Protein 6O89 (pdb70)

Secondary structure (DSSP, 8-state):
--EEEEPPPEEE-TTS-EEEEEEEESS-GGGS-EEEEEE-TTS-EEEEEEEETTTTEEEE-GGGTTTEEEEEEGGGTEEEEEE-S--GGG-EEEEEEEPPTT-SSS--EE---EEEEE-SSSSSEEEE--EEE-TT--EEEEEEE-SS-GGGSEEEEEEE-TTS--EEEEEE--GGGTT-EEE-GGGTTTEEEEEEGGGTEEEEEE-S--GGG-EEEEEEEEE-TTS-EEEE---EEEEE-SSSPPPBPPEEEEEPPP--EEEEEEEEEEEBSS--EEEEGGGTB-TTEEEPPPEE-TTS-EEEEEEEEEETTHHHH---EEEEEEGGGTEEEEEE------/---EEEE-SEEEE-TT--EEEEEEESS--B-TTS-B-EEEEEE-TTS-EEEEEETTTEEPTT--TTEEEEEETTEEEEEESS--GGG-EEEEEEE-SSSSPEE---EEEEE--S--PPPPPPEEEE-SEEEE-TT--EEEEEEESS--TT-EEEEEE-TTS--EEEEETTTEEPTTS-TTEEEEEETTEEEEEESS--GGG-EEEEEEE-SSSSPEE---EEEEE-----PPPPBPPEEEEEPPPHHHHTTTEEEEEEEEEEEBSS--EEEEEETTEEP-SSEEEEEPPPPTTT--EEEEEEEEEEHHHHHH--EEEEEEE-TTSSS-EEEEEETT--

Foldseek 3Di:
DWAWAKDAAEEAAAQAKDKIKIFTDDDQLQQWKKWKWWAAPPGDIGTAWIARNNVGDIDGDPVCVPFWDWDADNVRSMIMIMGGRDDDRVFTWMKMFIDDGPDHPDGDYIYPTYGYHHDQPPFQKAKFFAFEDAQQAKTKMKMAGDDDQLQQWKKFKWWAAVPGDIGTAKIFHHVVVVRDMDGDPVQPPFKDWDDDNVRRMIMIIGGNDDQVPFTWMWMWIWDDPDPTDIDIYDTYTHGHDPPDDTWDAWDKDWQAWPVQKIKIWIKTWFGDDDDKDKDKPVPPDDPQKDKDDWDQDPVRITITMIMGMDGPVCLPPDWIKMWIADVNTRDIDIDTHHHDDD/DKAKEKPDQEDAAAFFAKDKIKIFIPWFQQAPVRFRFKWKWFDAPPGDIDTADTRFFHGDPPRDPQWGKDDGTGMIMIMRHGCHPRRFGWMKMWGDRDPPTDIYPTYGYYYDDPDDDDDDKAKAKPDQEDEDAFFDKDKIKIFIPWFLFQQKWKWWADPPDDIDTAAGSQFHGDPPHDPQWGKHDTTGMIMIIRNGDDPVRQTWMKMWGDRDPPIDIYPTYGYHYDDDDDDDDFAFWDKDKDWFDPVVLVVFKTKIKMKTPFGDDPDKDKWKAFLHRTDPDQKDKDKDQQDPPRRTIMMMIIGMDTSVVVVVTFKIWMWMDDPVDPDIDIDMDTPPDD

Sequence (680 aa):
QVQLVQSGAEVVKPGASVKVSCKASGYTFTSYYIHWVRQAPGQGLEWIGSIYPGNVNTNYAQKFQGRATLTVDTSISTAYMELSRLRSDDTAVYYCTRSHYGLDWNFDVWGKGTTVTVSSSQVQLVESGGGVVQPGRSLRLSCAASGFTFTKAWMHWVRQAPGKQLEWVAQIKDKSNSYATYYADSVKGRFTISRDDSKNTLYLQMNSLRAEDTAVYYCRGVYYALSPFDYWGQGTLVTVSSRTASTKGPSVFPLAPSSGTAALGCLVKDYFPEPVTVSWNSGALTSGVHTFPAVLQSSGLYSLSSVVTVPSSSLGTQTYICNVNHKPSNTKVDKKVEPKSCDIVMTQTPLSLSVTPGQPASISCKSSQSLVHNNANTYLSWYLQKPGQSPQSLIYKVSNRFSGVPDRFSGSGSGTDFTLKISRVEAEDVGVYYCGQGTQYPFTFGSGTKVEIKGQPKAAPDIQMTQSPSSLSASVGDRVTITCQASQNIYVWLNWYQQKPGKAPKLLIYKASNLHTGVPSRFSGSGSGTDFTLTISSLQPEDIATYYCQQGQTYPYTFGQGTKLEIKTKGPSRTVAAPSVFIFPPSDEQLKSGTASVVCLLNNFYPREAKVQWKVDNALQSGNSQESVTEQDSKDSTYSLSSTLTLSKADYEKHKVYACEVTHQGLSSPVTKSFNRGEC

Radius of gyration: 30.1 Å; Cα contacts (8 Å, |Δi|>4): 1773; chains: 2; bounding box: 73×80×62 Å

Structure (mmCIF, N/CA/C/O backbone):
data_6O89
#
_entry.id   6O89
#
_cell.length_a   70.050
_cell.length_b   73.390
_cell.length_c   150.400
_cell.angle_alpha   90.000
_cell.angle_beta   90.000
_cell.angle_gamma   90.000
#
_symmetry.space_group_name_H-M   'P 21 21 21'
#
loop_
_entity.id
_entity.type
_entity.pdbx_description
1 polymer 'Anti-CD28xCD3 CODV-Fab Heavy chain'
2 polymer 'Anti-CD28xCD3 CODV-Fab Light chain'
3 water water
#
loop_
_atom_site.group_PDB
_atom_site.id
_atom_site.type_symbol
_atom_site.label_atom_id
_atom_site.label_alt_id
_atom_site.label_comp_id
_atom_site.label_asym_id
_atom_site.label_entity_id
_atom_site.label_seq_id
_atom_site.pdbx_PDB_ins_code
_atom_site.Cartn_x
_atom_site.Cartn_y
_atom_site.Cartn_z
_atom_site.occupancy
_atom_site.B_iso_or_equiv
_atom_site.auth_seq_id
_atom_site.auth_comp_id
_atom_site.auth_asym_id
_atom_site.auth_atom_id
_atom_site.pdbx_PDB_model_num
ATOM 1 N N . GLN A 1 1 ? 30.431 88.912 24.067 1.00 50.70 1 GLN H N 1
ATOM 2 C CA . GLN A 1 1 ? 31.591 88.039 24.244 1.00 47.88 1 GLN H CA 1
ATOM 3 C C . GLN A 1 1 ? 32.896 88.845 24.141 1.00 39.71 1 GLN H C 1
ATOM 4 O O . GLN A 1 1 ? 33.302 89.274 23.064 1.00 41.49 1 GLN H O 1
ATOM 10 N N . VAL A 1 2 ? 33.521 89.066 25.296 1.00 38.12 2 VAL H N 1
ATOM 11 C CA . VAL A 1 2 ? 34.812 89.744 25.367 1.00 40.49 2 VAL H CA 1
ATOM 12 C C . VAL A 1 2 ? 35.883 88.824 24.791 1.00 34.02 2 VAL H C 1
ATOM 13 O O . VAL A 1 2 ? 36.070 87.701 25.267 1.00 34.28 2 VAL H O 1
ATOM 17 N N . GLN A 1 3 ? 36.590 89.286 23.757 1.00 31.35 3 GLN H N 1
ATOM 18 C CA . GLN A 1 3 ? 37.628 88.451 23.149 1.00 35.20 3 GLN H CA 1
ATOM 19 C C . GLN A 1 3 ? 38.813 89.293 22.687 1.00 28.85 3 GLN H C 1
ATOM 20 O O . GLN A 1 3 ? 38.688 90.486 22.411 1.00 29.78 3 GLN H O 1
ATOM 26 N N . LEU A 1 4 ? 39.976 88.643 22.618 1.00 24.20 4 LEU H N 1
ATOM 27 C CA . LEU A 1 4 ? 41.176 89.197 21.998 1.00 28.49 4 LEU H CA 1
ATOM 28 C C . LEU A 1 4 ? 41.623 88.230 20.918 1.00 26.38 4 LEU H C 1
ATOM 29 O O . LEU A 1 4 ? 41.909 87.065 21.209 1.00 28.83 4 LEU H O 1
ATOM 34 N N . VAL A 1 5 ? 41.688 88.701 19.680 1.00 25.76 5 VAL H N 1
ATOM 35 C CA . VAL A 1 5 ? 42.009 87.856 18.531 1.00 26.29 5 VAL H CA 1
ATOM 36 C C . VAL A 1 5 ? 43.373 88.273 17.985 1.00 26.84 5 VAL H C 1
ATOM 37 O O . VAL A 1 5 ? 43.588 89.445 17.649 1.00 25.14 5 VAL H O 1
ATOM 41 N N . GLN A 1 6 ? 44.290 87.317 17.901 1.00 24.96 6 GLN H N 1
ATOM 42 C CA . GLN A 1 6 ? 45.692 87.597 17.624 1.00 28.19 6 GLN H CA 1
ATOM 43 C C . GLN A 1 6 ? 46.045 87.253 16.185 1.00 29.27 6 GLN H C 1
ATOM 44 O O . GLN A 1 6 ? 45.384 86.446 15.533 1.00 30.13 6 GLN H O 1
ATOM 50 N N . SER A 1 7 ? 47.095 87.901 15.690 1.00 26.03 7 SER H N 1
ATOM 51 C CA . SER A 1 7 ? 47.566 87.609 14.350 1.00 29.30 7 SER H CA 1
ATOM 52 C C . SER A 1 7 ? 48.229 86.228 14.316 1.00 32.98 7 SER H C 1
ATOM 53 O O . SER A 1 7 ? 48.526 85.609 15.352 1.00 32.72 7 SER H O 1
ATOM 56 N N . GLY A 1 8 ? 48.440 85.725 13.099 1.00 33.11 8 GLY H N 1
ATOM 57 C CA . GLY A 1 8 ? 48.855 84.344 12.939 1.00 30.71 8 GLY H CA 1
ATOM 58 C C . GLY A 1 8 ? 50.336 84.095 13.173 1.00 33.05 8 GLY H C 1
ATOM 59 O O . GLY A 1 8 ? 51.155 85.010 13.315 1.00 31.87 8 GLY H O 1
ATOM 60 N N . ALA A 1 9 ? 50.670 82.805 13.194 1.00 30.13 9 ALA H N 1
ATOM 61 C CA . ALA A 1 9 ? 52.023 82.356 13.489 1.00 31.80 9 ALA H CA 1
ATOM 62 C C . ALA A 1 9 ? 53.023 82.959 12.507 1.00 37.27 9 ALA H C 1
ATOM 63 O O . ALA A 1 9 ? 52.708 83.226 11.344 1.00 37.94 9 ALA H O 1
ATOM 65 N N . GLU A 1 10 ? 54.232 83.212 12.999 1.00 33.03 10 GLU H N 1
ATOM 66 C CA . GLU A 1 10 ? 55.257 83.866 12.205 1.00 39.14 10 GLU H CA 1
ATOM 67 C C . GLU A 1 10 ? 56.593 83.162 12.401 1.00 38.01 10 GLU H C 1
ATOM 68 O O . GLU A 1 10 ? 56.934 82.755 13.517 1.00 33.54 10 GLU H O 1
ATOM 74 N N . VAL A 1 11 ? 57.327 82.996 11.300 1.00 38.91 11 VAL H N 1
ATOM 75 C CA . VAL A 1 11 ? 58.709 82.525 11.309 1.00 33.68 11 VAL H CA 1
ATOM 76 C C . VAL A 1 11 ? 59.580 83.701 10.893 1.00 37.32 11 VAL H C 1
ATOM 77 O O . VAL A 1 11 ? 59.330 84.326 9.856 1.00 39.47 11 VAL H O 1
ATOM 81 N N . VAL A 1 12 ? 60.578 84.026 11.704 1.00 34.40 12 VAL H N 1
ATOM 82 C CA . VAL A 1 12 ? 61.392 85.208 11.455 1.00 39.52 12 VAL H CA 1
ATOM 83 C C . VAL A 1 12 ? 62.860 84.844 11.576 1.00 35.70 12 VAL H C 1
ATOM 84 O O . VAL A 1 12 ? 63.223 83.886 12.263 1.00 34.18 12 VAL H O 1
ATOM 88 N N . LYS A 1 13 ? 63.720 85.638 10.901 1.00 41.06 13 LYS H N 1
ATOM 89 C CA . LYS A 1 13 ? 65.144 85.354 11.005 1.00 39.30 13 LYS H CA 1
ATOM 90 C C . LYS A 1 13 ? 65.757 86.135 12.162 1.00 35.60 13 LYS H C 1
ATOM 91 O O . LYS A 1 13 ? 65.261 87.206 12.529 1.00 39.31 13 LYS H O 1
ATOM 97 N N . PRO A 1 14 ? 66.821 85.602 12.758 1.00 32.25 14 PRO H N 1
ATOM 98 C CA . PRO A 1 14 ? 67.477 86.311 13.857 1.00 35.50 14 PRO H CA 1
ATOM 99 C C . PRO A 1 14 ? 68.033 87.646 13.399 1.00 36.04 14 PRO H C 1
ATOM 100 O O . PRO A 1 14 ? 68.429 87.824 12.246 1.00 36.01 14 PRO H O 1
ATOM 104 N N . GLY A 1 15 ? 68.027 88.603 14.321 1.00 34.90 15 GLY H N 1
ATOM 105 C CA . GLY A 1 15 ? 68.402 89.963 14.019 1.00 31.86 15 GLY H CA 1
ATOM 106 C C . GLY A 1 15 ? 67.282 90.809 13.452 1.00 36.38 15 GLY H C 1
ATOM 107 O O . GLY A 1 15 ? 67.335 92.041 13.557 1.00 34.40 15 GLY H O 1
ATOM 108 N N . ALA A 1 16 ? 66.269 90.187 12.857 1.00 33.95 16 ALA H N 1
ATOM 109 C CA . ALA A 1 16 ? 65.150 90.933 12.303 1.00 37.24 16 ALA H CA 1
ATOM 110 C C . ALA A 1 16 ? 64.167 91.281 13.426 1.00 36.98 16 ALA H C 1
ATOM 111 O O . ALA A 1 16 ? 64.421 91.060 14.613 1.00 35.73 16 ALA H O 1
ATOM 113 N N . SER A 1 17 ? 63.028 91.838 13.065 1.00 36.89 17 SER H N 1
ATOM 114 C CA . SER A 1 17 ? 62.025 92.185 14.049 1.00 35.24 17 SER H CA 1
ATOM 115 C C . SER A 1 17 ? 60.710 91.521 13.667 1.00 36.00 17 SER H C 1
ATOM 116 O O . SER A 1 17 ? 60.532 91.048 12.537 1.00 36.70 17 SER H O 1
ATOM 119 N N . VAL A 1 18 ? 59.802 91.459 14.641 1.00 33.77 18 VAL H N 1
ATOM 120 C CA . VAL A 1 18 ? 58.482 90.868 14.463 1.00 29.55 18 VAL H CA 1
ATOM 121 C C . VAL A 1 18 ? 57.459 91.823 15.070 1.00 31.09 18 VAL H C 1
ATOM 122 O O . VAL A 1 18 ? 57.745 92.531 16.043 1.00 30.81 18 VAL H O 1
ATOM 126 N N . LYS A 1 19 ? 56.280 91.893 14.453 1.00 25.23 19 LYS H N 1
ATOM 127 C CA . LYS A 1 19 ? 55.184 92.712 14.963 1.00 28.98 19 LYS H CA 1
ATOM 128 C C . LYS A 1 19 ? 53.929 91.856 14.983 1.00 27.85 19 LYS H C 1
ATOM 129 O O . LYS A 1 19 ? 53.482 91.385 13.934 1.00 32.37 19 LYS H O 1
ATOM 135 N N . VAL A 1 20 ? 53.388 91.624 16.174 1.00 27.54 20 VAL H N 1
ATOM 136 C CA . VAL A 1 20 ? 52.183 90.822 16.352 1.00 25.80 20 VAL H CA 1
ATOM 137 C C . VAL A 1 20 ? 51.054 91.762 16.748 1.00 29.56 20 VAL H C 1
ATOM 138 O O . VAL A 1 20 ? 51.288 92.816 17.348 1.00 26.41 20 VAL H O 1
ATOM 142 N N . SER A 1 21 ? 49.828 91.403 16.373 1.00 23.38 21 SER H N 1
ATOM 143 C CA . SER A 1 21 ? 48.669 92.244 16.618 1.00 26.07 21 SER H CA 1
ATOM 144 C C . SER A 1 21 ? 47.635 91.488 17.443 1.00 25.80 21 SER H C 1
ATOM 145 O O . SER A 1 21 ? 47.676 90.260 17.587 1.00 26.17 21 SER H O 1
ATOM 148 N N . CYS A 1 22 ? 46.700 92.260 17.982 1.00 25.86 22 CYS H N 1
ATOM 149 C CA . CYS A 1 22 ? 45.727 91.784 18.958 1.00 26.77 22 CYS H CA 1
ATOM 150 C C . CYS A 1 22 ? 44.503 92.685 18.836 1.00 24.28 22 CYS H C 1
ATOM 151 O O . CYS A 1 22 ? 44.558 93.844 19.255 1.00 22.88 22 CYS H O 1
ATOM 154 N N . LYS A 1 23 ? 43.421 92.163 18.259 1.00 26.59 23 LYS H N 1
ATOM 155 C CA . LYS A 1 23 ? 42.188 92.920 18.051 1.00 25.78 23 LYS H CA 1
ATOM 156 C C . LYS A 1 23 ? 41.225 92.684 19.215 1.00 26.49 23 LYS H C 1
ATOM 157 O O . LYS A 1 23 ? 40.866 91.538 19.508 1.00 23.87 23 LYS H O 1
ATOM 163 N N . ALA A 1 24 ? 40.812 93.761 19.878 1.00 24.35 24 ALA H N 1
ATOM 164 C CA . ALA A 1 24 ? 39.866 93.672 20.980 1.00 25.80 24 ALA H CA 1
ATOM 165 C C . ALA A 1 24 ? 38.438 93.833 20.476 1.00 31.13 24 ALA H C 1
ATOM 166 O O . ALA A 1 24 ? 38.167 94.630 19.569 1.00 31.54 24 ALA H O 1
ATOM 168 N N . SER A 1 25 ? 37.527 93.072 21.078 1.00 25.80 25 SER H N 1
ATOM 169 C CA . SER A 1 25 ? 36.116 93.081 20.722 1.00 27.81 25 SER H CA 1
ATOM 170 C C . SER A 1 25 ? 35.295 92.821 21.973 1.00 31.94 25 SER H C 1
ATOM 171 O O . SER A 1 25 ? 35.717 92.072 22.861 1.00 31.99 25 SER H O 1
ATOM 174 N N . GLY A 1 26 ? 34.113 93.437 22.031 1.00 28.37 26 GLY H N 1
ATOM 175 C CA . GLY A 1 26 ? 33.157 93.116 23.070 1.00 28.24 26 GLY H CA 1
ATOM 176 C C . GLY A 1 26 ? 33.328 93.866 24.368 1.00 31.28 26 GLY H C 1
ATOM 177 O O . GLY A 1 26 ? 32.656 93.535 25.348 1.00 32.79 26 GLY H O 1
ATOM 178 N N . TYR A 1 27 ? 34.214 94.854 24.408 1.00 28.18 27 TYR H N 1
ATOM 179 C CA . TYR A 1 27 ? 34.372 95.744 25.547 1.00 29.10 27 TYR H CA 1
ATOM 180 C C . TYR A 1 27 ? 34.997 97.017 25.003 1.00 27.26 27 TYR H C 1
ATOM 181 O O . TYR A 1 27 ? 35.420 97.063 23.846 1.00 29.67 27 TYR H O 1
ATOM 190 N N . THR A 1 28 ? 35.092 98.040 25.853 1.00 25.68 28 THR H 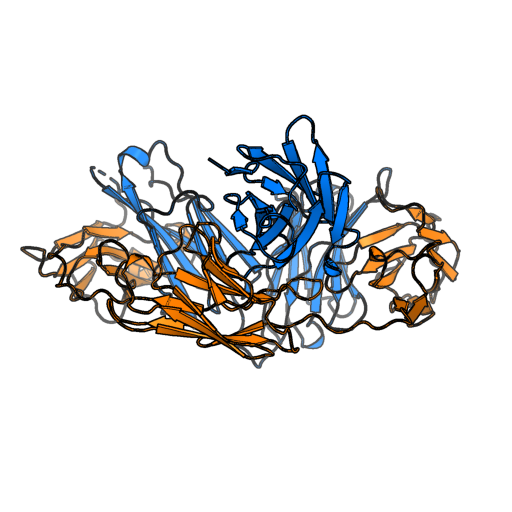N 1
ATOM 191 C CA . THR A 1 28 ? 35.600 99.343 25.426 1.00 31.67 28 THR H CA 1
ATOM 192 C C . THR A 1 28 ? 37.125 99.347 25.516 1.00 28.05 28 THR H C 1
ATOM 193 O O . THR A 1 28 ? 37.695 99.371 26.610 1.00 27.54 28 THR H O 1
ATOM 197 N N . PHE A 1 29 ? 37.771 99.340 24.352 1.00 27.55 29 PHE H N 1
ATOM 198 C CA . PHE A 1 29 ? 39.208 99.098 24.256 1.00 27.52 29 PHE H CA 1
ATOM 199 C C . PHE A 1 29 ? 40.015 100.113 25.055 1.00 26.50 29 PHE H C 1
ATOM 200 O O . PHE A 1 29 ? 41.036 99.766 25.658 1.00 25.02 29 PHE H O 1
ATOM 208 N N . THR A 1 30 ? 39.564 101.362 25.106 1.00 23.40 30 THR H N 1
ATOM 209 C CA . THR A 1 30 ? 40.395 102.398 25.707 1.00 28.62 30 THR H CA 1
ATOM 210 C C . THR A 1 30 ? 40.300 102.464 27.233 1.00 28.82 30 THR H C 1
ATOM 211 O O . THR A 1 30 ? 41.016 103.266 27.834 1.00 28.28 30 THR H O 1
ATOM 215 N N . SER A 1 31 ? 39.489 101.633 27.890 1.00 25.74 31 SER H N 1
ATOM 216 C CA . SER A 1 31 ? 39.339 101.735 29.342 1.00 29.74 31 SER H CA 1
ATOM 217 C C . SER A 1 31 ? 40.014 100.607 30.125 1.00 27.76 31 SER H C 1
ATOM 218 O O . SER A 1 31 ? 39.756 100.473 31.324 1.00 28.42 31 SER H O 1
ATOM 221 N N . TYR A 1 32 ? 40.852 99.787 29.491 1.00 22.08 32 TYR H N 1
ATOM 222 C CA . TYR A 1 32 ? 41.492 98.668 30.176 1.00 25.30 32 TYR H CA 1
ATOM 223 C C . TYR A 1 32 ? 42.943 98.548 29.740 1.00 23.12 32 TYR H C 1
ATOM 224 O O . TYR A 1 32 ? 43.253 98.745 28.565 1.00 20.60 32 TYR H O 1
ATOM 233 N N . TYR A 1 33 ? 43.818 98.179 30.678 1.00 24.13 33 TYR H N 1
ATOM 234 C CA . TYR A 1 33 ? 45.203 97.860 30.327 1.00 22.24 33 TYR H CA 1
ATOM 235 C C . TYR A 1 33 ? 45.281 96.621 29.448 1.00 23.12 33 TYR H C 1
ATOM 236 O O . TYR A 1 33 ? 44.559 95.638 29.663 1.00 20.67 33 TYR H O 1
ATOM 245 N N . ILE A 1 34 ? 46.178 96.676 28.457 1.00 20.51 34 ILE H N 1
ATOM 246 C CA . ILE A 1 34 ? 46.593 95.524 27.667 1.00 20.88 34 ILE H CA 1
ATOM 247 C C . ILE A 1 34 ? 48.021 95.164 28.060 1.00 24.24 34 ILE H C 1
ATOM 248 O O . ILE A 1 34 ? 48.868 96.051 28.202 1.00 22.59 34 ILE H O 1
ATOM 253 N N . HIS A 1 35 ? 48.290 93.868 28.250 1.00 18.87 35 HIS H N 1
ATOM 254 C CA . HIS A 1 35 ? 49.644 93.395 28.487 1.00 20.70 35 HIS H CA 1
ATOM 255 C C . HIS A 1 35 ? 50.045 92.394 27.422 1.00 19.95 35 HIS H C 1
ATOM 256 O O . HIS A 1 35 ? 49.202 91.769 26.776 1.00 22.70 35 HIS H O 1
ATOM 263 N N . TRP A 1 36 ? 51.350 92.219 27.269 1.00 18.40 36 TRP H N 1
ATOM 264 C CA . TRP A 1 36 ? 51.884 91.129 26.470 1.00 18.89 36 TRP H CA 1
ATOM 265 C C . TRP A 1 36 ? 52.711 90.221 27.371 1.00 21.50 36 TRP H C 1
ATOM 266 O O . TRP A 1 36 ? 53.503 90.698 28.192 1.00 20.74 36 TRP H O 1
ATOM 277 N N . VAL A 1 37 ? 52.505 88.913 27.218 1.00 22.35 37 VAL H N 1
ATOM 278 C CA . VAL A 1 37 ? 53.152 87.878 28.028 1.00 21.53 37 VAL H CA 1
ATOM 279 C C . VAL A 1 37 ? 53.610 86.776 27.078 1.00 22.04 37 VAL H C 1
ATOM 280 O O . VAL A 1 37 ? 52.878 86.398 26.160 1.00 23.74 37 VAL H O 1
ATOM 284 N N . ARG A 1 38 ? 54.810 86.243 27.286 1.00 20.63 38 ARG H N 1
ATOM 285 C CA . ARG A 1 38 ? 55.264 85.207 26.372 1.00 21.51 38 ARG H CA 1
ATOM 286 C C . ARG A 1 38 ? 55.605 83.917 27.114 1.00 23.57 38 ARG H C 1
ATOM 287 O O . ARG A 1 38 ? 55.880 83.902 28.321 1.00 25.44 38 ARG H O 1
ATOM 295 N N . GLN A 1 39 ? 55.585 82.823 26.363 1.00 22.78 39 GLN H N 1
ATOM 296 C CA . GLN A 1 39 ? 55.821 81.487 26.908 1.00 23.59 39 GLN H CA 1
ATOM 297 C C . GLN A 1 39 ? 56.741 80.726 25.960 1.00 23.80 39 GLN H C 1
ATOM 298 O O . GLN A 1 39 ? 56.313 80.307 24.882 1.00 23.35 39 GLN H O 1
ATOM 304 N N . ALA A 1 40 ? 57.999 80.549 26.344 1.00 24.20 40 ALA H N 1
ATOM 305 C CA . ALA A 1 40 ? 58.906 79.781 25.494 1.00 30.01 40 ALA H CA 1
ATOM 306 C C . ALA A 1 40 ? 58.536 78.304 25.588 1.00 32.70 40 ALA H C 1
ATOM 307 O O . ALA A 1 40 ? 58.053 77.852 26.627 1.00 27.64 40 ALA H O 1
ATOM 309 N N . PRO A 1 41 ? 58.709 77.539 24.508 1.00 35.26 41 PRO H N 1
ATOM 310 C CA . PRO A 1 41 ? 58.177 76.165 24.498 1.00 37.52 41 PRO H CA 1
ATOM 311 C C . PRO A 1 41 ? 58.770 75.344 25.634 1.00 35.24 41 PRO H C 1
ATOM 312 O O . PRO A 1 41 ? 59.971 75.403 25.902 1.00 35.03 41 PRO H O 1
ATOM 316 N N . GLY A 1 42 ? 57.888 74.654 26.367 1.00 36.81 42 GLY H N 1
ATOM 317 C CA . GLY A 1 42 ? 58.273 73.912 27.550 1.00 36.99 42 GLY H CA 1
ATOM 318 C C . GLY A 1 42 ? 58.380 74.706 28.842 1.00 39.39 42 GLY H C 1
ATOM 319 O O . GLY A 1 42 ? 58.478 74.096 29.917 1.00 36.51 42 GLY H O 1
ATOM 320 N N . GLN A 1 43 ? 58.363 76.035 28.797 1.00 37.88 43 GLN H N 1
ATOM 321 C CA . GLN A 1 43 ? 58.704 76.824 29.978 1.00 34.52 43 GLN H CA 1
ATOM 322 C C . GLN A 1 43 ? 57.491 77.631 30.472 1.00 31.48 43 GLN H C 1
ATOM 323 O O . GLN A 1 43 ? 56.362 77.450 30.005 1.00 33.55 43 GLN H O 1
ATOM 329 N N . GLY A 1 44 ? 57.740 78.507 31.446 1.00 27.16 44 GLY H N 1
ATOM 330 C CA . GLY A 1 44 ? 56.711 79.315 32.071 1.00 32.58 44 GLY H CA 1
ATOM 331 C C . GLY A 1 44 ? 56.470 80.633 31.360 1.00 30.90 44 GLY H C 1
ATOM 332 O O . GLY A 1 44 ? 56.802 80.805 30.185 1.00 31.59 44 GLY H O 1
ATOM 333 N N . LEU A 1 45 ? 55.882 81.578 32.095 1.00 26.08 45 LEU H N 1
ATOM 334 C CA . LEU A 1 45 ? 55.338 82.806 31.533 1.00 24.58 45 LEU H CA 1
ATOM 335 C C . LEU A 1 45 ? 56.227 83.992 31.890 1.00 25.28 45 LEU H C 1
ATOM 336 O O . LEU A 1 45 ? 56.821 84.043 32.971 1.00 22.93 45 LEU H O 1
ATOM 341 N N . GLU A 1 46 ? 56.324 84.952 30.975 1.00 23.90 46 GLU H N 1
ATOM 342 C CA . GLU A 1 46 ? 57.191 86.107 31.182 1.00 23.31 46 GLU H CA 1
ATOM 343 C C . GLU A 1 46 ? 56.477 87.364 30.702 1.00 22.58 46 GLU H C 1
ATOM 344 O O . GLU A 1 46 ? 56.103 87.457 29.531 1.00 24.04 46 GLU H O 1
ATOM 350 N N . TRP A 1 47 ? 56.284 88.318 31.608 1.00 21.44 47 TRP H N 1
ATOM 351 C CA . TRP A 1 47 ? 55.629 89.579 31.280 1.00 23.79 47 TRP H CA 1
ATOM 352 C C . TRP A 1 47 ? 56.577 90.463 30.480 1.00 23.98 47 TRP H C 1
ATOM 353 O O . TRP A 1 47 ? 57.738 90.640 30.864 1.00 24.29 47 TRP H O 1
ATOM 364 N N . ILE A 1 48 ? 56.096 90.993 29.358 1.00 19.56 48 ILE H N 1
ATOM 365 C CA . ILE A 1 48 ? 56.893 91.859 28.486 1.00 23.72 48 ILE H CA 1
ATOM 366 C C . ILE A 1 48 ? 56.658 93.340 28.793 1.00 27.53 48 ILE H C 1
ATOM 367 O O . ILE A 1 48 ? 57.606 94.122 28.904 1.00 23.77 48 ILE H O 1
ATOM 372 N N . GLY A 1 49 ? 55.400 93.742 28.910 1.00 20.31 49 GLY H N 1
ATOM 373 C CA . GLY A 1 49 ? 55.071 95.123 29.188 1.00 20.06 49 GLY H CA 1
ATOM 374 C C . GLY A 1 49 ? 53.579 95.336 29.053 1.00 24.04 49 GLY H C 1
ATOM 375 O O . GLY A 1 49 ? 52.825 94.425 28.709 1.00 22.68 49 GLY H O 1
ATOM 376 N N . SER A 1 50 ? 53.168 96.572 29.315 1.00 24.16 50 SER H N 1
ATOM 377 C CA . SER A 1 50 ? 51.759 96.925 29.341 1.00 22.86 50 SER H CA 1
ATOM 378 C C . SER A 1 50 ? 51.562 98.275 28.685 1.00 25.86 50 SER H C 1
ATOM 379 O O . SER A 1 50 ? 52.482 99.091 28.598 1.00 22.08 50 SER H O 1
ATOM 382 N N . ILE A 1 51 ? 50.333 98.506 28.240 1.00 22.00 51 ILE H N 1
ATOM 383 C CA . ILE A 1 51 ? 49.956 99.769 27.623 1.00 22.34 51 ILE H CA 1
ATOM 384 C C . ILE A 1 51 ? 48.496 100.045 27.983 1.00 27.04 51 ILE H C 1
ATOM 385 O O . ILE A 1 51 ? 47.660 99.131 28.017 1.00 22.00 51 ILE H O 1
ATOM 390 N N . TYR A 1 52 ? 48.207 101.301 28.313 1.00 23.61 52 TYR H N 1
ATOM 391 C CA . TYR A 1 52 ? 46.838 101.728 28.561 1.00 23.35 52 TYR H CA 1
ATOM 392 C C . TYR A 1 52 ? 46.361 102.445 27.313 1.00 26.43 52 TYR H C 1
ATOM 393 O O . TYR A 1 52 ? 46.873 103.531 27.014 1.00 24.29 52 TYR H O 1
ATOM 402 N N . PRO A 1 53 ? 45.443 101.873 26.528 1.00 25.46 53 PRO H N 1
ATOM 403 C CA . PRO A 1 53 ? 45.139 102.457 25.208 1.00 26.54 53 PRO H CA 1
ATOM 404 C C . PRO A 1 53 ? 44.549 103.863 25.254 1.00 29.08 53 PRO H C 1
ATOM 405 O O . PRO A 1 53 ? 44.664 104.587 24.257 1.00 30.61 53 PRO H O 1
ATOM 409 N N . GLY A 1 54 ? 43.938 104.272 26.369 1.00 31.19 54 GLY H N 1
ATOM 410 C CA . GLY A 1 54 ? 43.295 105.576 26.428 1.00 34.50 54 GLY H CA 1
ATOM 411 C C . GLY A 1 54 ? 44.264 106.742 26.390 1.00 36.75 54 GLY H C 1
ATOM 412 O O . GLY A 1 54 ? 43.942 107.801 25.846 1.00 40.70 54 GLY H O 1
ATOM 413 N N . ASN A 1 55 ? 45.460 106.574 26.957 1.00 34.69 55 ASN H N 1
ATOM 414 C CA . ASN A 1 55 ? 46.458 107.637 26.967 1.00 36.11 55 ASN H CA 1
ATOM 415 C C . ASN A 1 55 ? 47.839 107.150 26.549 1.00 38.50 55 ASN H C 1
ATOM 416 O O . ASN A 1 55 ? 48.824 107.866 26.774 1.00 36.90 55 ASN H O 1
ATOM 421 N N . VAL A 1 56 ? 47.928 105.943 25.978 1.00 34.65 56 VAL H N 1
ATOM 422 C CA . VAL A 1 56 ? 49.139 105.266 25.501 1.00 33.42 56 VAL H CA 1
ATOM 423 C C . VAL A 1 56 ? 50.321 105.320 26.471 1.00 34.63 56 VAL H C 1
ATOM 424 O O . VAL A 1 56 ? 51.480 105.250 26.045 1.00 36.56 56 VAL H O 1
ATOM 428 N N . ASN A 1 57 ? 50.059 105.367 27.778 1.00 30.85 57 ASN H N 1
ATOM 429 C CA . ASN A 1 57 ? 51.142 105.171 28.732 1.00 34.68 57 ASN H CA 1
ATOM 430 C C . ASN A 1 57 ? 51.619 103.725 28.671 1.00 35.39 57 ASN H C 1
ATOM 431 O O . ASN A 1 57 ? 50.808 102.797 28.621 1.00 30.68 57 ASN H O 1
ATOM 436 N N . THR A 1 58 ? 52.940 103.535 28.683 1.00 31.28 58 THR H N 1
ATOM 437 C CA . THR A 1 58 ? 53.544 102.215 28.562 1.00 33.18 58 THR H CA 1
ATOM 438 C C . THR A 1 58 ? 54.458 101.927 29.747 1.00 34.02 58 THR H C 1
ATOM 439 O O . THR A 1 58 ? 55.029 102.839 30.356 1.00 35.60 58 THR H O 1
ATOM 443 N N . ASN A 1 59 ? 54.599 100.640 30.058 1.00 28.41 59 ASN H N 1
ATOM 444 C CA . ASN A 1 59 ? 55.579 100.157 31.021 1.00 29.38 59 ASN H CA 1
ATOM 445 C C . ASN A 1 59 ? 56.184 98.882 30.462 1.00 28.78 59 ASN H C 1
ATOM 446 O O . ASN A 1 59 ? 55.455 97.997 30.010 1.00 26.99 59 ASN H O 1
ATOM 451 N N . TYR A 1 60 ? 57.505 98.800 30.488 1.00 30.72 60 TYR H N 1
ATOM 452 C CA . TYR A 1 60 ? 58.253 97.684 29.932 1.00 31.64 60 TYR H CA 1
ATOM 453 C C . TYR A 1 60 ? 59.049 97.015 31.041 1.00 31.64 60 TYR H C 1
ATOM 454 O O . TYR A 1 60 ? 59.556 97.692 31.941 1.00 28.78 60 TYR H O 1
ATOM 463 N N . ALA A 1 61 ? 59.148 95.691 30.977 1.00 27.03 61 ALA H N 1
ATOM 464 C CA . ALA A 1 61 ? 60.154 94.992 31.765 1.00 32.88 61 ALA H CA 1
ATOM 465 C C . ALA A 1 61 ? 61.536 95.440 31.321 1.00 34.82 61 ALA H C 1
ATOM 466 O O . ALA A 1 61 ? 61.789 95.601 30.126 1.00 33.42 61 ALA H O 1
ATOM 468 N N . GLN A 1 62 ? 62.437 95.622 32.295 1.00 37.72 62 GLN H N 1
ATOM 469 C CA . GLN A 1 62 ? 63.756 96.182 32.002 1.00 38.53 62 GLN H CA 1
ATOM 470 C C . GLN A 1 62 ? 64.489 95.380 30.929 1.00 35.96 62 GLN H C 1
ATOM 471 O O . GLN A 1 62 ? 65.179 95.957 30.083 1.00 35.67 62 GLN H O 1
ATOM 477 N N . LYS A 1 63 ? 64.351 94.056 30.929 1.00 33.14 63 LYS H N 1
ATOM 478 C CA . LYS A 1 63 ? 65.059 93.322 29.889 1.00 35.76 63 LYS H CA 1
ATOM 479 C C . LYS A 1 63 ? 64.452 93.538 28.506 1.00 34.43 63 LYS H C 1
ATOM 480 O O . LYS A 1 63 ? 65.061 93.136 27.513 1.00 39.95 63 LYS H O 1
ATOM 486 N N . PHE A 1 64 ? 63.289 94.182 28.404 1.00 35.56 64 PHE H N 1
ATOM 487 C CA . PHE A 1 64 ? 62.718 94.504 27.104 1.00 36.41 64 PHE H CA 1
ATOM 488 C C . PHE A 1 64 ? 62.722 95.996 26.774 1.00 36.18 64 PHE H C 1
ATOM 489 O O . PHE A 1 64 ? 62.290 96.365 25.672 1.00 34.09 64 PHE H O 1
ATOM 497 N N . GLN A 1 65 ? 63.205 96.863 27.677 1.00 33.03 65 GLN H N 1
ATOM 498 C CA . GLN A 1 65 ? 63.282 98.287 27.363 1.00 39.37 65 GLN H CA 1
ATOM 499 C C . GLN A 1 65 ? 64.267 98.509 26.224 1.00 37.88 65 GLN H C 1
ATOM 500 O O . GLN A 1 65 ? 65.401 98.021 26.257 1.00 34.35 65 GLN H O 1
ATOM 506 N N . GLY A 1 66 ? 63.822 99.237 25.206 1.00 39.33 66 GLY H N 1
ATOM 507 C CA . GLY A 1 66 ? 64.638 99.505 24.051 1.00 39.53 66 GLY H CA 1
ATOM 508 C C . GLY A 1 66 ? 64.566 98.464 22.964 1.00 39.82 66 GLY H C 1
ATOM 509 O O . GLY A 1 66 ? 65.147 98.678 21.893 1.00 47.16 66 GLY H O 1
ATOM 510 N N . ARG A 1 67 ? 63.880 97.343 23.198 1.00 32.26 67 ARG H N 1
ATOM 511 C CA . ARG A 1 67 ? 63.755 96.285 22.205 1.00 32.88 67 ARG H CA 1
ATOM 512 C C . ARG A 1 67 ? 62.312 95.938 21.858 1.00 31.19 67 ARG H C 1
ATOM 513 O O . ARG A 1 67 ? 62.033 95.586 20.707 1.00 28.74 67 ARG H O 1
ATOM 521 N N . ALA A 1 68 ? 61.399 96.025 22.818 1.00 26.99 68 ALA H N 1
ATOM 522 C CA . ALA A 1 68 ? 59.966 95.882 22.594 1.00 29.63 68 ALA H CA 1
ATOM 523 C C . ALA A 1 68 ? 59.328 97.258 22.450 1.00 29.53 68 ALA H C 1
ATOM 524 O O . ALA A 1 68 ? 59.707 98.196 23.156 1.00 32.82 68 ALA H O 1
ATOM 526 N N . THR A 1 69 ? 58.362 97.377 21.538 1.00 24.34 69 THR H N 1
ATOM 527 C CA . THR A 1 69 ? 57.524 98.572 21.434 1.00 27.79 69 THR H CA 1
ATOM 528 C C . THR A 1 69 ? 56.061 98.149 21.419 1.00 26.14 69 THR H C 1
ATOM 529 O O . THR A 1 69 ? 55.648 97.372 20.549 1.00 24.75 69 THR H O 1
ATOM 533 N N . LEU A 1 70 ? 55.289 98.646 22.383 1.00 25.01 70 LEU H N 1
ATOM 534 C CA . LEU A 1 70 ? 53.846 98.464 22.412 1.00 21.90 70 LEU H CA 1
ATOM 535 C C . LEU A 1 70 ? 53.180 99.692 21.814 1.00 24.24 70 LEU H C 1
ATOM 536 O O . LEU A 1 70 ? 53.496 100.815 22.211 1.00 23.25 70 LEU H O 1
ATOM 541 N N . THR A 1 71 ? 52.235 99.475 20.891 1.00 22.84 71 THR H N 1
ATOM 542 C CA . THR A 1 71 ? 51.474 100.556 20.277 1.00 24.76 71 THR H CA 1
ATOM 543 C C . THR A 1 71 ? 50.011 100.125 20.180 1.00 26.83 71 THR H C 1
ATOM 544 O O . THR A 1 71 ? 49.666 98.955 20.395 1.00 22.96 71 THR H O 1
ATOM 548 N N . VAL A 1 72 ? 49.142 101.084 19.862 1.00 21.55 72 VAL H N 1
ATOM 549 C CA . VAL A 1 72 ? 47.718 100.820 19.690 1.00 23.64 72 VAL H CA 1
ATOM 550 C C . VAL A 1 72 ? 47.208 101.596 18.483 1.00 28.51 72 VAL H C 1
ATOM 551 O O . VAL A 1 72 ? 47.760 102.636 18.116 1.00 29.61 72 VAL H O 1
ATOM 555 N N . ASP A 1 73 ? 46.134 101.082 17.873 1.00 28.89 73 ASP H N 1
ATOM 556 C CA . ASP A 1 73 ? 45.296 101.816 16.923 1.00 29.34 73 ASP H CA 1
ATOM 557 C C . ASP A 1 73 ? 43.864 101.770 17.475 1.00 30.68 73 ASP H C 1
ATOM 558 O O . ASP A 1 73 ? 43.157 100.763 17.324 1.00 25.15 73 ASP H O 1
ATOM 563 N N . THR A 1 74 ? 43.447 102.864 18.116 1.00 25.37 74 THR H N 1
ATOM 564 C CA . THR A 1 74 ? 42.152 102.911 18.791 1.00 28.66 74 THR H CA 1
ATOM 565 C C . THR A 1 74 ? 40.989 102.953 17.811 1.00 33.71 74 THR H C 1
ATOM 566 O O . THR A 1 74 ? 39.873 102.567 18.173 1.00 34.28 74 THR H O 1
ATOM 570 N N . SER A 1 75 ? 41.222 103.385 16.573 1.00 31.65 75 SER H N 1
ATOM 571 C CA . SER A 1 75 ? 40.138 103.378 15.599 1.00 32.63 75 SER H CA 1
ATOM 572 C C . SER A 1 75 ? 39.733 101.955 15.220 1.00 32.53 75 SER H C 1
ATOM 573 O O . SER A 1 75 ? 38.573 101.722 14.876 1.00 35.06 75 SER H O 1
ATOM 576 N N . ILE A 1 76 ? 40.641 100.983 15.310 1.00 32.75 76 ILE H N 1
ATOM 577 C CA . ILE A 1 76 ? 40.271 99.600 15.031 1.00 31.65 76 ILE H CA 1
ATOM 578 C C . ILE A 1 76 ? 40.447 98.706 16.260 1.00 27.13 76 ILE H C 1
ATOM 579 O O . ILE A 1 76 ? 40.502 97.502 16.125 1.00 25.73 76 ILE H O 1
ATOM 584 N N . SER A 1 77 ? 40.579 99.303 17.449 1.00 26.85 77 SER H N 1
ATOM 585 C CA . SER A 1 77 ? 40.684 98.584 18.724 1.00 27.04 77 SER H CA 1
ATOM 586 C C . SER A 1 77 ? 41.718 97.463 18.684 1.00 23.94 77 SER H C 1
ATOM 587 O O . SER A 1 77 ? 41.462 96.335 19.110 1.00 24.07 77 SER H O 1
ATOM 590 N N . THR A 1 78 ? 42.916 97.792 18.201 1.00 22.31 78 THR H N 1
ATOM 591 C CA . THR A 1 78 ? 43.975 96.815 18.018 1.00 22.01 78 THR H CA 1
ATOM 592 C C . THR A 1 78 ? 45.233 97.259 18.754 1.00 26.09 78 THR H C 1
ATOM 593 O O . THR A 1 78 ? 45.607 98.435 18.720 1.00 22.58 78 THR H O 1
ATOM 597 N N . ALA A 1 79 ? 45.864 96.312 19.443 1.00 24.17 79 ALA H N 1
ATOM 598 C CA . ALA A 1 79 ? 47.129 96.533 20.121 1.00 23.02 79 ALA H CA 1
ATOM 599 C C . ALA A 1 79 ? 48.216 95.772 19.375 1.00 25.12 79 ALA H C 1
ATOM 600 O O . ALA A 1 79 ? 47.948 94.734 18.763 1.00 22.76 79 ALA H O 1
ATOM 602 N N . TYR A 1 80 ? 49.430 96.328 19.369 1.00 23.20 80 TYR H N 1
ATOM 603 C CA . TYR A 1 80 ? 50.553 95.719 18.667 1.00 23.44 80 TYR H CA 1
ATOM 604 C C . TYR A 1 80 ? 51.755 95.615 19.585 1.00 24.45 80 TYR H C 1
ATOM 605 O O . TYR A 1 80 ? 51.969 96.443 20.476 1.00 23.36 80 TYR H O 1
ATOM 614 N N . MET A 1 81 ? 52.538 94.578 19.344 1.00 21.60 81 MET H N 1
ATOM 615 C CA . MET A 1 81 ? 53.792 94.366 20.036 1.00 25.12 81 MET H CA 1
ATOM 616 C C . MET A 1 81 ? 54.842 94.157 18.962 1.00 27.72 81 MET H C 1
ATOM 617 O O . MET A 1 81 ? 54.711 93.242 18.143 1.00 27.69 81 MET H O 1
ATOM 622 N N . GLU A 1 82 ? 55.868 94.997 18.945 1.00 25.32 82 GLU H N 1
ATOM 623 C CA . GLU A 1 82 ? 57.006 94.776 18.066 1.00 30.45 82 GLU H CA 1
ATOM 624 C C . GLU A 1 82 ? 58.235 94.448 18.906 1.00 27.67 82 GLU H C 1
ATOM 625 O O . GLU A 1 82 ? 58.505 95.108 19.913 1.00 30.12 82 GLU H O 1
ATOM 631 N N . LEU A 1 83 ? 58.949 93.400 18.520 1.00 28.06 83 LEU H N 1
ATOM 632 C CA . LEU A 1 83 ? 60.187 93.011 19.184 1.00 28.90 83 LEU H CA 1
ATOM 633 C C . LEU A 1 83 ? 61.288 92.997 18.138 1.00 28.41 83 LEU H C 1
ATOM 634 O O . LEU A 1 83 ? 61.139 92.350 17.097 1.00 29.38 83 LEU H O 1
ATOM 639 N N . SER A 1 84 ? 62.376 93.730 18.399 1.00 28.31 84 SER H N 1
ATOM 640 C CA . SER A 1 84 ? 63.460 93.867 17.439 1.00 25.47 84 SER H CA 1
ATOM 641 C C . SER A 1 84 ? 64.665 93.023 17.858 1.00 32.85 84 SER H C 1
ATOM 642 O O . SER A 1 84 ? 64.709 92.454 18.952 1.00 29.69 84 SER H O 1
ATOM 645 N N . ARG A 1 85 ? 65.657 92.957 16.969 1.00 31.79 85 ARG H N 1
ATOM 646 C CA . ARG A 1 85 ? 66.917 92.256 17.242 1.00 32.54 85 ARG H CA 1
ATOM 647 C C . ARG A 1 85 ? 66.666 90.854 17.809 1.00 28.89 85 ARG H C 1
ATOM 648 O O . ARG A 1 85 ? 67.176 90.486 18.869 1.00 31.52 85 ARG H O 1
ATOM 656 N N . LEU A 1 86 ? 65.862 90.068 17.094 1.00 26.30 86 LEU H N 1
ATOM 657 C CA . LEU A 1 86 ? 65.422 88.778 17.613 1.00 31.33 86 LEU H CA 1
ATOM 658 C C . LEU A 1 86 ? 66.579 87.787 17.697 1.00 35.24 86 LEU H C 1
ATOM 659 O O . LEU A 1 86 ? 67.434 87.719 16.804 1.00 35.14 86 LEU H O 1
ATOM 664 N N . ARG A 1 87 ? 66.594 87.012 18.778 1.00 29.67 87 ARG H N 1
ATOM 665 C CA . ARG A 1 87 ? 67.589 85.974 18.997 1.00 34.72 87 ARG H CA 1
ATOM 666 C C . ARG A 1 87 ? 66.886 84.645 19.249 1.00 35.94 87 ARG H C 1
ATOM 667 O O . ARG A 1 87 ? 65.680 84.590 19.505 1.00 34.71 87 ARG H O 1
ATOM 669 N N . SER A 1 88 ? 67.663 83.572 19.134 1.00 41.14 88 SER H N 1
ATOM 670 C CA . SER A 1 88 ? 67.360 82.219 19.601 1.00 41.56 88 SER H CA 1
ATOM 671 C C . SER A 1 88 ? 66.214 82.137 20.598 1.00 33.59 88 SER H C 1
ATOM 672 O O . SER A 1 88 ? 65.148 81.583 20.297 1.00 34.48 88 SER H O 1
ATOM 675 N N . ASP A 1 89 ? 66.450 82.678 21.786 1.00 35.72 89 ASP H N 1
ATOM 676 C CA . ASP A 1 89 ? 65.557 82.531 22.922 1.00 40.36 89 ASP H CA 1
ATOM 677 C C . ASP A 1 89 ? 64.368 83.496 22.900 1.00 33.27 89 ASP H C 1
ATOM 678 O O . ASP A 1 89 ? 63.767 83.715 23.954 1.00 34.00 89 ASP H O 1
ATOM 683 N N . ASP A 1 90 ? 64.024 84.079 21.755 1.00 32.35 90 ASP H N 1
ATOM 684 C CA . ASP A 1 90 ? 62.775 84.817 21.629 1.00 27.78 90 ASP H CA 1
ATOM 685 C C . ASP A 1 90 ? 61.675 83.972 21.004 1.00 27.64 90 ASP H C 1
ATOM 686 O O . ASP A 1 90 ? 60.525 84.420 20.942 1.00 28.89 90 ASP H O 1
ATOM 691 N N . THR A 1 91 ? 62.002 82.764 20.546 1.00 25.61 91 THR H N 1
ATOM 692 C CA . THR A 1 91 ? 60.986 81.814 20.127 1.00 26.73 91 THR H CA 1
ATOM 693 C C . THR A 1 91 ? 60.037 81.536 21.288 1.00 26.50 91 THR H C 1
ATOM 694 O O . THR A 1 91 ? 60.466 81.151 22.387 1.00 25.27 91 THR H O 1
ATOM 698 N N . ALA A 1 92 ? 58.745 81.750 21.052 1.00 24.60 92 ALA H N 1
ATOM 699 C CA . ALA A 1 92 ? 57.754 81.647 22.124 1.00 23.27 92 ALA H CA 1
ATOM 700 C C . ALA A 1 92 ? 56.369 81.835 21.524 1.00 25.95 92 ALA H C 1
ATOM 701 O O . ALA A 1 92 ? 56.220 82.299 20.389 1.00 24.35 92 ALA H O 1
ATOM 703 N N . VAL A 1 93 ? 55.357 81.462 22.305 1.00 22.32 93 VAL H N 1
ATOM 704 C CA . VAL A 1 93 ? 53.992 81.926 22.089 1.00 23.02 93 VAL H CA 1
ATOM 705 C C . VAL A 1 93 ? 53.847 83.281 22.761 1.00 23.43 93 VAL H C 1
ATOM 706 O O . VAL A 1 93 ? 54.147 83.424 23.955 1.00 19.56 93 VAL H O 1
ATOM 710 N N . TYR A 1 94 ? 53.375 84.274 22.010 1.00 21.05 94 TYR H N 1
ATOM 711 C CA . TYR A 1 94 ? 53.143 85.610 22.549 1.00 23.04 94 TYR H CA 1
ATOM 712 C C . TYR A 1 94 ? 51.645 85.823 22.762 1.00 23.26 94 TYR H C 1
ATOM 713 O O . TYR A 1 94 ? 50.863 85.729 21.812 1.00 26.52 94 TYR H O 1
ATOM 722 N N . TYR A 1 95 ? 51.249 86.092 24.009 1.00 21.12 95 TYR H N 1
ATOM 723 C CA . TYR A 1 95 ? 49.864 86.400 24.362 1.00 20.11 95 TYR H CA 1
ATOM 724 C C . TYR A 1 95 ? 49.673 87.902 24.576 1.00 23.19 95 TYR H C 1
ATOM 725 O O . TYR A 1 95 ? 50.497 88.560 25.220 1.00 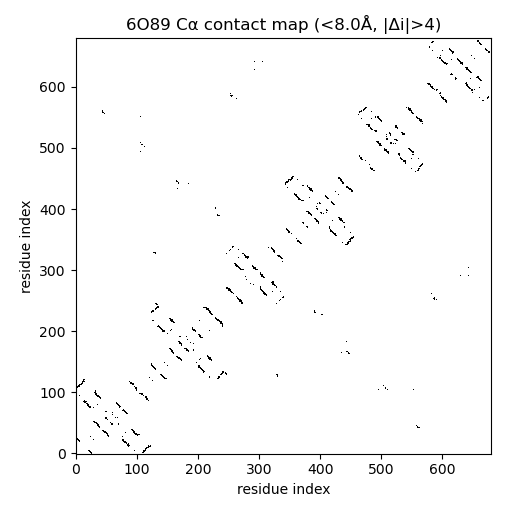20.57 95 TYR H O 1
ATOM 734 N N . CYS A 1 96 ? 48.572 88.434 24.070 1.00 20.60 96 CYS H N 1
ATOM 735 C CA . CYS A 1 96 ? 48.067 89.694 24.586 1.00 22.57 96 CYS H CA 1
ATOM 736 C C . CYS A 1 96 ? 46.986 89.378 25.607 1.00 20.06 96 CYS H C 1
ATOM 737 O O . CYS A 1 96 ? 46.274 88.371 25.496 1.00 23.09 96 CYS H O 1
ATOM 740 N N . THR A 1 97 ? 46.900 90.214 26.635 1.00 21.33 97 THR H N 1
ATOM 741 C CA . THR A 1 97 ? 45.935 89.957 27.690 1.00 21.34 97 THR H CA 1
ATOM 742 C C . THR A 1 97 ? 45.440 91.281 28.267 1.00 25.18 97 THR H C 1
ATOM 743 O O . THR A 1 97 ? 46.164 92.282 28.289 1.00 25.13 97 THR H O 1
ATOM 747 N N . ARG A 1 98 ? 44.192 91.281 28.709 1.00 19.25 98 ARG H N 1
ATOM 748 C CA . ARG A 1 98 ? 43.548 92.460 29.263 1.00 21.36 98 ARG H CA 1
ATOM 749 C C . ARG A 1 98 ? 43.399 92.342 30.774 1.00 25.10 98 ARG H C 1
ATOM 750 O O . ARG A 1 98 ? 43.008 91.292 31.285 1.00 27.14 98 ARG H O 1
ATOM 758 N N . SER A 1 99 ? 43.685 93.432 31.482 1.00 22.80 99 SER H N 1
ATOM 759 C CA . SER A 1 99 ? 43.471 93.497 32.917 1.00 24.61 99 SER H CA 1
ATOM 760 C C . SER A 1 99 ? 41.986 93.722 33.243 1.00 28.56 99 SER H C 1
ATOM 761 O O . SER A 1 99 ? 41.213 94.234 32.435 1.00 24.77 99 SER H O 1
ATOM 764 N N . HIS A 1 100 ? 41.598 93.289 34.438 1.00 28.90 100 HIS H N 1
ATOM 765 C CA . HIS A 1 100 ? 40.297 93.600 35.014 1.00 31.82 100 HIS H CA 1
ATOM 766 C C . HIS A 1 100 ? 40.131 95.117 35.107 1.00 30.03 100 HIS H C 1
ATOM 767 O O . HIS A 1 100 ? 41.114 95.858 35.199 1.00 27.34 100 HIS H O 1
ATOM 774 N N . TYR A 1 101 ? 38.882 95.591 35.090 1.00 30.77 101 TYR H N 1
ATOM 775 C CA . TYR A 1 101 ? 38.682 97.040 35.098 1.00 32.99 101 TYR H CA 1
ATOM 776 C C . TYR A 1 101 ? 39.342 97.673 36.320 1.00 31.69 101 TYR H C 1
ATOM 777 O O . TYR A 1 101 ? 39.233 97.165 37.438 1.00 34.75 101 TYR H O 1
ATOM 786 N N . GLY A 1 102 ? 40.020 98.798 36.101 1.00 32.91 102 GLY H N 1
ATOM 787 C CA . GLY A 1 102 ? 40.474 99.651 37.184 1.00 38.36 102 GLY H CA 1
ATOM 788 C C . GLY A 1 102 ? 41.821 99.305 37.777 1.00 41.45 102 GLY H C 1
ATOM 789 O O . GLY A 1 102 ? 42.251 99.961 38.732 1.00 43.70 102 GLY H O 1
ATOM 790 N N . LEU A 1 103 ? 42.510 98.310 37.238 1.00 40.99 103 LEU H N 1
ATOM 791 C CA . LEU A 1 103 ? 43.808 97.906 37.747 1.00 37.97 103 LEU H CA 1
ATOM 792 C C . LEU A 1 103 ? 44.619 97.371 36.578 1.00 35.46 103 LEU H C 1
ATOM 793 O O . LEU A 1 103 ? 44.078 97.095 35.503 1.00 34.68 103 LEU H O 1
ATOM 798 N N . ASP A 1 104 ? 45.924 97.237 36.781 1.00 30.14 104 ASP H N 1
ATOM 799 C CA . ASP A 1 104 ? 46.780 96.708 35.729 1.00 32.25 104 ASP H CA 1
ATOM 800 C C . ASP A 1 104 ? 47.582 95.491 36.171 1.00 31.69 104 ASP H C 1
ATOM 801 O O . ASP A 1 104 ? 48.471 95.055 35.441 1.00 34.69 104 ASP H O 1
ATOM 806 N N . TRP A 1 105 ? 47.311 94.935 37.344 1.00 25.56 105 TRP H N 1
ATOM 807 C CA . TRP A 1 105 ? 48.220 93.960 37.924 1.00 31.18 105 TRP H CA 1
ATOM 808 C C . TRP A 1 105 ? 47.683 92.529 37.848 1.00 29.04 105 TRP H C 1
ATOM 809 O O . TRP A 1 105 ? 48.247 91.643 38.491 1.00 25.96 105 TRP H O 1
ATOM 820 N N . ASN A 1 106 ? 46.626 92.275 37.064 1.00 28.58 106 ASN H N 1
ATOM 821 C CA . ASN A 1 106 ? 46.221 90.908 36.751 1.00 26.78 106 ASN H CA 1
ATOM 822 C C . ASN A 1 106 ? 45.888 90.793 35.269 1.00 32.06 106 ASN H C 1
ATOM 823 O O . ASN A 1 106 ? 45.838 91.785 34.534 1.00 30.99 106 ASN H O 1
ATOM 828 N N . PHE A 1 107 ? 45.687 89.557 34.819 1.00 27.49 107 PHE H N 1
ATOM 829 C CA . PHE A 1 107 ? 45.443 89.275 33.405 1.00 27.59 107 PHE H CA 1
ATOM 830 C C . PHE A 1 107 ? 44.146 88.474 33.307 1.00 26.46 107 PHE H C 1
ATOM 831 O O . PHE A 1 107 ? 44.145 87.258 33.531 1.00 21.50 107 PHE H O 1
ATOM 839 N N . ASP A 1 108 ? 43.054 89.184 32.980 1.00 25.12 108 ASP H N 1
ATOM 840 C CA . ASP A 1 108 ? 41.690 88.667 33.096 1.00 25.82 108 ASP H CA 1
ATOM 841 C C . ASP A 1 108 ? 41.262 87.959 31.809 1.00 28.32 108 ASP H C 1
ATOM 842 O O . ASP A 1 108 ? 40.724 86.846 31.855 1.00 35.31 108 ASP H O 1
ATOM 847 N N . VAL A 1 109 ? 41.512 88.580 30.655 1.00 23.83 109 VAL H N 1
ATOM 848 C CA . VAL A 1 109 ? 41.132 88.050 29.348 1.00 27.43 109 VAL H CA 1
ATOM 849 C C . VAL A 1 109 ? 42.404 87.770 28.568 1.00 26.85 109 VAL H C 1
ATOM 850 O O . VAL A 1 109 ? 43.334 88.580 28.593 1.00 24.56 109 VAL H O 1
ATOM 854 N N . TRP A 1 110 ? 42.454 86.640 27.874 1.00 25.44 110 TRP H N 1
ATOM 855 C CA . TRP A 1 110 ? 43.664 86.255 27.153 1.00 23.97 110 TRP H CA 1
ATOM 856 C C . TRP A 1 110 ? 43.325 85.970 25.700 1.00 24.52 110 TRP H C 1
ATOM 857 O O . TRP A 1 110 ? 42.279 85.386 25.402 1.00 25.69 110 TRP H O 1
ATOM 868 N N . GLY A 1 111 ? 44.198 86.416 24.796 1.00 24.89 111 GLY H N 1
ATOM 869 C CA . GLY A 1 111 ? 44.194 85.885 23.452 1.00 23.22 111 GLY H CA 1
ATOM 870 C C . GLY A 1 111 ? 44.686 84.447 23.441 1.00 26.52 111 GLY H C 1
ATOM 871 O O . GLY A 1 111 ? 45.225 83.923 24.419 1.00 24.50 111 GLY H O 1
ATOM 872 N N . LYS A 1 112 ? 44.493 83.791 22.300 1.00 29.36 112 LYS H N 1
ATOM 873 C CA . LYS A 1 112 ? 44.940 82.414 22.153 1.00 27.60 112 LYS H CA 1
ATOM 874 C C . LYS A 1 112 ? 46.435 82.311 21.896 1.00 31.40 112 LYS H C 1
ATOM 875 O O . LYS A 1 112 ? 46.980 81.204 21.918 1.00 27.50 112 LYS H O 1
ATOM 881 N N . GLY A 1 113 ? 47.105 83.425 21.670 1.00 27.73 113 GLY H N 1
ATOM 882 C CA . GLY A 1 113 ? 48.546 83.413 21.514 1.00 28.06 113 GLY H CA 1
ATOM 883 C C . GLY A 1 113 ? 48.971 83.380 20.056 1.00 28.25 113 GLY H C 1
ATOM 884 O O . GLY A 1 113 ? 48.259 82.880 19.177 1.00 27.60 113 GLY H O 1
ATOM 885 N N . THR A 1 114 ? 50.156 83.923 19.798 1.00 28.05 114 THR H N 1
ATOM 886 C CA . THR A 1 114 ? 50.800 83.893 18.489 1.00 28.72 114 THR H CA 1
ATOM 887 C C . THR A 1 114 ? 52.126 83.157 18.622 1.00 27.14 114 THR H C 1
ATOM 888 O O . THR A 1 114 ? 52.959 83.522 19.460 1.00 27.33 114 THR H O 1
ATOM 892 N N . THR A 1 115 ? 52.324 82.122 17.808 1.00 25.47 115 THR H N 1
ATOM 893 C CA . THR A 1 115 ? 53.601 81.417 17.789 1.00 29.03 115 THR H CA 1
ATOM 894 C C . THR A 1 115 ? 54.608 82.184 16.949 1.00 27.01 115 THR H C 1
ATOM 895 O O . THR A 1 115 ? 54.382 82.423 15.759 1.00 33.73 115 THR H O 1
ATOM 899 N N . VAL A 1 116 ? 55.713 82.572 17.566 1.00 24.30 116 VAL H N 1
ATOM 900 C CA . VAL A 1 116 ? 56.796 83.262 16.886 1.00 27.33 116 VAL H CA 1
ATOM 901 C C . VAL A 1 116 ? 58.017 82.366 16.969 1.00 28.24 116 VAL H C 1
ATOM 902 O O . VAL A 1 116 ? 58.522 82.105 18.069 1.00 27.95 116 VAL H O 1
ATOM 906 N N . THR A 1 117 ? 58.486 81.897 15.816 1.00 30.39 117 THR H N 1
ATOM 907 C CA . THR A 1 117 ? 59.649 81.015 15.723 1.00 32.57 117 THR H CA 1
ATOM 908 C C . THR A 1 117 ? 60.810 81.773 15.098 1.00 31.66 117 THR H C 1
ATOM 909 O O . THR A 1 117 ? 60.716 82.215 13.948 1.00 36.31 117 THR H O 1
ATOM 913 N N . VAL A 1 118 ? 61.902 81.914 15.840 1.00 28.92 118 VAL H N 1
ATOM 914 C CA . VAL A 1 118 ? 63.117 82.514 15.302 1.00 31.07 118 VAL H CA 1
ATOM 915 C C . VAL A 1 118 ? 63.891 81.397 14.614 1.00 32.62 118 VAL H C 1
ATOM 916 O O . VAL A 1 118 ? 64.424 80.507 15.277 1.00 34.24 118 VAL H O 1
ATOM 920 N N . SER A 1 119 ? 63.936 81.432 13.285 1.00 33.99 119 SER H N 1
ATOM 921 C CA . SER A 1 119 ? 64.494 80.323 12.525 1.00 36.73 119 SER H CA 1
ATOM 922 C C . SER A 1 119 ? 66.001 80.216 12.728 1.00 37.49 119 SER H C 1
ATOM 923 O O . SER A 1 119 ? 66.725 81.211 12.705 1.00 35.87 119 SER H O 1
ATOM 926 N N . SER A 1 120 ? 66.478 78.988 12.913 1.00 43.12 120 SER H N 1
ATOM 927 C CA . SER A 1 120 ? 67.909 78.760 13.045 1.00 44.97 120 SER H CA 1
ATOM 928 C C . SER A 1 120 ? 68.630 78.770 11.701 1.00 40.89 120 SER H C 1
ATOM 929 O O . SER A 1 120 ? 69.833 79.037 11.661 1.00 42.60 120 SER H O 1
ATOM 932 N N . SER A 1 121 ? 67.923 78.517 10.603 1.00 37.74 121 SER H N 1
ATOM 933 C CA . SER A 1 121 ? 68.539 78.336 9.293 1.00 40.68 121 SER H CA 1
ATOM 934 C C . SER A 1 121 ? 68.608 79.608 8.458 1.00 42.01 121 SER H C 1
ATOM 935 O O . SER A 1 121 ? 69.300 79.617 7.433 1.00 40.89 121 SER H O 1
ATOM 938 N N . GLN A 1 122 ? 67.915 80.677 8.848 1.00 37.63 122 GLN H N 1
ATOM 939 C CA . GLN A 1 122 ? 67.930 81.912 8.064 1.00 37.81 122 GLN H CA 1
ATOM 940 C C . GLN A 1 122 ? 69.002 82.867 8.603 1.00 37.28 122 GLN H C 1
ATOM 941 O O . GLN A 1 122 ? 68.724 83.927 9.166 1.00 41.33 122 GLN H O 1
ATOM 947 N N . VAL A 1 123 ? 70.259 82.454 8.434 1.00 36.76 123 VAL H N 1
ATOM 948 C CA . VAL A 1 123 ? 71.416 83.269 8.793 1.00 33.73 123 VAL H CA 1
ATOM 949 C C . VAL A 1 123 ? 72.454 83.116 7.687 1.00 29.21 123 VAL H C 1
ATOM 950 O O . VAL A 1 123 ? 72.417 82.163 6.907 1.00 25.31 123 VAL H O 1
ATOM 954 N N . GLN A 1 124 ? 73.398 84.064 7.630 1.00 28.74 124 GLN H N 1
ATOM 955 C CA . GLN A 1 124 ? 74.443 83.979 6.609 1.00 30.31 124 GLN H CA 1
ATOM 956 C C . GLN A 1 124 ? 75.297 82.736 6.797 1.00 25.29 124 GLN H C 1
ATOM 957 O O . GLN A 1 124 ? 75.671 82.086 5.817 1.00 24.82 124 GLN H O 1
ATOM 963 N N . LEU A 1 125 ? 75.619 82.394 8.046 1.00 27.16 125 LEU H N 1
ATOM 964 C CA . LEU A 1 125 ? 76.540 81.303 8.347 1.00 28.73 125 LEU H CA 1
ATOM 965 C C . LEU A 1 125 ? 76.049 80.533 9.558 1.00 24.11 125 LEU H C 1
ATOM 966 O O . LEU A 1 125 ? 75.784 81.127 10.603 1.00 26.47 125 LEU H O 1
ATOM 971 N N . VAL A 1 126 ? 75.943 79.215 9.435 1.00 22.75 126 VAL H N 1
ATOM 972 C CA . VAL A 1 126 ? 75.547 78.400 10.580 1.00 28.69 126 VAL H CA 1
ATOM 973 C C . VAL A 1 126 ? 76.392 77.131 10.608 1.00 25.02 126 VAL H C 1
ATOM 974 O O . VAL A 1 126 ? 76.417 76.375 9.629 1.00 24.80 126 VAL H O 1
ATOM 978 N N . GLU A 1 127 ? 77.062 76.893 11.739 1.00 23.11 127 GLU H N 1
ATOM 979 C CA . GLU A 1 127 ? 77.956 75.763 11.921 1.00 25.77 127 GLU H CA 1
ATOM 980 C C . GLU A 1 127 ? 77.190 74.503 12.322 1.00 30.61 127 GLU H C 1
ATOM 981 O O . GLU A 1 127 ? 76.167 74.556 13.012 1.00 27.25 127 GLU H O 1
ATOM 987 N N . SER A 1 128 ? 77.703 73.357 11.886 1.00 24.16 128 SER H N 1
ATOM 988 C CA . SER A 1 128 ? 77.252 72.060 12.372 1.00 27.41 128 SER H CA 1
ATOM 989 C C . SER A 1 128 ? 78.452 71.313 12.930 1.00 27.98 128 SER H C 1
ATOM 990 O O . SER A 1 128 ? 79.589 71.559 12.525 1.00 27.59 128 SER H O 1
ATOM 993 N N . GLY A 1 129 ? 78.200 70.403 13.861 1.00 27.16 129 GLY H N 1
ATOM 994 C CA . GLY A 1 129 ? 79.256 69.637 14.490 1.00 26.18 129 GLY H CA 1
ATOM 995 C C . GLY A 1 129 ? 79.674 70.254 15.808 1.00 30.61 129 GLY H C 1
ATOM 996 O O . GLY A 1 129 ? 79.259 71.354 16.176 1.00 29.71 129 GLY H O 1
ATOM 997 N N . GLY A 1 130 ? 80.524 69.528 16.529 1.00 31.80 130 GLY H N 1
ATOM 998 C CA . GLY A 1 130 ? 80.988 69.961 17.834 1.00 32.60 130 GLY H CA 1
ATOM 999 C C . GLY A 1 130 ? 80.737 68.913 18.911 1.00 36.58 130 GLY H C 1
ATOM 1000 O O . GLY A 1 130 ? 80.294 67.795 18.646 1.00 34.07 130 GLY H O 1
ATOM 1001 N N . GLY A 1 131 ? 81.041 69.303 20.154 1.00 31.84 131 GLY H N 1
ATOM 1002 C CA . GLY A 1 131 ? 80.869 68.428 21.303 1.00 30.23 131 GLY H CA 1
ATOM 1003 C C . GLY A 1 131 ? 82.189 68.042 21.947 1.00 30.99 131 GLY H C 1
ATOM 1004 O O . GLY A 1 131 ? 83.156 68.809 21.913 1.00 31.91 131 GLY H O 1
ATOM 1005 N N . VAL A 1 132 ? 82.246 66.837 22.520 1.00 31.12 132 VAL H N 1
ATOM 1006 C CA . VAL A 1 132 ? 83.381 66.369 23.314 1.00 26.51 132 VAL H CA 1
ATOM 1007 C C . VAL A 1 132 ? 84.195 65.381 22.491 1.00 26.42 132 VAL H C 1
ATOM 1008 O O . VAL A 1 132 ? 83.637 64.519 21.804 1.00 25.98 132 VAL H O 1
ATOM 1012 N N . VAL A 1 133 ? 85.518 65.499 22.560 1.00 25.51 133 VAL H N 1
ATOM 1013 C CA . VAL A 1 133 ? 86.419 64.621 21.832 1.00 24.79 133 VAL H CA 1
ATOM 1014 C C . VAL A 1 133 ? 87.625 64.329 22.717 1.00 28.28 133 VAL H C 1
ATOM 1015 O O . VAL A 1 133 ? 88.092 65.201 23.460 1.00 25.37 133 VAL H O 1
ATOM 1019 N N . GLN A 1 134 ? 88.131 63.099 22.631 1.00 27.35 134 GLN H N 1
ATOM 1020 C CA . GLN A 1 134 ? 89.307 62.710 23.392 1.00 29.58 134 GLN H CA 1
ATOM 1021 C C . GLN A 1 134 ? 90.549 63.407 22.839 1.00 28.64 134 GLN H C 1
ATOM 1022 O O . GLN A 1 134 ? 90.689 63.552 21.619 1.00 26.67 134 GLN H O 1
ATOM 1028 N N . PRO A 1 135 ? 91.472 63.822 23.703 1.00 28.41 135 PRO H N 1
ATOM 1029 C CA . PRO A 1 135 ? 92.776 64.292 23.224 1.00 27.40 135 PRO H CA 1
ATOM 1030 C C . PRO A 1 135 ? 93.435 63.239 22.350 1.00 31.67 135 PRO H C 1
ATOM 1031 O O . PRO A 1 135 ? 93.452 62.053 22.681 1.00 30.53 135 PRO H O 1
ATOM 1035 N N . GLY A 1 136 ? 93.979 63.684 21.218 1.00 33.26 136 GLY H N 1
ATOM 1036 C CA . GLY A 1 136 ? 94.560 62.803 20.232 1.00 29.71 136 GLY H CA 1
ATOM 1037 C C . GLY A 1 136 ? 93.608 62.341 19.147 1.00 31.35 136 GLY H C 1
ATOM 1038 O O . GLY A 1 136 ? 94.063 61.839 18.116 1.00 37.51 136 GLY H O 1
ATOM 1039 N N . ARG A 1 137 ? 92.308 62.487 19.346 1.00 28.38 137 ARG H N 1
ATOM 1040 C CA . ARG A 1 137 ? 91.325 62.046 18.375 1.00 32.17 137 ARG H CA 1
ATOM 1041 C C . ARG A 1 137 ? 90.906 63.224 17.497 1.00 33.08 137 ARG H C 1
ATOM 1042 O O . ARG A 1 137 ? 91.426 64.337 17.620 1.00 30.47 137 ARG H O 1
ATOM 1050 N N . SER A 1 138 ? 89.933 62.976 16.616 1.00 28.54 138 SER H N 1
ATOM 1051 C CA . SER A 1 138 ? 89.547 63.908 15.564 1.00 31.35 138 SER H CA 1
ATOM 1052 C C . SER A 1 138 ? 88.089 64.317 15.687 1.00 30.05 138 SER H C 1
ATOM 1053 O O . SER A 1 138 ? 87.282 63.646 16.325 1.00 26.51 138 SER H O 1
ATOM 1056 N N . LEU A 1 139 ? 87.771 65.443 15.050 1.00 33.90 139 LEU H N 1
ATOM 1057 C CA . LEU A 1 139 ? 86.421 65.990 15.021 1.00 27.19 139 LEU H CA 1
ATOM 1058 C C . LEU A 1 139 ? 86.310 66.881 13.790 1.00 29.24 139 LEU H C 1
ATOM 1059 O O . LEU A 1 139 ? 87.275 67.566 13.434 1.00 27.71 139 LEU H O 1
ATOM 1064 N N . ARG A 1 140 ? 85.145 66.873 13.145 1.00 27.26 140 ARG H N 1
ATOM 1065 C CA . ARG A 1 140 ? 84.925 67.653 11.931 1.00 29.51 140 ARG H CA 1
ATOM 1066 C C . ARG A 1 140 ? 83.783 68.636 12.135 1.00 27.13 140 ARG H C 1
ATOM 1067 O O . ARG A 1 140 ? 82.722 68.268 12.645 1.00 30.72 140 ARG H O 1
ATOM 1075 N N . LEU A 1 141 ? 84.002 69.879 11.726 1.00 24.95 141 LEU H N 1
ATOM 1076 C CA . LEU A 1 141 ? 82.971 70.899 11.713 1.00 22.77 141 LEU H CA 1
ATOM 1077 C C . LEU A 1 141 ? 82.628 71.240 10.273 1.00 25.08 141 LEU H C 1
ATOM 1078 O O . LEU A 1 141 ? 83.446 71.091 9.360 1.00 23.20 141 LEU H O 1
ATOM 1083 N N . SER A 1 142 ? 81.409 71.705 10.080 1.00 23.69 142 SER H N 1
ATOM 1084 C CA . SER A 1 142 ? 80.997 72.220 8.797 1.00 25.43 142 SER H CA 1
ATOM 1085 C C . SER A 1 142 ? 80.232 73.505 9.061 1.00 25.90 142 SER H C 1
ATOM 1086 O O . SER A 1 142 ? 79.864 73.812 10.196 1.00 28.10 142 SER H O 1
ATOM 1089 N N . CYS A 1 143 ? 79.990 74.253 8.001 1.00 25.30 143 CYS H N 1
ATOM 1090 C CA . CYS A 1 143 ? 79.360 75.558 8.113 1.00 24.56 143 CYS H CA 1
ATOM 1091 C C . CYS A 1 143 ? 78.602 75.804 6.821 1.00 24.03 143 CYS H C 1
ATOM 1092 O O . CYS A 1 143 ? 79.207 75.751 5.750 1.00 26.72 143 CYS H O 1
ATOM 1095 N N . ALA A 1 144 ? 77.293 76.041 6.912 1.00 23.55 144 ALA H N 1
ATOM 1096 C CA . ALA A 1 144 ? 76.455 76.269 5.740 1.00 25.24 144 ALA H CA 1
ATOM 1097 C C . ALA A 1 144 ? 76.288 77.768 5.532 1.00 26.44 144 ALA H C 1
ATOM 1098 O O . ALA A 1 144 ? 76.002 78.501 6.484 1.00 28.10 144 ALA H O 1
ATOM 1100 N N . ALA A 1 145 ? 76.476 78.223 4.299 1.00 23.93 145 ALA H N 1
ATOM 1101 C CA . ALA A 1 145 ? 76.365 79.638 3.963 1.00 26.90 145 ALA H CA 1
ATOM 1102 C C . ALA A 1 145 ? 75.091 79.916 3.174 1.00 30.42 145 ALA H C 1
ATOM 1103 O O . ALA A 1 145 ? 74.716 79.135 2.295 1.00 30.50 145 ALA H O 1
ATOM 1105 N N . SER A 1 146 ? 74.437 81.045 3.479 1.00 29.87 146 SER H N 1
ATOM 1106 C CA . SER A 1 146 ? 73.264 81.487 2.738 1.00 32.73 146 SER H CA 1
ATOM 1107 C C . SER A 1 146 ? 73.260 83.002 2.640 1.00 32.47 146 SER H C 1
ATOM 1108 O O . SER A 1 146 ? 73.839 83.703 3.475 1.00 31.92 146 SER H O 1
ATOM 1111 N N . GLY A 1 147 ? 72.577 83.497 1.611 1.00 34.53 147 GLY H N 1
ATOM 1112 C CA . GLY A 1 147 ? 72.314 84.916 1.489 1.00 32.77 147 GLY H CA 1
ATOM 1113 C C . GLY A 1 147 ? 73.492 85.753 1.062 1.00 34.69 147 GLY H C 1
ATOM 1114 O O . GLY A 1 147 ? 73.461 86.970 1.247 1.00 38.55 147 GLY H O 1
ATOM 1115 N N . PHE A 1 148 ? 74.549 85.138 0.530 1.00 31.31 148 PHE H N 1
ATOM 1116 C CA . PHE A 1 148 ? 75.640 85.884 -0.082 1.00 32.61 148 PHE H CA 1
ATOM 1117 C C . PHE A 1 148 ? 76.323 84.978 -1.100 1.00 34.13 148 PHE H C 1
ATOM 1118 O O . PHE A 1 148 ? 76.099 83.763 -1.129 1.00 35.18 148 PHE H O 1
ATOM 1126 N N . THR A 1 149 ? 77.133 85.580 -1.965 1.00 38.05 149 THR H N 1
ATOM 1127 C CA . THR A 1 149 ? 77.801 84.772 -2.980 1.00 36.26 149 THR H CA 1
ATOM 1128 C C . THR A 1 149 ? 78.980 84.075 -2.313 1.00 35.13 149 THR H C 1
ATOM 1129 O O . THR A 1 149 ? 80.059 84.655 -2.159 1.00 36.23 149 THR H O 1
ATOM 1133 N N . PHE A 1 150 ? 78.745 82.826 -1.898 1.00 33.91 150 PHE H N 1
ATOM 1134 C CA . PHE A 1 150 ? 79.750 82.025 -1.203 1.00 31.02 150 PHE H CA 1
ATOM 1135 C C . PHE A 1 150 ? 81.050 81.936 -1.993 1.00 30.33 150 PHE H C 1
ATOM 1136 O O . PHE A 1 150 ? 82.140 82.122 -1.439 1.00 29.05 150 PHE H O 1
ATOM 1144 N N . THR A 1 151 ? 80.956 81.662 -3.293 1.00 31.07 151 THR H N 1
ATOM 1145 C CA . THR A 1 151 ? 82.147 81.309 -4.063 1.00 32.85 151 THR H CA 1
ATOM 1146 C C . THR A 1 151 ? 83.146 82.452 -4.167 1.00 27.91 151 THR H C 1
ATOM 1147 O O . THR A 1 151 ? 84.338 82.195 -4.364 1.00 29.13 151 THR H O 1
ATOM 1151 N N . LYS A 1 152 ? 82.706 83.702 -4.035 1.00 31.09 152 LYS H N 1
ATOM 1152 C CA . LYS A 1 152 ? 83.646 84.811 -4.117 1.00 28.02 152 LYS H CA 1
ATOM 1153 C C . LYS A 1 152 ? 84.303 85.144 -2.779 1.00 31.88 152 LYS H C 1
ATOM 1154 O O . LYS A 1 152 ? 85.317 85.857 -2.765 1.00 32.60 152 LYS H O 1
ATOM 1160 N N . ALA A 1 153 ? 83.789 84.625 -1.669 1.00 27.29 153 ALA H N 1
ATOM 1161 C CA . ALA A 1 153 ? 84.304 85.002 -0.357 1.00 30.12 153 ALA H CA 1
ATOM 1162 C C . ALA A 1 153 ? 85.525 84.177 0.042 1.00 26.80 153 ALA H C 1
ATOM 1163 O O . ALA A 1 153 ? 85.666 83.007 -0.320 1.00 22.33 153 ALA H O 1
ATOM 1165 N N . TRP A 1 154 ? 86.399 84.799 0.828 1.00 25.37 154 TRP H N 1
ATOM 1166 C CA . TRP A 1 154 ? 87.463 84.086 1.512 1.00 24.14 154 TRP H CA 1
ATOM 1167 C C . TRP A 1 154 ? 86.940 83.653 2.875 1.00 24.20 154 TRP H C 1
ATOM 1168 O O . TRP A 1 154 ? 86.442 84.478 3.641 1.00 20.85 154 TRP H O 1
ATOM 1179 N N . MET A 1 155 ? 87.021 82.358 3.161 1.00 19.14 155 MET H N 1
ATOM 1180 C CA . MET A 1 155 ? 86.394 81.811 4.353 1.00 20.45 155 MET H CA 1
ATOM 1181 C C . MET A 1 155 ? 87.442 81.549 5.422 1.00 23.45 155 MET H C 1
ATOM 1182 O O . MET A 1 155 ? 88.603 81.241 5.122 1.00 20.57 155 MET H O 1
ATOM 1187 N N . HIS A 1 156 ? 87.023 81.686 6.678 1.00 20.03 156 HIS H N 1
ATOM 1188 C CA . HIS A 1 156 ? 87.904 81.504 7.822 1.00 21.82 156 HIS H CA 1
ATOM 1189 C C . HIS A 1 156 ? 87.241 80.636 8.885 1.00 21.45 156 HIS H C 1
ATOM 1190 O O . HIS A 1 156 ? 86.015 80.502 8.941 1.00 22.87 156 HIS H O 1
ATOM 1197 N N . TRP A 1 157 ? 88.083 80.041 9.733 1.00 22.82 157 TRP H N 1
ATOM 1198 C CA . TRP A 1 157 ? 87.683 79.602 11.062 1.00 20.98 157 TRP H CA 1
ATOM 1199 C C . TRP A 1 157 ? 88.432 80.445 12.090 1.00 23.40 157 TRP H C 1
ATOM 1200 O O . TRP A 1 157 ? 89.636 80.689 11.945 1.00 21.93 157 TRP H O 1
ATOM 1211 N N . VAL A 1 158 ? 87.708 80.904 13.101 1.00 21.12 158 VAL H N 1
ATOM 1212 C CA . VAL A 1 158 ? 88.241 81.673 14.218 1.00 19.70 158 VAL H CA 1
ATOM 1213 C C . VAL A 1 158 ? 87.748 80.996 15.485 1.00 24.22 158 VAL H C 1
ATOM 1214 O O . VAL A 1 158 ? 86.617 80.501 15.523 1.00 24.82 158 VAL H O 1
ATOM 1218 N N . ARG A 1 159 ? 88.572 80.977 16.530 1.00 21.45 159 ARG H N 1
ATOM 1219 C CA . ARG A 1 159 ? 88.144 80.330 17.755 1.00 22.86 159 ARG H CA 1
ATOM 1220 C C . ARG A 1 159 ? 88.379 81.228 18.963 1.00 24.87 159 ARG H C 1
ATOM 1221 O O . ARG A 1 159 ? 89.164 82.178 18.934 1.00 24.15 159 ARG H O 1
ATOM 1229 N N . GLN A 1 160 ? 87.683 80.885 20.041 1.00 22.94 160 GLN H N 1
ATOM 1230 C CA . GLN A 1 160 ? 87.716 81.653 21.277 1.00 26.82 160 GLN H CA 1
ATOM 1231 C C . GLN A 1 160 ? 87.662 80.670 22.433 1.00 26.03 160 GLN H C 1
ATOM 1232 O O . GLN A 1 160 ? 86.593 80.117 22.708 1.00 22.53 160 GLN H O 1
ATOM 1238 N N . ALA A 1 161 ? 88.805 80.462 23.103 1.00 24.06 161 ALA H N 1
ATOM 1239 C CA . ALA A 1 161 ? 88.794 79.696 24.336 1.00 27.81 161 ALA H CA 1
ATOM 1240 C C . ALA A 1 161 ? 87.928 80.423 25.361 1.00 31.54 161 ALA H C 1
ATOM 1241 O O . ALA A 1 161 ? 87.733 81.638 25.266 1.00 30.59 161 ALA H O 1
ATOM 1243 N N . PRO A 1 162 ? 87.372 79.704 26.337 1.00 33.06 162 PRO H N 1
ATOM 1244 C CA . PRO A 1 162 ? 86.450 80.354 27.282 1.00 34.79 162 PRO H CA 1
ATOM 1245 C C . PRO A 1 162 ? 87.157 81.452 28.068 1.00 36.68 162 PRO H C 1
ATOM 1246 O O . PRO A 1 162 ? 88.180 81.219 28.713 1.00 39.91 162 PRO H O 1
ATOM 1250 N N . GLY A 1 163 ? 86.618 82.667 27.987 1.00 35.84 163 GLY H N 1
ATOM 1251 C CA . GLY A 1 163 ? 87.220 83.798 28.666 1.00 36.61 163 GLY H CA 1
ATOM 1252 C C . GLY A 1 163 ? 88.430 84.419 27.991 1.00 37.28 163 GLY H C 1
ATOM 1253 O O . GLY A 1 163 ? 89.041 85.323 28.571 1.00 40.31 163 GLY H O 1
ATOM 1254 N N . LYS A 1 164 ? 88.799 83.988 26.788 1.00 33.17 164 LYS H N 1
ATOM 1255 C CA . LYS A 1 164 ? 89.981 84.506 26.110 1.00 27.83 164 LYS H CA 1
ATOM 1256 C C . LYS A 1 164 ? 89.582 85.306 24.874 1.00 27.41 164 LYS H C 1
ATOM 1257 O O . LYS A 1 164 ? 88.400 85.439 24.536 1.00 32.18 164 LYS H O 1
ATOM 1263 N N . GLN A 1 165 ? 90.588 85.847 24.193 1.00 27.22 165 GLN H N 1
ATOM 1264 C CA . GLN A 1 165 ? 90.368 86.657 23.007 1.00 24.82 165 GLN H CA 1
ATOM 1265 C C . GLN A 1 165 ? 90.109 85.786 21.778 1.00 27.34 165 GLN H C 1
ATOM 1266 O O . GLN A 1 165 ? 90.239 84.560 21.800 1.00 26.09 165 GLN H O 1
ATOM 1272 N N . LEU A 1 166 ? 89.731 86.441 20.686 1.00 25.78 166 LEU H N 1
ATOM 1273 C CA . LEU A 1 166 ? 89.601 85.746 19.414 1.00 24.97 166 LEU H CA 1
ATOM 1274 C C . LEU A 1 166 ? 90.973 85.317 18.914 1.00 25.94 166 LEU H C 1
ATOM 1275 O O . LEU A 1 166 ? 91.957 86.051 19.046 1.00 24.31 166 LEU H O 1
ATOM 1280 N N . GLU A 1 167 ? 91.042 84.113 18.350 1.00 25.83 167 GLU H N 1
ATOM 1281 C CA . GLU A 1 167 ? 92.278 83.602 17.769 1.00 24.84 167 GLU H CA 1
ATOM 1282 C C . GLU A 1 167 ? 91.978 83.026 16.396 1.00 22.41 167 GLU H C 1
ATOM 1283 O O . GLU A 1 167 ? 91.114 82.155 16.257 1.00 22.25 167 GLU H O 1
ATOM 1289 N N . TRP A 1 168 ? 92.711 83.494 15.389 1.00 23.27 168 TRP H N 1
ATOM 1290 C CA . TRP A 1 168 ? 92.484 83.043 14.023 1.00 21.70 168 TRP H CA 1
ATOM 1291 C C . TRP A 1 168 ? 92.998 81.617 13.849 1.00 25.64 168 TRP H C 1
ATOM 1292 O O . TRP A 1 168 ? 94.041 81.247 14.391 1.00 20.84 168 TRP H O 1
ATOM 1303 N N . VAL A 1 169 ? 92.248 80.784 13.129 1.00 25.43 169 VAL H N 1
ATOM 1304 C CA . VAL A 1 169 ? 92.628 79.385 12.929 1.00 21.44 169 VAL H CA 1
ATOM 1305 C C . VAL A 1 169 ? 93.122 79.128 11.508 1.00 22.10 169 VAL H C 1
ATOM 1306 O O . VAL A 1 169 ? 94.200 78.563 11.311 1.00 24.76 169 VAL H O 1
ATOM 1310 N N . ALA A 1 170 ? 92.326 79.491 10.504 1.00 21.60 170 ALA H N 1
ATOM 1311 C CA . ALA A 1 170 ? 92.619 79.070 9.141 1.00 22.79 170 ALA H CA 1
ATOM 1312 C C . ALA A 1 170 ? 91.837 79.938 8.168 1.00 22.02 170 ALA H C 1
ATOM 1313 O O . ALA A 1 170 ? 90.796 80.502 8.506 1.00 19.27 170 ALA H O 1
ATOM 1315 N N . GLN A 1 171 ? 92.350 80.012 6.942 1.00 18.21 171 GLN H N 1
ATOM 1316 C CA . GLN A 1 171 ? 91.687 80.715 5.855 1.00 18.97 171 GLN H CA 1
ATOM 1317 C C . GLN A 1 171 ? 91.772 79.845 4.610 1.00 21.47 171 GLN H C 1
ATOM 1318 O O . GLN A 1 171 ? 92.762 79.136 4.402 1.00 22.22 171 GLN H O 1
ATOM 1324 N N . ILE A 1 172 ? 90.729 79.887 3.790 1.00 21.33 172 ILE H N 1
ATOM 1325 C CA . ILE A 1 172 ? 90.753 79.269 2.470 1.00 21.79 172 ILE H CA 1
ATOM 1326 C C . ILE A 1 172 ? 90.232 80.275 1.452 1.00 22.25 172 ILE H C 1
ATOM 1327 O O . ILE A 1 172 ? 89.184 80.895 1.660 1.00 23.14 172 ILE H O 1
ATOM 1332 N N . LYS A 1 173 ? 90.966 80.443 0.355 1.00 22.78 173 LYS H N 1
ATOM 1333 C CA . LYS A 1 173 ? 90.602 81.421 -0.656 1.00 25.11 173 LYS H CA 1
ATOM 1334 C C . LYS A 1 173 ? 89.662 80.801 -1.687 1.00 26.08 173 LYS H C 1
ATOM 1335 O O . LYS A 1 173 ? 89.270 79.638 -1.595 1.00 24.63 173 LYS H O 1
ATOM 1341 N N . ASP A 1 174 ? 89.308 81.593 -2.697 1.00 24.63 174 ASP H N 1
ATOM 1342 C CA . ASP A 1 174 ? 88.342 81.192 -3.704 1.00 25.34 174 ASP H CA 1
ATOM 1343 C C . ASP A 1 174 ? 89.020 80.474 -4.866 1.00 26.77 174 ASP H C 1
ATOM 1344 O O . ASP A 1 174 ? 90.244 80.318 -4.913 1.00 25.49 174 ASP H O 1
ATOM 1349 N N . LYS A 1 175 ? 88.206 80.082 -5.850 1.00 24.62 175 LYS H N 1
ATOM 1350 C CA . LYS A 1 175 ? 88.702 79.285 -6.968 1.00 29.91 175 LYS H CA 1
ATOM 1351 C C . LYS A 1 175 ? 89.692 80.058 -7.829 1.00 30.61 175 LYS H C 1
ATOM 1352 O O . LYS A 1 175 ? 90.561 79.451 -8.467 1.00 30.51 175 LYS H O 1
ATOM 1358 N N . SER A 1 176 ? 89.596 81.385 -7.855 1.00 30.06 176 SER H N 1
ATOM 1359 C CA . SER A 1 176 ? 90.542 82.159 -8.652 1.00 30.20 176 SER H CA 1
ATOM 1360 C C . SER A 1 176 ? 91.907 82.228 -7.991 1.00 35.48 176 SER H C 1
ATOM 1361 O O . SER A 1 176 ? 92.888 82.585 -8.646 1.00 37.91 176 SER H O 1
ATOM 1364 N N . ASN A 1 177 ? 91.989 81.884 -6.711 1.00 32.73 177 ASN H N 1
ATOM 1365 C CA . ASN A 1 177 ? 93.257 81.743 -6.016 1.00 32.94 177 ASN H CA 1
ATOM 1366 C C . ASN A 1 177 ? 93.587 80.282 -5.727 1.00 27.25 177 ASN H C 1
ATOM 1367 O O . ASN A 1 177 ? 94.331 79.995 -4.783 1.00 28.47 177 ASN H O 1
ATOM 1372 N N . SER A 1 178 ? 93.031 79.358 -6.523 1.00 28.29 178 SER H N 1
ATOM 1373 C CA . SER A 1 178 ? 93.299 77.917 -6.455 1.00 28.09 178 SER H CA 1
ATOM 1374 C C . SER A 1 178 ? 92.884 77.311 -5.127 1.00 27.94 178 SER H C 1
ATOM 1375 O O . SER A 1 178 ? 93.420 76.270 -4.735 1.00 25.03 178 SER H O 1
ATOM 1378 N N . TYR A 1 179 ? 91.943 77.951 -4.419 1.00 25.36 179 TYR H N 1
ATOM 1379 C CA . TYR A 1 179 ? 91.522 77.501 -3.089 1.00 23.37 179 TYR H CA 1
ATOM 1380 C C . TYR A 1 179 ? 92.710 77.382 -2.138 1.00 25.13 179 TYR H C 1
ATOM 1381 O O . TYR A 1 179 ? 92.785 76.454 -1.332 1.00 24.26 179 TYR H O 1
ATOM 1390 N N . ALA A 1 180 ? 93.667 78.304 -2.251 1.00 25.34 180 ALA H N 1
ATOM 1391 C CA . ALA A 1 180 ? 94.842 78.246 -1.385 1.00 24.04 180 ALA H CA 1
ATOM 1392 C C . ALA A 1 180 ? 94.434 78.403 0.083 1.00 26.32 180 ALA H C 1
ATOM 1393 O O . ALA A 1 180 ? 93.511 79.155 0.412 1.00 19.42 180 ALA H O 1
ATOM 1395 N N . THR A 1 181 ? 95.145 77.703 0.971 1.00 20.94 181 THR H N 1
ATOM 1396 C CA . THR A 1 181 ? 94.831 77.676 2.397 1.00 22.64 181 THR H CA 1
ATOM 1397 C C . THR A 1 181 ? 96.010 78.198 3.207 1.00 25.49 181 THR H C 1
ATOM 1398 O O . THR A 1 181 ? 97.159 78.139 2.771 1.00 26.03 181 THR H O 1
ATOM 1402 N N . TYR A 1 182 ? 95.707 78.680 4.412 1.00 22.81 182 TYR H N 1
ATOM 1403 C CA . TYR A 1 182 ? 96.656 79.290 5.335 1.00 27.40 182 TYR H CA 1
ATOM 1404 C C . TYR A 1 182 ? 96.234 78.914 6.748 1.00 26.74 182 TYR H C 1
ATOM 1405 O O . TYR A 1 182 ? 95.039 78.834 7.030 1.00 24.65 182 TYR H O 1
ATOM 1414 N N . TYR A 1 183 ? 97.202 78.671 7.634 1.00 26.82 183 TYR H N 1
ATOM 1415 C CA . TYR A 1 183 ? 96.904 78.173 8.972 1.00 26.85 183 TYR H CA 1
ATOM 1416 C C . TYR A 1 183 ? 97.660 78.942 10.050 1.00 26.74 183 TYR H C 1
ATOM 1417 O O . TYR A 1 183 ? 98.771 79.412 9.825 1.00 25.03 183 TYR H O 1
ATOM 1426 N N . ALA A 1 184 ? 97.075 79.008 11.246 1.00 24.74 184 ALA H N 1
ATOM 1427 C CA . ALA A 1 184 ? 97.861 79.389 12.413 1.00 27.76 184 ALA H CA 1
ATOM 1428 C C . ALA A 1 184 ? 98.914 78.328 12.711 1.00 30.01 184 ALA H C 1
ATOM 1429 O O . ALA A 1 184 ? 98.718 77.136 12.460 1.00 28.22 184 ALA H O 1
ATOM 1431 N N . ASP A 1 185 ? 100.037 78.771 13.280 1.00 31.80 185 ASP H N 1
ATOM 1432 C CA . ASP A 1 185 ? 101.182 77.878 13.416 1.00 34.91 185 ASP H CA 1
ATOM 1433 C C . ASP A 1 185 ? 100.863 76.686 14.315 1.00 30.78 185 ASP H C 1
ATOM 1434 O O . ASP A 1 185 ? 101.265 75.556 14.018 1.00 34.01 185 ASP H O 1
ATOM 1439 N N . SER A 1 186 ? 100.100 76.906 15.386 1.00 32.12 186 SER H N 1
ATOM 1440 C CA . SER A 1 186 ? 99.800 75.837 16.336 1.00 31.61 186 SER H CA 1
ATOM 1441 C C . SER A 1 186 ? 98.845 74.781 15.790 1.00 34.07 186 SER H C 1
ATOM 1442 O O . SER A 1 186 ? 98.672 73.745 16.442 1.00 30.18 186 SER H O 1
ATOM 1445 N N . VAL A 1 187 ? 98.223 74.991 14.628 1.00 29.14 187 VAL H N 1
ATOM 1446 C CA . VAL A 1 187 ? 97.349 73.975 14.052 1.00 26.44 187 VAL H CA 1
ATOM 1447 C C . VAL A 1 187 ? 97.878 73.421 12.741 1.00 31.65 187 VAL H C 1
ATOM 1448 O O . VAL A 1 187 ? 97.263 72.513 12.180 1.00 30.54 187 VAL H O 1
ATOM 1452 N N . LYS A 1 188 ? 99.011 73.922 12.240 1.00 31.65 188 LYS H N 1
ATOM 1453 C CA . LYS A 1 188 ? 99.507 73.451 10.951 1.00 35.02 188 LYS H CA 1
ATOM 1454 C C . LYS A 1 188 ? 99.898 71.977 11.030 1.00 36.63 188 LYS H C 1
ATOM 1455 O O . LYS A 1 188 ? 100.608 71.549 11.949 1.00 35.87 188 LYS H O 1
ATOM 1461 N N . GLY A 1 189 ? 99.418 71.197 10.068 1.00 32.18 189 GLY H N 1
ATOM 1462 C CA . GLY A 1 189 ? 99.665 69.778 10.051 1.00 35.10 189 GLY H CA 1
ATOM 1463 C C . GLY A 1 189 ? 98.635 68.950 10.785 1.00 33.60 189 GLY H C 1
ATOM 1464 O O . GLY A 1 189 ? 98.628 67.725 10.630 1.00 39.31 189 GLY H O 1
ATOM 1465 N N . ARG A 1 190 ? 97.775 69.580 11.587 1.00 31.11 190 ARG H N 1
ATOM 1466 C CA . ARG A 1 190 ? 96.714 68.896 12.315 1.00 32.66 190 ARG H CA 1
ATOM 1467 C C . ARG A 1 190 ? 95.325 69.268 11.840 1.00 30.26 190 ARG H C 1
ATOM 1468 O O . ARG A 1 190 ? 94.431 68.424 11.889 1.00 31.62 190 ARG H O 1
ATOM 1476 N N . PHE A 1 191 ? 95.114 70.511 11.413 1.00 27.96 191 PHE H N 1
ATOM 1477 C CA . PHE A 1 191 ? 93.810 70.947 10.937 1.00 27.83 191 PHE H CA 1
ATOM 1478 C C . PHE A 1 191 ? 93.828 71.050 9.418 1.00 26.05 191 PHE H C 1
ATOM 1479 O O . PHE A 1 191 ? 94.857 71.359 8.816 1.00 29.40 191 PHE H O 1
ATOM 1487 N N . THR A 1 192 ? 92.676 70.813 8.801 1.00 23.65 192 THR H N 1
ATOM 1488 C CA . THR A 1 192 ? 92.500 71.055 7.374 1.00 26.03 192 THR H CA 1
ATOM 1489 C C . THR A 1 192 ? 91.208 71.834 7.163 1.00 24.66 192 THR H C 1
ATOM 1490 O O . THR A 1 192 ? 90.134 71.395 7.588 1.00 25.69 192 THR H O 1
ATOM 1494 N N . ILE A 1 193 ? 91.307 72.980 6.517 1.00 25.36 193 ILE H N 1
ATOM 1495 C CA . ILE A 1 193 ? 90.131 73.738 6.105 1.00 22.38 193 ILE H CA 1
ATOM 1496 C C . ILE A 1 193 ? 89.838 73.393 4.653 1.00 23.98 193 ILE H C 1
ATOM 1497 O O . ILE A 1 193 ? 90.760 73.186 3.855 1.00 25.53 193 ILE H O 1
ATOM 1502 N N . SER A 1 194 ? 88.560 73.264 4.313 1.00 22.90 194 SER H N 1
ATOM 1503 C CA . SER A 1 194 ? 88.193 72.990 2.931 1.00 24.85 194 SER H CA 1
ATOM 1504 C C . SER A 1 194 ? 86.824 73.590 2.658 1.00 25.45 194 SER H C 1
ATOM 1505 O O . SER A 1 194 ? 86.089 73.970 3.578 1.00 21.54 194 SER H O 1
ATOM 1508 N N . ARG A 1 195 ? 86.483 73.673 1.376 1.00 23.23 195 ARG H N 1
ATOM 1509 C CA . ARG A 1 195 ? 85.181 74.185 0.983 1.00 23.15 195 ARG H CA 1
ATOM 1510 C C . ARG A 1 195 ? 84.619 73.334 -0.147 1.00 28.76 195 ARG H C 1
ATOM 1511 O O . ARG A 1 195 ? 85.349 72.646 -0.863 1.00 24.43 195 ARG H O 1
ATOM 1519 N N . ASP A 1 196 ? 83.295 73.399 -0.291 1.00 27.94 196 ASP H N 1
ATOM 1520 C CA . ASP A 1 196 ? 82.552 72.704 -1.342 1.00 33.95 196 ASP H CA 1
ATOM 1521 C C . ASP A 1 196 ? 81.580 73.746 -1.883 1.00 30.68 196 ASP H C 1
ATOM 1522 O O . ASP A 1 196 ? 80.493 73.927 -1.330 1.00 31.90 196 ASP H O 1
ATOM 1527 N N . ASP A 1 197 ? 81.985 74.439 -2.949 1.00 33.17 197 ASP H N 1
ATOM 1528 C CA . ASP A 1 197 ? 81.209 75.575 -3.439 1.00 32.88 197 ASP H CA 1
ATOM 1529 C C . ASP A 1 197 ? 79.832 75.158 -3.946 1.00 35.12 197 ASP H C 1
ATOM 1530 O O . ASP A 1 197 ? 78.876 75.934 -3.849 1.00 33.24 197 ASP H O 1
ATOM 1535 N N . SER A 1 198 ? 79.706 73.947 -4.491 1.00 35.74 198 SER H N 1
ATOM 1536 C CA . SER A 1 198 ? 78.419 73.527 -5.034 1.00 35.55 198 SER H CA 1
ATOM 1537 C C . SER A 1 198 ? 77.393 73.295 -3.933 1.00 38.26 198 SER H C 1
ATOM 1538 O O . SER A 1 198 ? 76.186 73.383 -4.193 1.00 38.64 198 SER H O 1
ATOM 1541 N N . LYS A 1 199 ? 77.837 73.017 -2.705 1.00 32.32 199 LYS H N 1
ATOM 1542 C CA . LYS A 1 199 ? 76.933 72.882 -1.569 1.00 33.73 199 LYS H CA 1
ATOM 1543 C C . LYS A 1 199 ? 76.984 74.081 -0.621 1.00 34.57 199 LYS H C 1
ATOM 1544 O O . LYS A 1 199 ? 76.397 74.021 0.465 1.00 33.70 199 LYS H O 1
ATOM 1550 N N . ASN A 1 200 ? 77.687 75.152 -0.995 1.00 32.24 200 ASN H N 1
ATOM 1551 C CA . ASN A 1 200 ? 77.871 76.331 -0.142 1.00 31.76 200 ASN H CA 1
ATOM 1552 C C . ASN A 1 200 ? 78.268 75.934 1.279 1.00 31.85 200 ASN H C 1
ATOM 1553 O O . ASN A 1 200 ? 77.701 76.411 2.269 1.00 25.35 200 ASN H O 1
ATOM 1558 N N . THR A 1 201 ? 79.246 75.032 1.381 1.00 25.54 201 THR H N 1
ATOM 1559 C CA . THR A 1 201 ? 79.645 74.515 2.680 1.00 28.44 201 THR H CA 1
ATOM 1560 C C . THR A 1 201 ? 81.141 74.694 2.888 1.00 26.21 201 THR H C 1
ATOM 1561 O O . THR A 1 201 ? 81.944 74.533 1.960 1.00 27.32 201 THR H O 1
ATOM 1565 N N . LEU A 1 202 ? 81.495 75.071 4.110 1.00 24.61 202 LEU H N 1
ATOM 1566 C CA . LEU A 1 202 ? 82.874 75.158 4.557 1.00 23.76 202 LEU H CA 1
ATOM 1567 C C . LEU A 1 202 ? 83.110 74.097 5.627 1.00 25.25 202 LEU H C 1
ATOM 1568 O O . LEU A 1 202 ? 82.222 73.825 6.443 1.00 21.72 202 LEU H O 1
ATOM 1573 N N . TYR A 1 203 ? 84.306 73.504 5.629 1.00 23.78 203 TYR H N 1
ATOM 1574 C CA . TYR A 1 203 ? 84.643 72.411 6.536 1.00 24.02 203 TYR H CA 1
ATOM 1575 C C . TYR A 1 203 ? 85.923 72.722 7.299 1.00 25.51 203 TYR H C 1
ATOM 1576 O O . TYR A 1 203 ? 86.807 73.425 6.805 1.00 22.81 203 TYR H O 1
ATOM 1585 N N . LEU A 1 204 ? 86.016 72.175 8.512 1.00 24.37 204 LEU H N 1
ATOM 1586 C CA . LEU A 1 204 ? 87.252 72.154 9.294 1.00 24.16 204 LEU H CA 1
ATOM 1587 C C . LEU A 1 204 ? 87.434 70.744 9.843 1.00 25.16 204 LEU H C 1
ATOM 1588 O O . LEU A 1 204 ? 86.638 70.294 10.675 1.00 23.14 204 LEU H O 1
ATOM 1593 N N . GLN A 1 205 ? 88.464 70.044 9.368 1.00 24.79 205 GLN H N 1
ATOM 1594 C CA . GLN A 1 205 ? 88.839 68.733 9.885 1.00 25.93 205 GLN H CA 1
ATOM 1595 C C . GLN A 1 205 ? 89.952 68.915 10.914 1.00 27.84 205 GLN H C 1
ATOM 1596 O O . GLN A 1 205 ? 91.032 69.417 10.582 1.00 28.31 205 GLN H O 1
ATOM 1602 N N . MET A 1 206 ? 89.691 68.527 12.157 1.00 26.60 206 MET H N 1
ATOM 1603 C CA . MET A 1 206 ? 90.641 68.724 13.248 1.00 30.28 206 MET H CA 1
ATOM 1604 C C . MET A 1 206 ? 91.122 67.367 13.730 1.00 29.57 206 MET H C 1
ATOM 1605 O O . MET A 1 206 ? 90.321 66.574 14.224 1.00 27.80 206 MET H O 1
ATOM 1610 N N . ASN A 1 207 ? 92.422 67.112 13.598 1.00 29.52 207 ASN H N 1
ATOM 1611 C CA . ASN A 1 207 ? 93.044 65.867 14.024 1.00 31.89 207 ASN H CA 1
ATOM 1612 C C . ASN A 1 207 ? 93.996 66.140 15.179 1.00 32.49 207 ASN H C 1
ATOM 1613 O O . ASN A 1 207 ? 94.400 67.280 15.412 1.00 30.42 207 ASN H O 1
ATOM 1618 N N . SER A 1 208 ? 94.346 65.076 15.905 1.00 31.71 208 SER H N 1
ATOM 1619 C CA . SER A 1 208 ? 95.339 65.145 16.981 1.00 30.44 208 SER H CA 1
ATOM 1620 C C . SER A 1 208 ? 95.014 66.264 17.960 1.00 30.49 208 SER H C 1
ATOM 1621 O O . SER A 1 208 ? 95.844 67.123 18.269 1.00 32.05 208 SER H O 1
ATOM 1624 N N . LEU A 1 209 ? 93.778 66.263 18.437 1.00 30.55 209 LEU H N 1
ATOM 1625 C CA . LEU A 1 209 ? 93.298 67.399 19.204 1.00 27.28 209 LEU H CA 1
ATOM 1626 C C . LEU A 1 209 ? 93.957 67.459 20.579 1.00 30.83 209 LEU H C 1
ATOM 1627 O O . LEU A 1 209 ? 94.260 66.436 21.201 1.00 29.62 209 LEU H O 1
ATOM 1632 N N . ARG A 1 210 ? 94.195 68.682 21.045 1.00 29.17 210 ARG H N 1
ATOM 1633 C CA . ARG A 1 210 ? 94.793 68.911 22.348 1.00 31.16 210 ARG H CA 1
ATOM 1634 C C . ARG A 1 210 ? 93.848 69.723 23.216 1.00 29.55 210 ARG H C 1
ATOM 1635 O O . ARG A 1 210 ? 92.952 70.413 22.720 1.00 29.05 210 ARG H O 1
ATOM 1643 N N . ALA A 1 211 ? 94.082 69.645 24.527 1.00 29.54 211 ALA H N 1
ATOM 1644 C CA . ALA A 1 211 ? 93.290 70.418 25.474 1.00 30.36 211 ALA H CA 1
ATOM 1645 C C . ALA A 1 211 ? 93.273 71.902 25.123 1.00 31.51 211 ALA H C 1
ATOM 1646 O O . ALA A 1 211 ? 92.246 72.566 25.299 1.00 33.81 211 ALA H O 1
ATOM 1648 N N . GLU A 1 212 ? 94.396 72.444 24.621 1.00 34.50 212 GLU H N 1
ATOM 1649 C CA . GLU A 1 212 ? 94.458 73.852 24.210 1.00 30.61 212 GLU H CA 1
ATOM 1650 C C . GLU A 1 212 ? 93.536 74.184 23.044 1.00 30.14 212 GLU H C 1
ATOM 1651 O O . GLU A 1 212 ? 93.345 75.370 22.752 1.00 30.65 212 GLU H O 1
ATOM 1657 N N . ASP A 1 213 ? 93.000 73.183 22.344 1.00 30.84 213 ASP H N 1
ATOM 1658 C CA . ASP A 1 213 ? 92.080 73.420 21.242 1.00 28.53 213 ASP H CA 1
ATOM 1659 C C . ASP A 1 213 ? 90.649 73.627 21.710 1.00 25.90 213 ASP H C 1
ATOM 1660 O O . ASP A 1 213 ? 89.775 73.882 20.872 1.00 24.54 213 ASP H O 1
ATOM 1665 N N . THR A 1 214 ? 90.383 73.492 23.010 1.00 23.75 214 THR H N 1
ATOM 1666 C CA . THR A 1 214 ? 89.033 73.667 23.534 1.00 24.74 214 THR H CA 1
ATOM 1667 C C . THR A 1 214 ? 88.590 75.111 23.351 1.00 24.50 214 THR H C 1
ATOM 1668 O O . THR A 1 214 ? 89.259 76.028 23.837 1.00 20.92 214 THR H O 1
ATOM 1672 N N . ALA A 1 215 ? 87.464 75.321 22.665 1.00 18.56 215 ALA H N 1
ATOM 1673 C CA . ALA A 1 215 ? 87.084 76.682 22.304 1.00 21.45 215 ALA H CA 1
ATOM 1674 C C . ALA A 1 215 ? 85.759 76.647 21.571 1.00 26.00 215 ALA H C 1
ATOM 1675 O O . ALA A 1 215 ? 85.346 75.610 21.044 1.00 23.57 215 ALA H O 1
ATOM 1677 N N . VAL A 1 216 ? 85.097 77.798 21.551 1.00 25.03 216 VAL H N 1
ATOM 1678 C CA . VAL A 1 216 ? 84.029 78.024 20.589 1.00 20.49 216 VAL H CA 1
ATOM 1679 C C . VAL A 1 216 ? 84.686 78.329 19.250 1.00 23.93 216 VAL H C 1
ATOM 1680 O O . VAL A 1 216 ? 85.571 79.196 19.171 1.00 22.87 216 VAL H O 1
ATOM 1684 N N . TYR A 1 217 ? 84.260 77.610 18.210 1.00 20.42 217 TYR H N 1
ATOM 1685 C CA . TYR A 1 217 ? 84.718 77.786 16.835 1.00 23.43 217 TYR H CA 1
ATOM 1686 C C . TYR A 1 217 ? 83.652 78.493 16.008 1.00 21.08 217 TYR H C 1
ATOM 1687 O O . TYR A 1 217 ? 82.478 78.089 16.004 1.00 24.80 217 TYR H O 1
ATOM 1696 N N . TYR A 1 218 ? 84.075 79.532 15.295 1.00 19.96 218 TYR H N 1
ATOM 1697 C CA . TYR A 1 218 ? 83.225 80.352 14.448 1.00 19.14 218 TYR H CA 1
ATOM 1698 C C . TYR A 1 218 ? 83.695 80.204 13.014 1.00 23.20 218 TYR H C 1
ATOM 1699 O O . TYR A 1 218 ? 84.892 80.336 12.739 1.00 21.21 218 TYR H O 1
ATOM 1708 N N . CYS A 1 219 ? 82.767 79.971 12.100 1.00 24.32 219 CYS H N 1
ATOM 1709 C CA . CYS A 1 219 ? 83.134 80.189 10.714 1.00 24.25 219 CYS H CA 1
ATOM 1710 C C . CYS A 1 219 ? 82.878 81.652 10.374 1.00 25.59 219 CYS H C 1
ATOM 1711 O O . CYS A 1 219 ? 82.155 82.368 11.074 1.00 23.36 219 CYS H O 1
ATOM 1714 N N . ARG A 1 220 ? 83.492 82.093 9.287 1.00 21.32 220 ARG H N 1
ATOM 1715 C CA . ARG A 1 220 ? 83.542 83.507 8.984 1.00 23.30 220 ARG H CA 1
ATOM 1716 C C . ARG A 1 220 ? 83.767 83.654 7.487 1.00 23.81 220 ARG H C 1
ATOM 1717 O O . ARG A 1 220 ? 84.503 82.866 6.887 1.00 23.13 220 ARG H O 1
ATOM 1725 N N . GLY A 1 221 ? 83.108 84.642 6.889 1.00 20.14 221 GLY H N 1
ATOM 1726 C CA . GLY A 1 221 ? 83.220 84.865 5.461 1.00 25.03 221 GLY H CA 1
ATOM 1727 C C . GLY A 1 221 ? 83.471 86.333 5.186 1.00 27.40 221 GLY H C 1
ATOM 1728 O O . GLY A 1 221 ? 82.770 87.202 5.724 1.00 25.25 221 GLY H O 1
ATOM 1729 N N . VAL A 1 222 ? 84.471 86.623 4.358 1.00 21.43 222 VAL H N 1
ATOM 1730 C CA . VAL A 1 222 ? 84.978 87.979 4.190 1.00 27.07 222 VAL H CA 1
ATOM 1731 C C . VAL A 1 222 ? 85.127 88.283 2.708 1.00 25.61 222 VAL H C 1
ATOM 1732 O O . VAL A 1 222 ? 85.608 87.451 1.932 1.00 26.61 222 VAL H O 1
ATOM 1736 N N . TYR A 1 223 ? 84.742 89.492 2.325 1.00 30.37 223 TYR H N 1
ATOM 1737 C CA . TYR A 1 223 ? 84.853 89.953 0.953 1.00 29.10 223 TYR H CA 1
ATOM 1738 C C . TYR A 1 223 ? 85.027 91.463 0.994 1.00 33.15 223 TYR H C 1
ATOM 1739 O O . TYR A 1 223 ? 84.438 92.126 1.846 1.00 33.43 223 TYR H O 1
ATOM 1748 N N . TYR A 1 224 ? 85.842 92.003 0.086 1.00 33.04 224 TYR H N 1
ATOM 1749 C CA . TYR A 1 224 ? 86.145 93.424 0.094 1.00 36.46 224 TYR H CA 1
ATOM 1750 C C . TYR A 1 224 ? 85.580 94.029 -1.182 1.00 41.84 224 TYR H C 1
ATOM 1751 O O . TYR A 1 224 ? 84.368 94.318 -1.239 1.00 48.64 224 TYR H O 1
ATOM 1760 N N . ALA A 1 225 ? 86.384 94.242 -2.222 1.00 42.75 225 ALA H N 1
ATOM 1761 C CA . ALA A 1 225 ? 85.895 94.754 -3.500 1.00 49.25 225 ALA H CA 1
ATOM 1762 C C . ALA A 1 225 ? 84.951 95.944 -3.338 1.00 55.13 225 ALA H C 1
ATOM 1763 O O . ALA A 1 225 ? 85.314 96.954 -2.719 1.00 52.82 225 ALA H O 1
ATOM 1765 N N . LEU A 1 226 ? 83.731 95.835 -3.866 1.00 50.14 226 LEU H N 1
ATOM 1766 C CA . LEU A 1 226 ? 82.874 97.007 -3.983 1.00 55.54 226 LEU H CA 1
ATOM 1767 C C . LEU A 1 226 ? 81.578 96.929 -3.184 1.00 56.40 226 LEU H C 1
ATOM 1768 O O . LEU A 1 226 ? 80.809 97.903 -3.195 1.00 59.72 226 LEU H O 1
ATOM 1773 N N . SER A 1 227 ? 81.315 95.827 -2.480 1.00 51.25 227 SER H N 1
ATOM 1774 C CA . SER A 1 227 ? 80.258 95.783 -1.465 1.00 44.32 227 SER H CA 1
ATOM 1775 C C . SER A 1 227 ? 80.705 94.841 -0.352 1.00 45.53 227 SER H C 1
ATOM 1776 O O . SER A 1 227 ? 80.285 93.679 -0.278 1.00 45.21 227 SER H O 1
ATOM 1779 N N . PRO A 1 228 ? 81.568 95.320 0.542 1.00 43.53 228 PRO H N 1
ATOM 1780 C CA . PRO A 1 228 ? 82.284 94.413 1.448 1.00 35.39 228 PRO H CA 1
ATOM 1781 C C . PRO A 1 228 ? 81.405 93.795 2.526 1.00 33.71 228 PRO H C 1
ATOM 1782 O O . PRO A 1 228 ? 80.385 94.352 2.937 1.00 31.78 228 PRO H O 1
ATOM 1786 N N . PHE A 1 229 ? 81.825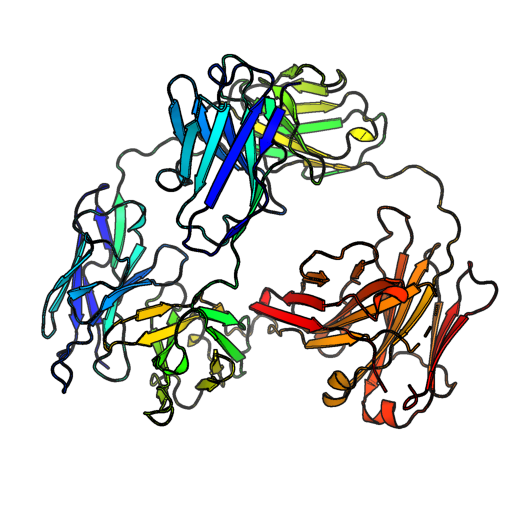 92.619 2.992 1.00 29.52 229 PHE H N 1
ATOM 1787 C C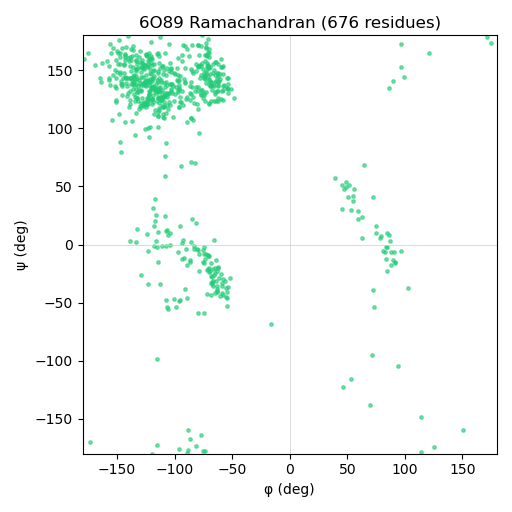A . PHE A 1 229 ? 81.212 92.037 4.174 1.00 25.93 229 PHE H CA 1
ATOM 1788 C C . PHE A 1 229 ? 82.242 91.241 4.959 1.00 23.33 229 PHE H C 1
ATOM 1789 O O . PHE A 1 229 ? 83.296 90.863 4.447 1.00 24.09 229 PHE H O 1
ATOM 1797 N N . ASP A 1 230 ? 81.904 90.995 6.222 1.00 24.95 230 ASP H N 1
ATOM 1798 C CA . ASP A 1 230 ? 82.682 90.192 7.166 1.00 25.83 230 ASP H CA 1
ATOM 1799 C C . ASP A 1 230 ? 81.636 89.532 8.075 1.00 26.93 230 ASP H C 1
ATOM 1800 O O . ASP A 1 230 ? 81.253 90.095 9.102 1.00 25.22 230 ASP H O 1
ATOM 1805 N N . TYR A 1 231 ? 81.141 88.354 7.656 1.00 24.45 231 TYR H N 1
ATOM 1806 C CA . TYR A 1 231 ? 80.076 87.648 8.370 1.00 22.61 231 TYR H CA 1
ATOM 1807 C C . TYR A 1 231 ? 80.632 86.598 9.321 1.00 23.63 231 TYR H C 1
ATOM 1808 O O . TYR A 1 231 ? 81.600 85.905 8.998 1.00 24.32 231 TYR H O 1
ATOM 1817 N N . TRP A 1 232 ? 79.965 86.424 10.461 1.00 22.25 232 TRP H N 1
ATOM 1818 C CA . TRP A 1 232 ? 80.338 85.434 11.465 1.00 21.64 232 TRP H CA 1
ATOM 1819 C C . TRP A 1 232 ? 79.191 84.451 11.676 1.00 23.80 232 TRP H C 1
ATOM 1820 O O . TRP A 1 232 ? 78.017 84.835 11.666 1.00 21.23 232 TRP H O 1
ATOM 1831 N N . GLY A 1 233 ? 79.529 83.185 11.882 1.00 23.08 233 GLY H N 1
ATOM 1832 C CA . GLY A 1 233 ? 78.531 82.185 12.190 1.00 23.38 233 GLY H CA 1
ATOM 1833 C C . GLY A 1 233 ? 78.095 82.295 13.634 1.00 24.87 233 GLY H C 1
ATOM 1834 O O . GLY A 1 233 ? 78.361 83.285 14.319 1.00 25.36 233 GLY H O 1
ATOM 1835 N N . GLN A 1 234 ? 77.438 81.238 14.112 1.00 25.50 234 GLN H N 1
ATOM 1836 C CA . GLN A 1 234 ? 76.862 81.210 15.448 1.00 27.81 234 GLN H CA 1
ATOM 1837 C C . GLN A 1 234 ? 77.821 80.704 16.510 1.00 25.96 234 GLN H C 1
ATOM 1838 O O . GLN A 1 234 ? 77.578 80.932 17.702 1.00 29.61 234 GLN H O 1
ATOM 1844 N N . GLY A 1 235 ? 78.895 80.025 16.117 1.00 25.84 235 GLY H N 1
ATOM 1845 C CA . GLY A 1 235 ? 79.809 79.457 17.088 1.00 26.42 235 GLY H CA 1
ATOM 1846 C C . GLY A 1 235 ? 79.379 78.081 17.562 1.00 25.89 235 GLY H C 1
ATOM 1847 O O . GLY A 1 235 ? 78.215 77.874 17.888 1.00 27.25 235 GLY H O 1
ATOM 1848 N N . THR A 1 236 ? 80.301 77.131 17.622 1.00 25.97 236 THR H N 1
ATOM 1849 C CA . THR A 1 236 ? 79.994 75.841 18.218 1.00 25.89 236 THR H CA 1
ATOM 1850 C C . THR A 1 236 ? 81.134 75.431 19.141 1.00 25.70 236 THR H C 1
ATOM 1851 O O . THR A 1 236 ? 82.315 75.627 18.821 1.00 21.90 236 THR H O 1
ATOM 1855 N N . LEU A 1 237 ? 80.775 74.906 20.309 1.00 23.73 237 LEU H N 1
ATOM 1856 C CA . LEU A 1 237 ? 81.774 74.554 21.303 1.00 27.19 237 LEU H CA 1
ATOM 1857 C C . LEU A 1 237 ? 82.370 73.186 21.004 1.00 27.40 237 LEU H C 1
ATOM 1858 O O . LEU A 1 237 ? 81.650 72.216 20.743 1.00 25.87 237 LEU H O 1
ATOM 1863 N N . VAL A 1 238 ? 83.693 73.119 21.044 1.00 23.29 238 VAL H N 1
ATOM 1864 C CA . VAL A 1 238 ? 84.434 71.876 20.975 1.00 25.63 238 VAL H CA 1
ATOM 1865 C C . VAL A 1 238 ? 85.214 71.770 22.267 1.00 26.94 238 VAL H C 1
ATOM 1866 O O . VAL A 1 238 ? 86.001 72.667 22.596 1.00 25.88 238 VAL H O 1
ATOM 1870 N N . THR A 1 239 ? 84.990 70.694 23.004 1.00 25.34 239 THR H N 1
ATOM 1871 C CA . THR A 1 239 ? 85.660 70.452 24.273 1.00 23.47 239 THR H CA 1
ATOM 1872 C C . THR A 1 239 ? 86.541 69.233 24.110 1.00 29.16 239 THR H C 1
ATOM 1873 O O . THR A 1 239 ? 86.041 68.124 23.894 1.00 30.22 239 THR H O 1
ATOM 1877 N N . VAL A 1 240 ? 87.849 69.441 24.194 1.00 27.65 240 VAL H N 1
ATOM 1878 C CA . VAL A 1 240 ? 88.803 68.352 24.158 1.00 25.64 240 VAL H CA 1
ATOM 1879 C C . VAL A 1 240 ? 88.984 67.912 25.601 1.00 31.41 240 VAL H C 1
ATOM 1880 O O . VAL A 1 240 ? 89.628 68.607 26.387 1.00 32.97 240 VAL H O 1
ATOM 1884 N N . SER A 1 241 ? 88.399 66.769 25.955 1.00 30.49 241 SER H N 1
ATOM 1885 C CA . SER A 1 241 ? 88.434 66.283 27.328 1.00 31.41 241 SER H CA 1
ATOM 1886 C C . SER A 1 241 ? 88.491 64.762 27.330 1.00 33.99 241 SER H C 1
ATOM 1887 O O . SER A 1 241 ? 87.791 64.102 26.551 1.00 30.34 241 SER H O 1
ATOM 1890 N N . SER A 1 242 ? 89.319 64.217 28.211 1.00 27.80 242 SER H N 1
ATOM 1891 C CA . SER A 1 242 ? 89.398 62.778 28.378 1.00 35.63 242 SER H CA 1
ATOM 1892 C C . SER A 1 242 ? 88.482 62.266 29.482 1.00 36.79 242 SER H C 1
ATOM 1893 O O . SER A 1 242 ? 88.458 61.054 29.727 1.00 34.44 242 SER H O 1
ATOM 1896 N N . ARG A 1 243 ? 87.714 63.151 30.127 1.00 31.01 243 ARG H N 1
ATOM 1897 C CA . ARG A 1 243 ? 86.962 62.832 31.334 1.00 31.99 243 ARG H CA 1
ATOM 1898 C C . ARG A 1 243 ? 85.478 62.651 31.069 1.00 33.20 243 ARG H C 1
ATOM 1899 O O . ARG A 1 243 ? 84.688 62.558 32.018 1.00 32.09 243 ARG H O 1
ATOM 1907 N N . THR A 1 244 ? 85.094 62.594 29.801 1.00 34.93 244 THR H N 1
ATOM 1908 C CA . THR A 1 244 ? 83.711 62.499 29.370 1.00 38.44 244 THR H CA 1
ATOM 1909 C C . THR A 1 244 ? 83.718 61.657 28.106 1.00 36.78 244 THR H C 1
ATOM 1910 O O . THR A 1 244 ? 84.636 61.784 27.292 1.00 38.59 244 THR H O 1
ATOM 1914 N N . ALA A 1 245 ? 82.728 60.782 27.952 1.00 35.73 245 ALA H N 1
ATOM 1915 C CA . ALA A 1 245 ? 82.622 60.037 26.703 1.00 31.94 245 ALA H CA 1
ATOM 1916 C C . ALA A 1 245 ? 82.428 61.007 25.539 1.00 31.03 245 ALA H C 1
ATOM 1917 O O . ALA A 1 245 ? 81.821 62.073 25.686 1.00 28.49 245 ALA H O 1
ATOM 1919 N N . SER A 1 246 ? 82.970 60.642 24.382 1.00 29.12 246 SER H N 1
ATOM 1920 C CA . SER A 1 246 ? 82.912 61.516 23.217 1.00 26.28 246 SER H CA 1
ATOM 1921 C C . SER A 1 246 ? 81.523 61.551 22.585 1.00 33.44 246 SER H C 1
ATOM 1922 O O . SER A 1 246 ? 80.798 60.550 22.559 1.00 28.97 246 SER H O 1
ATOM 1925 N N . THR A 1 247 ? 81.158 62.723 22.068 1.00 28.01 247 THR H N 1
ATOM 1926 C CA . THR A 1 247 ? 79.890 62.897 21.383 1.00 27.86 247 THR H CA 1
ATOM 1927 C C . THR A 1 247 ? 79.996 62.404 19.942 1.00 30.06 247 THR H C 1
ATOM 1928 O O . THR A 1 247 ? 81.058 62.471 19.311 1.00 28.50 247 THR H O 1
ATOM 1932 N N . LYS A 1 248 ? 78.875 61.908 19.422 1.00 26.16 248 LYS H N 1
ATOM 1933 C CA . LYS A 1 248 ? 78.797 61.445 18.043 1.00 25.80 248 LYS H CA 1
ATOM 1934 C C . LYS A 1 248 ? 77.403 61.753 17.515 1.00 27.71 248 LYS H C 1
ATOM 1935 O O . LYS A 1 248 ? 76.406 61.443 18.174 1.00 28.22 248 LYS H O 1
ATOM 1941 N N . GLY A 1 249 ? 77.334 62.397 16.354 1.00 26.53 249 GLY H N 1
ATOM 1942 C CA . GLY A 1 249 ? 76.072 62.690 15.722 1.00 25.58 249 GLY H CA 1
ATOM 1943 C C . GLY A 1 249 ? 75.492 61.454 15.061 1.00 26.79 249 GLY H C 1
ATOM 1944 O O . GLY A 1 249 ? 76.211 60.511 14.716 1.00 24.81 249 GLY H O 1
ATOM 1945 N N . PRO A 1 250 ? 74.177 61.432 14.873 1.00 27.46 250 PRO H N 1
ATOM 1946 C CA . PRO A 1 250 ? 73.526 60.221 14.362 1.00 27.41 250 PRO H CA 1
ATOM 1947 C C . PRO A 1 250 ? 73.626 60.084 12.850 1.00 31.26 250 PRO H C 1
ATOM 1948 O O . PRO A 1 250 ? 73.788 61.061 12.117 1.00 32.88 250 PRO H O 1
ATOM 1952 N N . SER A 1 251 ? 73.541 58.836 12.392 1.00 29.00 251 SER H N 1
ATOM 1953 C CA . SER A 1 251 ? 73.191 58.523 11.014 1.00 30.95 251 SER H CA 1
ATOM 1954 C C . SER A 1 251 ? 71.718 58.132 10.952 1.00 30.29 251 SER H C 1
ATOM 1955 O O . SER A 1 251 ? 71.180 57.547 11.892 1.00 30.76 251 SER H O 1
ATOM 1958 N N . VAL A 1 252 ? 71.062 58.472 9.846 1.00 26.24 252 VAL H N 1
ATOM 1959 C CA . VAL A 1 252 ? 69.623 58.288 9.707 1.00 30.10 252 VAL H CA 1
ATOM 1960 C C . VAL A 1 252 ? 69.347 57.470 8.449 1.00 33.56 252 VAL H C 1
ATOM 1961 O O . VAL A 1 252 ? 69.683 57.891 7.336 1.00 31.21 252 VAL H O 1
ATOM 1965 N N . PHE A 1 253 ? 68.699 56.324 8.621 1.00 30.39 253 PHE H N 1
ATOM 1966 C CA . PHE A 1 253 ? 68.400 55.488 7.480 1.00 30.08 253 PHE H CA 1
ATOM 1967 C C . PHE A 1 253 ? 66.893 55.349 7.324 1.00 30.13 253 PHE H C 1
ATOM 1968 O O . PHE A 1 253 ? 66.163 55.348 8.321 1.00 27.61 253 PHE H O 1
ATOM 1976 N N . PRO A 1 254 ? 66.394 55.276 6.096 1.00 29.34 254 PRO H N 1
ATOM 1977 C CA . PRO A 1 254 ? 64.948 55.172 5.899 1.00 28.66 254 PRO H CA 1
ATOM 1978 C C . PRO A 1 254 ? 64.451 53.762 6.175 1.00 28.55 254 PRO H C 1
ATOM 1979 O O . PRO A 1 254 ? 65.149 52.775 5.953 1.00 29.08 254 PRO H O 1
ATOM 1983 N N . LEU A 1 255 ? 63.238 53.686 6.704 1.00 27.63 255 LEU H N 1
ATOM 1984 C CA . LEU A 1 255 ? 62.476 52.447 6.776 1.00 29.85 255 LEU H CA 1
ATOM 1985 C C . LEU A 1 255 ? 61.369 52.601 5.733 1.00 32.03 255 LEU H C 1
ATOM 1986 O O . LEU A 1 255 ? 60.272 53.060 6.045 1.00 29.52 255 LEU H O 1
ATOM 1991 N N . ALA A 1 256 ? 61.673 52.232 4.487 1.00 33.58 256 ALA H N 1
ATOM 1992 C CA . ALA A 1 256 ? 60.744 52.455 3.388 1.00 37.39 256 ALA H CA 1
ATOM 1993 C C . ALA A 1 256 ? 59.493 51.586 3.554 1.00 37.00 256 ALA H C 1
ATOM 1994 O O . ALA A 1 256 ? 59.570 50.469 4.069 1.00 37.82 256 ALA H O 1
ATOM 1996 N N . PRO A 1 257 ? 58.329 52.070 3.111 1.00 38.58 257 PRO H N 1
ATOM 1997 C CA . PRO A 1 257 ? 57.106 51.267 3.237 1.00 42.44 257 PRO H CA 1
ATOM 1998 C C . PRO A 1 257 ? 57.108 50.090 2.272 1.00 42.09 257 PRO H C 1
ATOM 1999 O O . PRO A 1 257 ? 57.736 50.122 1.209 1.00 45.84 257 PRO H O 1
ATOM 2003 N N . SER A 1 258 ? 56.378 49.044 2.653 1.00 50.63 258 SER H N 1
ATOM 2004 C CA . SER A 1 258 ? 56.398 47.779 1.925 1.00 59.80 258 SER H CA 1
ATOM 2005 C C . SER A 1 258 ? 55.703 47.895 0.562 1.00 60.21 258 SER H C 1
ATOM 2006 O O . SER A 1 258 ? 54.956 48.838 0.287 1.00 57.38 258 SER H O 1
ATOM 2009 N N . SER A 1 259 ? 55.946 46.900 -0.291 1.00 64.14 259 SER H N 1
ATOM 2010 C CA . SER A 1 259 ? 55.422 46.883 -1.661 1.00 64.13 259 SER H CA 1
ATOM 2011 C C . SER A 1 259 ? 54.305 45.850 -1.880 1.00 58.45 259 SER H C 1
ATOM 2012 O O . SER A 1 259 ? 53.497 45.572 -0.990 1.00 61.24 259 SER H O 1
ATOM 2015 N N . GLY A 1 265 ? 44.493 49.758 2.660 1.00 52.66 265 GLY H N 1
ATOM 2016 C CA . GLY A 1 265 ? 44.648 49.660 4.103 1.00 47.93 265 GLY H CA 1
ATOM 2017 C C . GLY A 1 265 ? 45.644 50.642 4.705 1.00 52.79 265 GLY H C 1
ATOM 2018 O O . GLY A 1 265 ? 45.681 51.817 4.324 1.00 53.23 265 GLY H O 1
ATOM 2019 N N . THR A 1 266 ? 46.454 50.162 5.650 1.00 53.83 266 THR H N 1
ATOM 2020 C CA . THR A 1 266 ? 47.403 50.992 6.387 1.00 48.19 266 THR H CA 1
ATOM 2021 C C . THR A 1 266 ? 48.832 50.625 6.014 1.00 45.99 266 THR H C 1
ATOM 2022 O O . THR A 1 266 ? 49.160 49.445 5.847 1.00 49.03 266 THR H O 1
ATOM 2026 N N . ALA A 1 267 ? 49.678 51.640 5.882 1.00 44.61 267 ALA H N 1
ATOM 2027 C CA . ALA A 1 267 ? 51.097 51.443 5.647 1.00 39.34 267 ALA H CA 1
ATOM 2028 C C . ALA A 1 267 ? 51.881 52.036 6.808 1.00 38.83 267 ALA H C 1
ATOM 2029 O O . ALA A 1 267 ? 51.446 52.998 7.443 1.00 40.11 267 ALA H O 1
ATOM 2031 N N . ALA A 1 268 ? 53.036 51.445 7.084 1.00 32.15 268 ALA H N 1
ATOM 2032 C CA . ALA A 1 268 ? 53.961 51.954 8.084 1.00 32.72 268 ALA H CA 1
ATOM 2033 C C . ALA A 1 268 ? 55.282 52.290 7.407 1.00 31.03 268 ALA H C 1
ATOM 2034 O O . ALA A 1 268 ? 55.718 51.582 6.494 1.00 31.27 268 ALA H O 1
ATOM 2036 N N . LEU A 1 269 ? 55.893 53.396 7.839 1.00 27.25 269 LEU H N 1
ATOM 2037 C CA . LEU A 1 269 ? 57.217 53.782 7.388 1.00 30.27 269 LEU H CA 1
ATOM 2038 C C . LEU A 1 269 ? 57.935 54.462 8.548 1.00 28.66 269 LEU H C 1
ATOM 2039 O O . LEU A 1 269 ? 57.333 54.784 9.576 1.00 28.21 269 LEU H O 1
ATOM 2044 N N . GLY A 1 270 ? 59.230 54.681 8.388 1.00 29.18 270 GLY H N 1
ATOM 2045 C CA . GLY A 1 270 ? 59.925 55.304 9.491 1.00 28.19 270 GLY H CA 1
ATOM 2046 C C . GLY A 1 270 ? 61.357 55.657 9.183 1.00 29.12 270 GLY H C 1
ATOM 2047 O O . GLY A 1 270 ? 61.814 55.611 8.034 1.00 26.12 270 GLY H O 1
ATOM 2048 N N . CYS A 1 271 ? 62.047 56.030 10.256 1.00 26.74 271 CYS H N 1
ATOM 2049 C CA . CYS A 1 271 ? 63.451 56.392 10.229 1.00 30.34 271 CYS H CA 1
ATOM 2050 C C . CYS A 1 271 ? 64.175 55.615 11.310 1.00 28.29 271 CYS H C 1
ATOM 2051 O O . CYS A 1 271 ? 63.711 55.568 12.457 1.00 25.76 271 CYS H O 1
ATOM 2054 N N . LEU A 1 272 ? 65.306 55.017 10.945 1.00 28.22 272 LEU H N 1
ATOM 2055 C CA . LEU A 1 272 ? 66.218 54.407 11.899 1.00 27.21 272 LEU H CA 1
ATOM 2056 C C . LEU A 1 272 ? 67.317 55.418 12.226 1.00 28.15 272 LEU H C 1
ATOM 2057 O O . LEU A 1 272 ? 68.059 55.846 11.334 1.00 28.71 272 LEU H O 1
ATOM 2062 N N . VAL A 1 273 ? 67.398 55.816 13.494 1.00 26.30 273 VAL H N 1
ATOM 2063 C CA . VAL A 1 273 ? 68.318 56.843 13.967 1.00 27.02 273 VAL H CA 1
ATOM 2064 C C . VAL A 1 273 ? 69.382 56.140 14.793 1.00 30.33 273 VAL H C 1
ATOM 2065 O O . VAL A 1 273 ? 69.110 55.664 15.901 1.00 26.53 273 VAL H O 1
ATOM 2069 N N . LYS A 1 274 ? 70.597 56.073 14.261 1.00 28.69 274 LYS H N 1
ATOM 2070 C CA . LYS A 1 274 ? 71.598 55.147 14.766 1.00 28.95 274 LYS H CA 1
ATOM 2071 C C . LYS A 1 274 ? 72.902 55.880 15.056 1.00 29.33 274 LYS H C 1
ATOM 2072 O O . LYS A 1 274 ? 73.184 56.927 14.471 1.00 27.53 274 LYS H O 1
ATOM 2078 N N . ASP A 1 275 ? 73.674 55.329 15.999 1.00 27.55 275 ASP H N 1
ATOM 2079 C CA . ASP A 1 275 ? 75.106 55.616 16.153 1.00 32.29 275 ASP H CA 1
ATOM 2080 C C . ASP A 1 275 ? 75.375 57.008 16.720 1.00 29.20 275 ASP H C 1
ATOM 2081 O O . ASP A 1 275 ? 76.316 57.672 16.301 1.00 32.13 275 ASP H O 1
ATOM 2086 N N . TYR A 1 276 ? 74.597 57.445 17.698 1.00 24.72 276 TYR H N 1
ATOM 2087 C CA . TYR A 1 276 ? 74.831 58.759 18.277 1.00 28.71 276 TYR H CA 1
ATOM 2088 C C . TYR A 1 276 ? 75.117 58.650 19.772 1.00 26.96 276 TYR H C 1
ATOM 2089 O O . TYR A 1 276 ? 74.805 57.643 20.417 1.00 25.95 276 TYR H O 1
ATOM 2098 N N . PHE A 1 277 ? 75.702 59.717 20.330 1.00 22.89 277 PHE H N 1
ATOM 2099 C CA . PHE A 1 277 ? 75.961 59.731 21.766 1.00 24.26 277 PHE H CA 1
ATOM 2100 C C . PHE A 1 277 ? 76.239 61.167 22.174 1.00 25.85 277 PHE H C 1
ATOM 2101 O O . PHE A 1 277 ? 76.897 61.887 21.410 1.00 25.14 277 PHE H O 1
ATOM 2109 N N . PRO A 1 278 ? 75.736 61.640 23.333 1.00 26.64 278 PRO H N 1
ATOM 2110 C CA . PRO A 1 278 ? 74.815 60.954 24.232 1.00 24.56 278 PRO H CA 1
ATOM 2111 C C . PRO A 1 278 ? 73.390 61.191 23.824 1.00 26.93 278 PRO H C 1
ATOM 2112 O O . PRO A 1 278 ? 73.130 61.723 22.751 1.00 27.11 278 PRO H O 1
ATOM 2116 N N . GLU A 1 279 ? 72.473 60.831 24.713 1.00 27.66 279 GLU H N 1
ATOM 2117 C CA . GLU A 1 279 ? 71.089 61.211 24.556 1.00 30.79 279 GLU H CA 1
ATOM 2118 C C . GLU A 1 279 ? 70.938 62.707 24.825 1.00 30.03 279 GLU H C 1
ATOM 2119 O O . GLU A 1 279 ? 71.752 63.298 25.534 1.00 34.72 279 GLU H O 1
ATOM 2125 N N . PRO A 1 280 ? 69.886 63.349 24.286 1.00 32.76 280 PRO H N 1
ATOM 2126 C CA . PRO A 1 280 ? 68.802 62.818 23.451 1.00 30.64 280 PRO H CA 1
ATOM 2127 C C . PRO A 1 280 ? 68.885 63.252 21.989 1.00 32.76 280 PRO H C 1
ATOM 2128 O O . PRO A 1 280 ? 69.612 64.186 21.664 1.00 30.88 280 PRO H O 1
ATOM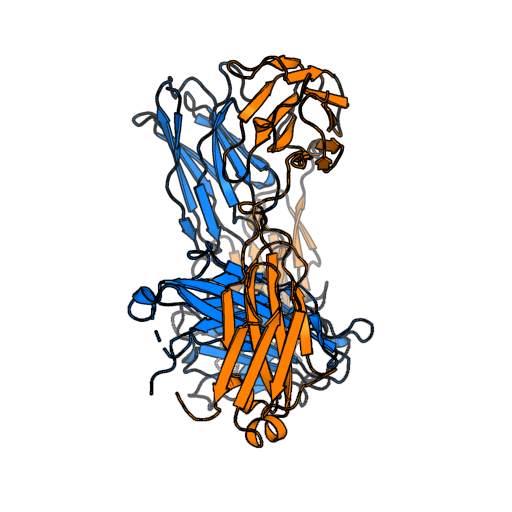 2132 N N . VAL A 1 281 ? 68.138 62.581 21.120 1.00 31.78 281 VAL H N 1
ATOM 2133 C CA . VAL A 1 281 ? 67.745 63.143 19.834 1.00 30.66 281 VAL H CA 1
ATOM 2134 C C . VAL A 1 281 ? 66.268 63.485 19.929 1.00 34.88 281 VAL H C 1
ATOM 2135 O O . VAL A 1 281 ? 65.517 62.858 20.686 1.00 35.92 281 VAL H O 1
ATOM 2139 N N . THR A 1 282 ? 65.845 64.488 19.167 1.00 31.67 282 THR H N 1
ATOM 2140 C CA . THR A 1 282 ? 64.427 64.724 18.944 1.00 33.44 282 THR H CA 1
ATOM 2141 C C . THR A 1 282 ? 64.110 64.367 17.498 1.00 33.11 282 THR H C 1
ATOM 2142 O O . THR A 1 282 ? 64.916 64.616 16.588 1.00 32.22 282 THR H O 1
ATOM 2146 N N . VAL A 1 283 ? 62.971 63.721 17.290 1.00 35.30 283 VAL H N 1
ATOM 2147 C CA . VAL A 1 283 ? 62.552 63.304 15.960 1.00 30.49 283 VAL H CA 1
ATOM 2148 C C . VAL A 1 283 ? 61.203 63.936 15.673 1.00 34.18 283 VAL H C 1
ATOM 2149 O O . VAL A 1 283 ? 60.300 63.890 16.515 1.00 33.04 283 VAL H O 1
ATOM 2153 N N . SER A 1 284 ? 61.071 64.542 14.500 1.00 32.32 284 SER H N 1
ATOM 2154 C CA . SER A 1 284 ? 59.781 65.010 14.040 1.00 34.41 284 SER H CA 1
ATOM 2155 C C . SER A 1 284 ? 59.571 64.506 12.623 1.00 34.27 284 SER H C 1
ATOM 2156 O O . SER A 1 284 ? 60.493 64.011 11.967 1.00 32.49 284 SER H O 1
ATOM 2159 N N . TRP A 1 285 ? 58.330 64.609 12.168 1.00 34.43 285 TRP H N 1
ATOM 2160 C CA . TRP A 1 285 ? 57.965 64.255 10.808 1.00 34.41 285 TRP H CA 1
ATOM 2161 C C . TRP A 1 285 ? 57.394 65.476 10.108 1.00 35.03 285 TRP H C 1
ATOM 2162 O O . TRP A 1 285 ? 56.588 66.208 10.687 1.00 32.54 285 TRP H O 1
ATOM 2173 N N . ASN A 1 286 ? 57.832 65.689 8.866 1.00 36.82 286 ASN H N 1
ATOM 2174 C CA . ASN A 1 286 ? 57.389 66.808 8.035 1.00 37.89 286 ASN H CA 1
ATOM 2175 C C . ASN A 1 286 ? 57.396 68.110 8.836 1.00 39.41 286 ASN H C 1
ATOM 2176 O O . ASN A 1 286 ? 56.395 68.829 8.916 1.00 39.44 286 ASN H O 1
ATOM 2181 N N . SER A 1 287 ? 58.539 68.366 9.482 1.00 36.70 287 SER H N 1
ATOM 2182 C CA . SER A 1 287 ? 58.800 69.579 10.276 1.00 41.93 287 SER H CA 1
ATOM 2183 C C . SER A 1 287 ? 57.734 69.835 11.335 1.00 43.69 287 SER H C 1
ATOM 2184 O O . SER A 1 287 ? 57.490 70.981 11.720 1.00 43.87 287 SER H O 1
ATOM 2187 N N . GLY A 1 288 ? 57.113 68.767 11.836 1.00 40.77 288 GLY H N 1
ATOM 2188 C CA . GLY A 1 288 ? 56.088 68.880 12.848 1.00 39.52 288 GLY H CA 1
ATOM 2189 C C . GLY A 1 288 ? 54.677 68.873 12.308 1.00 39.55 288 GLY H C 1
ATOM 2190 O O . GLY A 1 288 ? 53.727 68.847 13.103 1.00 40.99 288 GLY H O 1
ATOM 2191 N N . ALA A 1 289 ? 54.511 68.883 10.981 1.00 42.88 289 ALA H N 1
ATOM 2192 C CA . ALA A 1 289 ? 53.172 68.843 10.399 1.00 40.85 289 ALA H CA 1
ATOM 2193 C C . ALA A 1 289 ? 52.477 67.501 10.606 1.00 43.10 289 ALA H C 1
ATOM 2194 O O . ALA A 1 289 ? 51.243 67.444 10.560 1.00 45.76 289 ALA H O 1
ATOM 2196 N N . LEU A 1 290 ? 53.227 66.425 10.830 1.00 40.26 290 LEU H N 1
ATOM 2197 C CA . LEU A 1 290 ? 52.671 65.080 10.935 1.00 39.14 290 LEU H CA 1
ATOM 2198 C C . LEU A 1 290 ? 52.954 64.546 12.333 1.00 38.64 290 LEU H C 1
ATOM 2199 O O . LEU A 1 290 ? 54.112 64.289 12.679 1.00 39.01 290 LEU H O 1
ATOM 2204 N N . THR A 1 291 ? 51.902 64.367 13.137 1.00 38.07 291 THR H N 1
ATOM 2205 C CA . THR A 1 291 ? 52.079 63.926 14.518 1.00 41.45 291 THR H CA 1
ATOM 2206 C C . THR A 1 291 ? 51.197 62.734 14.881 1.00 41.64 291 THR H C 1
ATOM 2207 O O . THR A 1 291 ? 51.537 61.961 15.785 1.00 42.93 291 THR H O 1
ATOM 2211 N N . SER A 1 292 ? 50.066 62.574 14.198 1.00 38.30 292 SER H N 1
ATOM 2212 C CA . SER A 1 292 ? 49.149 61.493 14.526 1.00 42.57 292 SER H CA 1
ATOM 2213 C C . SER A 1 292 ? 49.678 60.161 13.999 1.00 38.07 292 SER H C 1
ATOM 2214 O O . SER A 1 292 ? 50.101 60.060 12.842 1.00 37.89 292 SER H O 1
ATOM 2217 N N . GLY A 1 293 ? 49.645 59.138 14.847 1.00 39.65 293 GLY H N 1
ATOM 2218 C CA . GLY A 1 293 ? 50.156 57.840 14.459 1.00 37.03 293 GLY H CA 1
ATOM 2219 C C . GLY A 1 293 ? 51.662 57.702 14.528 1.00 38.15 293 GLY H C 1
ATOM 2220 O O . GLY A 1 293 ? 52.196 56.678 14.077 1.00 37.67 293 GLY H O 1
ATOM 2221 N N . VAL A 1 294 ? 52.372 58.709 15.072 1.00 38.11 294 VAL H N 1
ATOM 2222 C CA . VAL A 1 294 ? 53.822 58.654 15.234 1.00 34.81 294 VAL H CA 1
ATOM 2223 C C . VAL A 1 294 ? 54.164 57.934 16.529 1.00 34.29 294 VAL H C 1
ATOM 2224 O O . VAL A 1 294 ? 53.561 58.189 17.578 1.00 37.41 294 VAL H O 1
ATOM 2228 N N . HIS A 1 295 ? 55.138 57.031 16.461 1.00 31.68 295 HIS H N 1
ATOM 2229 C CA . HIS A 1 295 ? 55.743 56.443 17.648 1.00 30.61 295 HIS H CA 1
ATOM 2230 C C . HIS A 1 295 ? 57.252 56.557 17.510 1.00 30.58 295 HIS H C 1
ATOM 2231 O O . HIS A 1 295 ? 57.832 56.002 16.570 1.00 29.03 295 HIS H O 1
ATOM 2238 N N . THR A 1 296 ? 57.883 57.258 18.444 1.00 27.39 296 THR H N 1
ATOM 2239 C CA . THR A 1 296 ? 59.335 57.299 18.553 1.00 32.24 296 THR H CA 1
ATOM 2240 C C . THR A 1 296 ? 59.736 56.444 19.743 1.00 30.23 296 THR H C 1
ATOM 2241 O O . THR A 1 296 ? 59.350 56.736 20.880 1.00 32.02 296 THR H O 1
ATOM 2245 N N . PHE A 1 297 ? 60.475 55.369 19.478 1.00 30.82 297 PHE H N 1
ATOM 2246 C CA . PHE A 1 297 ? 60.761 54.445 20.561 1.00 29.53 297 PHE H CA 1
ATOM 2247 C C . PHE A 1 297 ? 61.895 54.962 21.437 1.00 34.41 297 PHE H C 1
ATOM 2248 O O . PHE A 1 297 ? 62.734 55.743 20.979 1.00 34.12 297 PHE H O 1
ATOM 2256 N N . PRO A 1 298 ? 61.924 54.553 22.707 1.00 35.45 298 PRO H N 1
ATOM 2257 C CA . PRO A 1 298 ? 63.089 54.843 23.551 1.00 31.93 298 PRO H CA 1
ATOM 2258 C C . PRO A 1 298 ? 64.370 54.342 22.900 1.00 32.38 298 PRO H C 1
ATOM 2259 O O . PRO A 1 298 ? 64.392 53.292 22.247 1.00 31.03 298 PRO H O 1
ATOM 2263 N N . ALA A 1 299 ? 65.444 55.106 23.077 1.00 33.72 299 ALA H N 1
ATOM 2264 C CA . ALA A 1 299 ? 66.743 54.709 22.552 1.00 30.50 299 ALA H CA 1
ATOM 2265 C C . ALA A 1 299 ? 67.318 53.556 23.367 1.00 32.34 299 ALA H C 1
ATOM 2266 O O . ALA A 1 299 ? 67.089 53.449 24.571 1.00 30.60 299 ALA H O 1
ATOM 2268 N N . VAL A 1 300 ? 68.094 52.697 22.702 1.00 28.83 300 VAL H N 1
ATOM 2269 C CA . VAL A 1 300 ? 68.803 51.602 23.355 1.00 28.97 300 VAL H CA 1
ATOM 2270 C C . VAL A 1 300 ? 70.289 51.776 23.071 1.00 29.06 300 VAL H C 1
ATOM 2271 O O . VAL A 1 300 ? 70.677 52.148 21.959 1.00 25.35 300 VAL H O 1
ATOM 2275 N N . LEU A 1 301 ? 71.121 51.523 24.076 1.00 27.39 301 LEU H N 1
ATOM 2276 C CA . LEU A 1 301 ? 72.563 51.615 23.896 1.00 29.40 301 LEU H CA 1
ATOM 2277 C C . LEU A 1 301 ? 73.077 50.312 23.292 1.00 29.99 301 LEU H C 1
ATOM 2278 O O . LEU A 1 301 ? 72.866 49.236 23.856 1.00 33.21 301 LEU H O 1
ATOM 2283 N N . GLN A 1 302 ? 73.727 50.404 22.138 1.00 31.14 302 GLN H N 1
ATOM 2284 C CA . GLN A 1 302 ? 74.226 49.223 21.452 1.00 33.34 302 GLN H CA 1
ATOM 2285 C C . GLN A 1 302 ? 75.600 48.822 22.001 1.00 34.21 302 GLN H C 1
ATOM 2286 O O . GLN A 1 302 ? 76.235 49.554 22.771 1.00 28.57 302 GLN H O 1
ATOM 2292 N N . SER A 1 303 ? 76.072 47.649 21.563 1.00 35.05 303 SER H N 1
ATOM 2293 C CA . SER A 1 303 ? 77.370 47.134 21.994 1.00 35.08 303 SER H CA 1
ATOM 2294 C C . SER A 1 303 ? 78.528 48.010 21.531 1.00 32.89 303 SER H C 1
ATOM 2295 O O . SER A 1 303 ? 79.620 47.933 22.106 1.00 36.25 303 SER H O 1
ATOM 2298 N N . SER A 1 304 ? 78.314 48.838 20.515 1.00 31.42 304 SER H N 1
ATOM 2299 C CA . SER A 1 304 ? 79.303 49.819 20.092 1.00 32.11 304 SER H CA 1
ATOM 2300 C C . SER A 1 304 ? 79.427 50.985 21.058 1.00 25.71 304 SER H C 1
ATOM 2301 O O . SER A 1 304 ? 80.339 51.803 20.897 1.00 33.09 304 SER H O 1
ATOM 2304 N N . GLY A 1 305 ? 78.554 51.080 22.054 1.00 27.75 305 GLY H N 1
ATOM 2305 C CA . GLY A 1 305 ? 78.532 52.240 22.914 1.00 23.44 305 GLY H CA 1
ATOM 2306 C C . GLY A 1 305 ? 77.730 53.403 22.384 1.00 25.56 305 GLY H C 1
ATOM 2307 O O . GLY A 1 305 ? 77.791 54.490 22.966 1.00 25.95 305 GLY H O 1
ATOM 2308 N N . LEU A 1 306 ? 76.972 53.214 21.308 1.00 24.84 306 LEU H N 1
ATOM 2309 C CA . LEU A 1 306 ? 76.175 54.282 20.724 1.00 30.84 306 LEU H CA 1
ATOM 2310 C C . LEU A 1 306 ? 74.691 53.939 20.761 1.00 28.29 306 LEU H C 1
ATOM 2311 O O . LEU A 1 306 ? 74.298 52.773 20.685 1.00 27.54 306 LEU H O 1
ATOM 2316 N N . TYR A 1 307 ? 73.870 54.978 20.869 1.00 24.25 307 TYR H N 1
ATOM 2317 C CA . TYR A 1 307 ? 72.434 54.797 20.945 1.00 24.95 307 TYR H CA 1
ATOM 2318 C C . TYR A 1 307 ? 71.851 54.560 19.564 1.00 29.09 307 TYR H C 1
ATOM 2319 O O . TYR A 1 307 ? 72.405 54.990 18.553 1.00 26.69 307 TYR H O 1
ATOM 2328 N N . SER A 1 308 ? 70.727 53.849 19.529 1.00 24.60 308 SER H N 1
ATOM 2329 C CA . SER A 1 308 ? 69.978 53.670 18.300 1.00 25.27 308 SER H CA 1
ATOM 2330 C C . SER A 1 308 ? 68.502 53.669 18.675 1.00 30.54 308 SER H C 1
ATOM 2331 O O . SER A 1 308 ? 68.141 53.256 19.781 1.00 27.69 308 SER H O 1
ATOM 2334 N N . LEU A 1 309 ? 67.658 54.179 17.780 1.00 29.43 309 LEU H N 1
ATOM 2335 C CA . LEU A 1 309 ? 66.215 54.099 17.967 1.00 29.33 309 LEU H CA 1
ATOM 2336 C C . LEU A 1 309 ? 65.546 54.142 16.599 1.00 32.31 309 LEU H C 1
ATOM 2337 O O . LEU A 1 309 ? 66.180 54.443 15.583 1.00 28.59 309 LEU H O 1
ATOM 2342 N N . SER A 1 310 ? 64.246 53.850 16.585 1.00 31.25 310 SER H N 1
ATOM 2343 C CA . SER A 1 310 ? 63.414 54.004 15.401 1.00 26.58 310 SER H CA 1
ATOM 2344 C C . SER A 1 310 ? 62.270 54.953 15.711 1.00 27.93 310 SER H C 1
ATOM 2345 O O . SER A 1 310 ? 61.723 54.948 16.819 1.00 29.58 310 SER H O 1
ATOM 2348 N N . SER A 1 311 ? 61.917 55.772 14.730 1.00 27.18 311 SER H N 1
ATOM 2349 C CA . SER A 1 311 ? 60.676 56.524 14.747 1.00 26.14 311 SER H CA 1
ATOM 2350 C C . SER A 1 311 ? 59.836 56.020 13.582 1.00 29.80 311 SER H C 1
ATOM 2351 O O . SER A 1 311 ? 60.337 55.884 12.457 1.00 27.45 311 SER H O 1
ATOM 2354 N N . VAL A 1 312 ? 58.578 55.694 13.855 1.00 26.76 312 VAL H N 1
ATOM 2355 C CA . VAL A 1 312 ? 57.710 55.135 12.830 1.00 27.97 312 VAL H CA 1
ATOM 2356 C C . VAL A 1 312 ? 56.406 55.911 12.809 1.00 29.29 312 VAL H C 1
ATOM 2357 O O . VAL A 1 312 ? 56.005 56.537 13.796 1.00 28.78 312 VAL H O 1
ATOM 2361 N N . VAL A 1 313 ? 55.738 55.854 11.662 1.00 28.98 313 VAL H N 1
ATOM 2362 C CA . VAL A 1 313 ? 54.428 56.470 11.501 1.00 31.75 313 VAL H CA 1
ATOM 2363 C C . VAL A 1 313 ? 53.580 55.551 10.629 1.00 35.32 313 VAL H C 1
ATOM 2364 O O . VAL A 1 313 ? 54.084 54.946 9.674 1.00 33.93 313 VAL H O 1
ATOM 2368 N N . THR A 1 314 ? 52.307 55.400 10.993 1.00 30.56 314 THR H N 1
ATOM 2369 C CA . THR A 1 314 ? 51.330 54.735 10.139 1.00 37.57 314 THR H CA 1
ATOM 2370 C C . THR A 1 314 ? 50.565 55.791 9.352 1.00 39.16 314 THR H C 1
ATOM 2371 O O . THR A 1 314 ? 50.163 56.822 9.904 1.00 35.69 314 THR H O 1
ATOM 2375 N N . VAL A 1 315 ? 50.398 55.537 8.059 1.00 40.85 315 VAL H N 1
ATOM 2376 C CA . VAL A 1 315 ? 49.604 56.374 7.162 1.00 43.34 315 VAL H CA 1
ATOM 2377 C C . VAL A 1 315 ? 48.768 55.461 6.277 1.00 46.66 315 VAL H C 1
ATOM 2378 O O . VAL A 1 315 ? 49.044 54.257 6.167 1.00 42.31 315 VAL H O 1
ATOM 2382 N N . PRO A 1 316 ? 47.720 55.996 5.650 1.00 49.67 316 PRO H N 1
ATOM 2383 C CA . PRO A 1 316 ? 46.994 55.193 4.658 1.00 48.42 316 PRO H CA 1
ATOM 2384 C C . PRO A 1 316 ? 47.850 54.984 3.416 1.00 45.77 316 PRO H C 1
ATOM 2385 O O . PRO A 1 316 ? 48.535 55.901 2.954 1.00 48.10 316 PRO H O 1
ATOM 2389 N N . SER A 1 317 ? 47.823 53.758 2.881 1.00 46.16 317 SER H N 1
ATOM 2390 C CA . SER A 1 317 ? 48.639 53.475 1.706 1.00 46.71 317 SER H CA 1
ATOM 2391 C C . SER A 1 317 ? 48.232 54.324 0.508 1.00 51.47 317 SER H C 1
ATOM 2392 O O . SER A 1 317 ? 49.037 54.486 -0.417 1.00 50.17 317 SER H O 1
ATOM 2395 N N . SER A 1 318 ? 47.008 54.877 0.517 1.00 52.93 318 SER H N 1
ATOM 2396 C CA . SER A 1 318 ? 46.585 55.857 -0.484 1.00 49.89 318 SER H CA 1
ATOM 2397 C C . SER A 1 318 ? 47.579 57.001 -0.612 1.00 51.18 318 SER H C 1
ATOM 2398 O O . SER A 1 318 ? 47.702 57.604 -1.686 1.00 58.10 318 SER H O 1
ATOM 2401 N N . SER A 1 319 ? 48.290 57.324 0.467 1.00 48.66 319 SER H N 1
ATOM 2402 C CA . SER A 1 319 ? 49.088 58.542 0.515 1.00 53.89 319 SER H CA 1
ATOM 2403 C C . SER A 1 319 ? 50.529 58.352 0.063 1.00 56.36 319 SER H C 1
ATOM 2404 O O . SER A 1 319 ? 51.228 59.351 -0.140 1.00 54.24 319 SER H O 1
ATOM 2407 N N . LEU A 1 320 ? 50.991 57.108 -0.093 1.00 53.37 320 LEU H N 1
ATOM 2408 C CA . LEU A 1 320 ? 52.378 56.876 -0.477 1.00 51.16 320 LEU H CA 1
ATOM 2409 C C . LEU A 1 320 ? 52.704 57.449 -1.850 1.00 52.78 320 LEU H C 1
ATOM 2410 O O . LEU A 1 320 ? 53.880 57.677 -2.149 1.00 56.07 320 LEU H O 1
ATOM 2415 N N . GLY A 1 321 ? 51.701 57.693 -2.686 1.00 58.50 321 GLY H N 1
ATOM 2416 C CA . GLY A 1 321 ? 51.933 58.363 -3.953 1.00 62.39 321 GLY H CA 1
ATOM 2417 C C . GLY A 1 321 ? 52.068 59.872 -3.825 1.00 61.99 321 GLY H C 1
ATOM 2418 O O . GLY A 1 321 ? 53.104 60.444 -4.186 1.00 59.22 321 GLY H O 1
ATOM 2419 N N . THR A 1 322 ? 51.027 60.524 -3.297 1.00 61.35 322 THR H N 1
ATOM 2420 C CA . THR A 1 322 ? 51.006 61.986 -3.226 1.00 63.74 322 THR H CA 1
ATOM 2421 C C . THR A 1 322 ? 51.930 62.511 -2.131 1.00 60.00 322 THR H C 1
ATOM 2422 O O . THR A 1 322 ? 52.862 63.282 -2.397 1.00 57.94 322 THR H O 1
ATOM 2426 N N . GLN A 1 323 ? 51.683 62.095 -0.892 1.00 58.47 323 GLN H N 1
ATOM 2427 C CA . GLN A 1 323 ? 52.293 62.718 0.275 1.00 52.41 323 GLN H CA 1
ATOM 2428 C C . GLN A 1 323 ? 53.794 62.463 0.343 1.00 51.09 323 GLN H C 1
ATOM 2429 O O . GLN A 1 323 ? 54.266 61.347 0.100 1.00 51.37 323 GLN H O 1
ATOM 2435 N N . THR A 1 324 ? 54.541 63.510 0.686 1.00 47.67 324 THR H N 1
ATOM 2436 C CA . THR A 1 324 ? 55.959 63.402 0.990 1.00 46.17 324 THR H CA 1
ATOM 2437 C C . THR A 1 324 ? 56.144 63.164 2.488 1.00 41.17 324 THR H C 1
ATOM 2438 O O . THR A 1 324 ? 55.426 63.739 3.312 1.00 38.83 324 THR H O 1
ATOM 2442 N N . TYR A 1 325 ? 57.093 62.291 2.836 1.00 38.82 325 TYR H N 1
ATOM 2443 C CA . TYR A 1 325 ? 57.364 61.932 4.225 1.00 35.32 325 TYR H CA 1
ATOM 2444 C C . TYR A 1 325 ? 58.847 62.133 4.515 1.00 32.88 325 TYR H C 1
ATOM 2445 O O . TYR A 1 325 ? 59.697 61.506 3.878 1.00 34.56 325 TYR H O 1
ATOM 2454 N N . ILE A 1 326 ? 59.149 63.019 5.465 1.00 32.24 326 ILE H N 1
ATOM 2455 C CA . ILE A 1 326 ? 60.512 63.397 5.831 1.00 35.22 326 ILE H CA 1
ATOM 2456 C C . ILE A 1 326 ? 60.618 63.347 7.346 1.00 33.02 326 ILE H C 1
ATOM 2457 O O . ILE A 1 326 ? 59.827 63.989 8.045 1.00 33.50 326 ILE H O 1
ATOM 2462 N N . CYS A 1 327 ? 61.587 62.606 7.862 1.00 34.83 327 CYS H N 1
ATOM 2463 C CA . CYS A 1 327 ? 61.838 62.670 9.293 1.00 37.08 327 CYS H CA 1
ATOM 2464 C C . CYS A 1 327 ? 62.962 63.664 9.563 1.00 37.78 327 CYS H C 1
ATOM 2465 O O . CYS A 1 327 ? 63.957 63.718 8.830 1.00 34.22 327 CYS H O 1
ATOM 2468 N N . ASN A 1 328 ? 62.770 64.481 10.590 1.00 32.16 328 ASN H N 1
ATOM 2469 C CA . ASN A 1 328 ? 63.727 65.512 10.965 1.00 35.36 328 ASN H CA 1
ATOM 2470 C C . ASN A 1 328 ? 64.346 65.106 12.293 1.00 35.18 328 ASN H C 1
ATOM 2471 O O . ASN A 1 328 ? 63.631 64.952 13.293 1.00 32.23 328 ASN H O 1
ATOM 2476 N N . VAL A 1 329 ? 65.662 64.918 12.298 1.00 27.44 329 VAL H N 1
ATOM 2477 C CA . VAL A 1 329 ? 66.388 64.450 13.472 1.00 29.66 329 VAL H CA 1
ATOM 2478 C C . VAL A 1 329 ? 67.289 65.577 13.957 1.00 29.96 329 VAL H C 1
ATOM 2479 O O . VAL A 1 329 ? 68.060 66.142 13.173 1.00 29.64 329 VAL H O 1
ATOM 2483 N N . ASN A 1 330 ? 67.179 65.917 15.241 1.00 28.13 330 ASN H N 1
ATOM 2484 C CA . ASN A 1 330 ? 68.016 66.936 15.872 1.00 28.37 330 ASN H CA 1
ATOM 2485 C C . ASN A 1 330 ? 68.801 66.303 17.018 1.00 31.70 330 ASN H C 1
ATOM 2486 O O . ASN A 1 330 ? 68.214 65.685 17.917 1.00 29.44 330 ASN H O 1
ATOM 2491 N N . HIS A 1 331 ? 70.122 66.453 16.990 1.00 24.23 331 HIS H N 1
ATOM 2492 C CA . HIS A 1 331 ? 70.984 65.973 18.070 1.00 26.83 331 HIS H CA 1
ATOM 2493 C C . HIS A 1 331 ? 71.778 67.159 18.624 1.00 29.72 331 HIS H C 1
ATOM 2494 O O . HIS A 1 331 ? 72.867 67.472 18.136 1.00 28.22 331 HIS H O 1
ATOM 2501 N N . LYS A 1 332 ? 71.243 67.808 19.660 1.00 28.89 332 LYS H N 1
ATOM 2502 C CA . LYS A 1 332 ? 71.896 69.004 20.193 1.00 31.18 332 LYS H CA 1
ATOM 2503 C C . LYS A 1 332 ? 73.328 68.772 20.674 1.00 33.73 332 LYS H C 1
ATOM 2504 O O . LYS A 1 332 ? 74.184 69.632 20.393 1.00 30.08 332 LYS H O 1
ATOM 2510 N N . PRO A 1 333 ? 73.672 67.675 21.362 1.00 30.62 333 PRO H N 1
ATOM 2511 C CA . PRO A 1 333 ? 75.052 67.564 21.865 1.00 29.69 333 PRO H CA 1
ATOM 2512 C C . PRO A 1 333 ? 76.091 67.601 20.767 1.00 31.52 333 PRO H C 1
ATOM 2513 O O . PRO A 1 333 ? 77.237 67.994 21.025 1.00 30.42 333 PRO H O 1
ATOM 2517 N N . SER A 1 334 ? 75.731 67.217 19.545 1.00 31.88 334 SER H N 1
ATOM 2518 C CA . SER A 1 334 ? 76.654 67.286 18.423 1.00 30.99 334 SER H CA 1
ATOM 2519 C C . SER A 1 334 ? 76.348 68.448 17.495 1.00 28.90 334 SER H C 1
ATOM 2520 O O . SER A 1 334 ? 77.067 68.637 16.509 1.00 29.58 334 SER H O 1
ATOM 2523 N N . ASN A 1 335 ? 75.314 69.232 17.791 1.00 29.01 335 ASN H N 1
ATOM 2524 C CA . ASN A 1 335 ? 74.950 70.373 16.968 1.00 27.35 335 ASN H CA 1
ATOM 2525 C C . ASN A 1 335 ? 74.736 69.942 15.514 1.00 30.80 335 ASN H C 1
ATOM 2526 O O . ASN A 1 335 ? 75.185 70.591 14.570 1.00 29.98 335 ASN H O 1
ATOM 2531 N N . THR A 1 336 ? 74.076 68.804 15.321 1.00 30.31 336 THR H N 1
ATOM 2532 C CA . THR A 1 336 ? 73.806 68.314 13.976 1.00 32.78 336 THR H CA 1
ATOM 2533 C C . THR A 1 336 ? 72.316 68.068 13.801 1.00 32.96 336 THR H C 1
ATOM 2534 O O . THR A 1 336 ? 71.615 67.672 14.737 1.00 28.87 336 THR H O 1
ATOM 2538 N N . LYS A 1 337 ? 71.848 68.317 12.582 1.00 32.83 337 LYS H N 1
ATOM 2539 C CA . LYS A 1 337 ? 70.475 68.086 12.173 1.00 31.96 337 LYS H CA 1
ATOM 2540 C C . LYS A 1 337 ? 70.502 67.294 10.878 1.00 35.87 337 LYS H C 1
ATOM 2541 O O . LYS A 1 337 ? 71.334 67.554 10.006 1.00 37.30 337 LYS H O 1
ATOM 2547 N N . VAL A 1 338 ? 69.610 66.315 10.758 1.00 33.60 338 VAL H N 1
ATOM 2548 C CA . VAL A 1 338 ? 69.553 65.450 9.586 1.00 35.73 338 VAL H CA 1
ATOM 2549 C C . VAL A 1 338 ? 68.097 65.302 9.169 1.00 39.08 338 VAL H C 1
ATOM 2550 O O . VAL A 1 338 ? 67.234 65.014 10.010 1.00 35.91 338 VAL H O 1
ATOM 2554 N N . ASP A 1 339 ? 67.824 65.528 7.881 1.00 35.09 339 ASP H N 1
ATOM 2555 C CA . ASP A 1 339 ? 66.527 65.250 7.274 1.00 40.00 339 ASP H CA 1
ATOM 2556 C C . ASP A 1 339 ? 66.681 64.079 6.319 1.00 39.28 339 ASP H C 1
ATOM 2557 O O . ASP A 1 339 ? 67.618 64.053 5.517 1.00 43.81 339 ASP H O 1
ATOM 2562 N N . LYS A 1 340 ? 65.772 63.112 6.399 1.00 39.28 340 LYS H N 1
ATOM 2563 C CA . LYS A 1 340 ? 65.787 61.980 5.479 1.00 38.29 340 LYS H CA 1
ATOM 2564 C C . LYS A 1 340 ? 64.395 61.816 4.885 1.00 37.57 340 LYS H C 1
ATOM 2565 O O . LYS A 1 340 ? 63.422 61.597 5.616 1.00 38.34 340 LYS H O 1
ATOM 2571 N N . LYS A 1 341 ? 64.299 61.949 3.570 1.00 36.38 341 LYS H N 1
ATOM 2572 C CA . LYS A 1 341 ? 63.061 61.625 2.883 1.00 40.63 341 LYS H CA 1
ATOM 2573 C C . LYS A 1 341 ? 62.878 60.111 2.852 1.00 39.12 341 LYS H C 1
ATOM 2574 O O . LYS A 1 341 ? 63.808 59.367 2.522 1.00 39.86 341 LYS H O 1
ATOM 2580 N N . VAL A 1 342 ? 61.688 59.655 3.224 1.00 34.48 342 VAL H N 1
ATOM 2581 C CA . VAL A 1 342 ? 61.344 58.238 3.222 1.00 36.85 342 VAL H CA 1
ATOM 2582 C C . VAL A 1 342 ? 60.338 58.027 2.098 1.00 41.61 342 VAL H C 1
ATOM 2583 O O . VAL A 1 342 ? 59.205 58.518 2.168 1.00 43.09 342 VAL H O 1
ATOM 2587 N N . GLU A 1 343 ? 60.736 57.307 1.059 1.00 45.96 343 GLU H N 1
ATOM 2588 C CA . GLU A 1 343 ? 59.856 57.127 -0.083 1.00 50.30 343 GLU H CA 1
ATOM 2589 C C . GLU A 1 343 ? 59.685 55.647 -0.382 1.00 50.93 343 GLU H C 1
ATOM 2590 O O . GLU A 1 343 ? 60.558 54.839 -0.049 1.00 42.11 343 GLU H O 1
ATOM 2596 N N . PRO A 1 344 ? 58.569 55.259 -1.006 1.00 56.90 344 PRO H N 1
ATOM 2597 C CA . PRO A 1 344 ? 58.392 53.843 -1.348 1.00 51.71 344 PRO H CA 1
ATOM 2598 C C . PRO A 1 344 ? 59.478 53.412 -2.312 1.00 55.21 344 PRO H C 1
ATOM 2599 O O . PRO A 1 344 ? 59.840 54.152 -3.230 1.00 54.22 344 PRO H O 1
ATOM 2603 N N . LYS A 1 345 ? 60.031 52.224 -2.075 1.00 56.90 345 LYS H N 1
ATOM 2604 C CA . LYS A 1 345 ? 61.060 51.705 -2.965 1.00 65.51 345 LYS H CA 1
ATOM 2605 C C . LYS A 1 345 ? 60.422 51.382 -4.312 1.00 72.63 345 LYS H C 1
ATOM 2606 O O . LYS A 1 345 ? 59.436 50.639 -4.383 1.00 76.18 345 LYS H O 1
ATOM 2612 N N . SER A 1 346 ? 60.948 51.983 -5.374 1.00 77.87 346 SER H N 1
ATOM 2613 C CA . SER A 1 346 ? 60.387 51.844 -6.710 1.00 83.21 346 SER H CA 1
ATOM 2614 C C . SER A 1 346 ? 61.284 50.931 -7.535 1.00 89.57 346 SER H C 1
ATOM 2615 O O . SER A 1 346 ? 62.503 51.131 -7.591 1.00 89.81 346 SER H O 1
ATOM 2618 N N . CYS A 1 347 ? 60.679 49.929 -8.162 1.00 86.78 347 CYS H N 1
ATOM 2619 C CA . CYS A 1 347 ? 61.430 48.930 -8.907 1.00 92.28 347 CYS H CA 1
ATOM 2620 C C . CYS A 1 347 ? 61.548 49.309 -10.386 1.00 93.89 347 CYS H C 1
ATOM 2621 O O . CYS A 1 347 ? 61.178 48.538 -11.276 1.00 88.63 347 CYS H O 1
ATOM 2624 N N . ASP B 2 1 ? 104.548 87.009 13.887 1.00 40.04 1 ASP L N 1
ATOM 2625 C CA . ASP B 2 1 ? 103.190 87.268 14.346 1.00 33.55 1 ASP L CA 1
ATOM 2626 C C . ASP B 2 1 ? 103.052 88.731 14.730 1.00 35.96 1 ASP L C 1
ATOM 2627 O O . ASP B 2 1 ? 103.760 89.215 15.603 1.00 34.98 1 ASP L O 1
ATOM 2632 N N . ILE B 2 2 ? 102.151 89.446 14.060 1.00 32.15 2 ILE L N 1
ATOM 2633 C CA . ILE B 2 2 ? 101.825 90.802 14.481 1.00 28.58 2 ILE L CA 1
ATOM 2634 C C . ILE B 2 2 ? 100.985 90.712 15.748 1.00 31.12 2 ILE L C 1
ATOM 2635 O O . ILE B 2 2 ? 99.933 90.062 15.765 1.00 30.23 2 ILE L O 1
ATOM 2640 N N . VAL B 2 3 ? 101.447 91.352 16.816 1.00 28.73 3 VAL L N 1
ATOM 2641 C CA . VAL B 2 3 ? 100.715 91.380 18.075 1.00 28.90 3 VAL L CA 1
ATOM 2642 C C . VAL B 2 3 ? 99.855 92.636 18.107 1.00 27.20 3 VAL L C 1
ATOM 2643 O O . VAL B 2 3 ? 100.333 93.732 17.799 1.00 29.76 3 VAL L O 1
ATOM 2647 N N . MET B 2 4 ? 98.583 92.480 18.462 1.00 26.01 4 MET L N 1
ATOM 2648 C CA . MET B 2 4 ? 97.651 93.597 18.604 1.00 30.63 4 MET L CA 1
ATOM 2649 C C . MET B 2 4 ? 97.345 93.800 20.083 1.00 27.38 4 MET L C 1
ATOM 2650 O O . MET B 2 4 ? 96.793 92.907 20.732 1.00 29.67 4 MET L O 1
ATOM 2655 N N . THR B 2 5 ? 97.662 94.974 20.609 1.00 26.67 5 THR L N 1
ATOM 2656 C CA . THR B 2 5 ? 97.364 95.285 22.001 1.00 28.76 5 THR L CA 1
ATOM 2657 C C . THR B 2 5 ? 96.290 96.357 22.059 1.00 27.30 5 THR L C 1
ATOM 2658 O O . THR B 2 5 ? 96.268 97.268 21.227 1.00 30.70 5 THR L O 1
ATOM 2662 N N . GLN B 2 6 ? 95.377 96.232 23.016 1.00 26.56 6 GLN L N 1
ATOM 2663 C CA . GLN B 2 6 ? 94.300 97.199 23.178 1.00 27.30 6 GLN L CA 1
ATOM 2664 C C . GLN B 2 6 ? 94.345 97.815 24.564 1.00 25.79 6 GLN L C 1
ATOM 2665 O O . GLN B 2 6 ? 94.715 97.158 25.535 1.00 27.67 6 GLN L O 1
ATOM 2671 N N . THR B 2 7 ? 93.932 99.083 24.635 1.00 27.07 7 THR L N 1
ATOM 2672 C CA . THR B 2 7 ? 93.793 99.904 25.826 1.00 30.64 7 THR L CA 1
ATOM 2673 C C . THR B 2 7 ? 92.456 100.630 25.767 1.00 27.35 7 THR L C 1
ATOM 2674 O O . THR B 2 7 ? 92.027 101.031 24.681 1.00 26.84 7 THR L O 1
ATOM 2678 N N . PRO B 2 8 ? 91.755 100.790 26.897 1.00 26.74 8 PRO L N 1
ATOM 2679 C CA . PRO B 2 8 ? 91.956 100.140 28.197 1.00 27.82 8 PRO L CA 1
ATOM 2680 C C . PRO B 2 8 ? 91.567 98.666 28.174 1.00 27.00 8 PRO L C 1
ATOM 2681 O O . PRO B 2 8 ? 91.093 98.185 27.157 1.00 28.28 8 PRO L O 1
ATOM 2685 N N . LEU B 2 9 ? 91.772 97.969 29.294 1.00 28.53 9 LEU L N 1
ATOM 2686 C CA . LEU B 2 9 ? 91.203 96.635 29.452 1.00 29.12 9 LEU L CA 1
ATOM 2687 C C . LEU B 2 9 ? 89.682 96.689 29.476 1.00 30.22 9 LEU L C 1
ATOM 2688 O O . LEU B 2 9 ? 89.006 95.813 28.913 1.00 24.82 9 LEU L O 1
ATOM 2693 N N . SER B 2 10 ? 89.127 97.684 30.172 1.00 25.63 10 SER L N 1
ATOM 2694 C CA . SER B 2 10 ? 87.685 97.865 30.272 1.00 26.52 10 SER L CA 1
ATOM 2695 C C . SER B 2 10 ? 87.400 99.311 30.646 1.00 25.85 10 SER L C 1
ATOM 2696 O O . SER B 2 10 ? 88.250 100.000 31.208 1.00 24.83 10 SER L O 1
ATOM 2699 N N . LEU B 2 11 ? 86.187 99.759 30.333 1.00 25.41 11 LEU L N 1
ATOM 2700 C CA . LEU B 2 11 ? 85.770 101.112 30.678 1.00 28.65 11 LEU L CA 1
ATOM 2701 C C . LEU B 2 11 ? 84.281 101.109 30.965 1.00 30.23 11 LEU L C 1
ATOM 2702 O O . LEU B 2 11 ? 83.536 100.260 30.463 1.00 30.12 11 LEU L O 1
ATOM 2707 N N . SER B 2 12 ? 83.842 102.086 31.760 1.00 28.85 12 SER L N 1
ATOM 2708 C CA . SER B 2 12 ? 82.421 102.246 32.035 1.00 29.48 12 SER L CA 1
ATOM 2709 C C . SER B 2 12 ? 82.005 103.693 31.828 1.00 30.79 12 SER L C 1
ATOM 2710 O O . SER B 2 12 ? 82.756 104.620 32.142 1.00 29.39 12 SER L O 1
ATOM 2713 N N . VAL B 2 13 ? 80.809 103.874 31.277 1.00 26.95 13 VAL L N 1
ATOM 2714 C CA . VAL B 2 13 ? 80.244 105.184 31.008 1.00 31.64 13 VAL L CA 1
ATOM 2715 C C . VAL B 2 13 ? 78.805 105.172 31.497 1.00 34.02 13 VAL L C 1
ATOM 2716 O O . VAL B 2 13 ? 78.191 104.113 31.670 1.00 32.88 13 VAL L O 1
ATOM 2720 N N . THR B 2 14 ? 78.272 106.372 31.736 1.00 30.81 14 THR L N 1
ATOM 2721 C CA . THR B 2 14 ? 76.833 106.455 31.937 1.00 33.54 14 THR L CA 1
ATOM 2722 C C . THR B 2 14 ? 76.142 106.400 30.573 1.00 30.85 14 THR L C 1
ATOM 2723 O O . THR B 2 14 ? 76.742 106.763 29.558 1.00 29.92 14 THR L O 1
ATOM 2727 N N . PRO B 2 15 ? 74.896 105.925 30.512 1.00 35.66 15 PRO L N 1
ATOM 2728 C CA . PRO B 2 15 ? 74.247 105.734 29.205 1.00 35.13 15 PRO L CA 1
ATOM 2729 C C . PRO B 2 15 ? 74.280 107.000 28.358 1.00 35.82 15 PRO L C 1
ATOM 2730 O O . PRO B 2 15 ? 74.104 108.109 28.861 1.00 37.64 15 PRO L O 1
ATOM 2734 N N . GLY B 2 16 ? 74.557 106.827 27.065 1.00 32.15 16 GLY L N 1
ATOM 2735 C CA . GLY B 2 16 ? 74.577 107.918 26.110 1.00 31.29 16 GLY L CA 1
ATOM 2736 C C . GLY B 2 16 ? 75.868 108.709 26.016 1.00 32.93 16 GLY L C 1
ATOM 2737 O O . GLY B 2 16 ? 75.953 109.628 25.188 1.00 38.91 16 GLY L O 1
ATOM 2738 N N . GLN B 2 17 ? 76.868 108.393 26.816 1.00 36.73 17 GLN L N 1
ATOM 2739 C CA . GLN B 2 17 ? 78.135 109.112 26.819 1.00 35.80 17 GLN L CA 1
ATOM 2740 C C . GLN B 2 17 ? 79.147 108.430 25.904 1.00 32.63 17 GLN L C 1
ATOM 2741 O O . GLN B 2 17 ? 79.013 107.247 25.596 1.00 32.84 17 GLN L O 1
ATOM 2747 N N . PRO B 2 18 ? 80.165 109.152 25.437 1.00 34.26 18 PRO L N 1
ATOM 2748 C CA . PRO B 2 18 ? 81.110 108.577 24.473 1.00 34.77 18 PRO L CA 1
ATOM 2749 C C . PRO B 2 18 ? 82.156 107.665 25.113 1.00 33.93 18 PRO L C 1
ATOM 2750 O O . PRO B 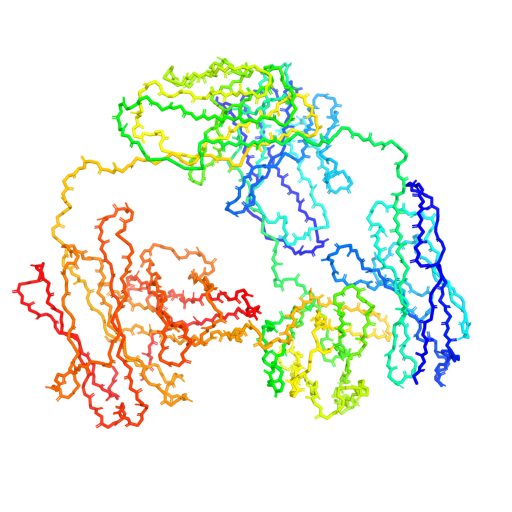2 18 ? 82.384 107.673 26.321 1.00 32.95 18 PRO L O 1
ATOM 2754 N N . ALA B 2 19 ? 82.788 106.854 24.262 1.00 30.17 19 ALA L N 1
ATOM 2755 C CA . ALA B 2 19 ? 83.856 105.946 24.663 1.00 25.69 19 ALA L CA 1
ATOM 2756 C C . ALA B 2 19 ? 84.876 105.902 23.545 1.00 27.36 19 ALA L C 1
ATOM 2757 O O . ALA B 2 19 ? 84.512 105.983 22.369 1.00 30.60 19 ALA L O 1
ATOM 2759 N N . SER B 2 20 ? 86.152 105.794 23.911 1.00 30.44 20 SER L N 1
ATOM 2760 C CA . SER B 2 20 ? 87.240 105.687 22.950 1.00 30.49 20 SER L CA 1
ATOM 2761 C C . SER B 2 20 ? 88.097 104.472 23.284 1.00 29.79 20 SER L C 1
ATOM 2762 O O . SER B 2 20 ? 88.428 104.232 24.449 1.00 31.71 20 SER L O 1
ATOM 2765 N N . ILE B 2 21 ? 88.477 103.732 22.252 1.00 25.85 21 ILE L N 1
ATOM 2766 C CA . ILE B 2 21 ? 89.188 102.467 22.392 1.00 28.85 21 ILE L CA 1
ATOM 2767 C C . ILE B 2 21 ? 90.368 102.504 21.441 1.00 25.52 21 ILE L C 1
ATOM 2768 O O . ILE B 2 21 ? 90.239 102.961 20.300 1.00 27.34 21 ILE L O 1
ATOM 2773 N N . SER B 2 22 ? 91.527 102.056 21.908 1.00 23.51 22 SER L N 1
ATOM 2774 C CA . SER B 2 22 ? 92.709 102.141 21.075 1.00 28.61 22 SER L CA 1
ATOM 2775 C C . SER B 2 22 ? 93.304 100.759 20.855 1.00 26.40 22 SER L C 1
ATOM 2776 O O . SER B 2 22 ? 93.180 99.865 21.697 1.00 27.67 22 SER L O 1
ATOM 2779 N N . CYS B 2 23 ? 93.959 100.614 19.705 1.00 27.56 23 CYS L N 1
ATOM 2780 C CA . CYS B 2 23 ? 94.605 99.381 19.277 1.00 26.34 23 CYS L CA 1
ATOM 2781 C C . CYS B 2 23 ? 96.014 99.741 18.825 1.00 32.14 23 CYS L C 1
ATOM 2782 O O . CYS B 2 23 ? 96.207 100.733 18.108 1.00 29.12 23 CYS L O 1
ATOM 2785 N N . LYS B 2 24 ? 97.005 98.979 19.284 1.00 28.34 24 LYS L N 1
ATOM 2786 C CA . LYS B 2 24 ? 98.389 99.181 18.869 1.00 30.68 24 LYS L CA 1
ATOM 2787 C C . LYS B 2 24 ? 98.913 97.892 18.258 1.00 30.48 24 LYS L C 1
ATOM 2788 O O . LYS B 2 24 ? 98.763 96.825 18.855 1.00 32.43 24 LYS L O 1
ATOM 2794 N N . SER B 2 25 ? 99.504 97.974 17.068 1.00 28.52 25 SER L N 1
ATOM 2795 C CA . SER B 2 25 ? 100.093 96.790 16.459 1.00 32.81 25 SER L CA 1
ATOM 2796 C C . SER B 2 25 ? 101.609 96.830 16.599 1.00 32.34 25 SER L C 1
ATOM 2797 O O . SER B 2 25 ? 102.215 97.904 16.651 1.00 30.56 25 SER L O 1
ATOM 2800 N N . SER B 2 26 ? 102.214 95.638 16.654 1.00 29.93 26 SER L N 1
ATOM 2801 C CA . SER B 2 26 ? 103.660 95.512 16.808 1.00 28.99 26 SER L CA 1
ATOM 2802 C C . SER B 2 26 ? 104.424 95.844 15.532 1.00 31.91 26 SER L C 1
ATOM 2803 O O . SER B 2 26 ? 105.637 96.043 15.595 1.00 30.11 26 SER L O 1
ATOM 2806 N N . GLN B 2 27 ? 103.747 95.887 14.384 1.00 30.13 27 GLN L N 1
ATOM 2807 C CA . GLN B 2 27 ? 104.331 96.293 13.113 1.00 34.72 27 GLN L CA 1
ATOM 2808 C C . GLN B 2 27 ? 103.284 97.080 12.354 1.00 33.68 27 GLN L C 1
ATOM 2809 O O . GLN B 2 27 ? 102.086 97.002 12.656 1.00 26.91 27 GLN L O 1
ATOM 2815 N N . SER B 2 28 ? 103.737 97.810 11.336 1.00 31.00 28 SER L N 1
ATOM 2816 C CA . SER B 2 28 ? 102.798 98.580 10.528 1.00 30.22 28 SER L CA 1
ATOM 2817 C C . SER B 2 28 ? 101.787 97.668 9.839 1.00 29.62 28 SER L C 1
ATOM 2818 O O . SER B 2 28 ? 102.114 96.577 9.361 1.00 30.00 28 SER L O 1
ATOM 2821 N N . LEU B 2 29 ? 100.539 98.115 9.778 1.00 28.09 29 LEU L N 1
ATOM 2822 C CA . LEU B 2 29 ? 99.520 97.292 9.143 1.00 32.16 29 LEU L CA 1
ATOM 2823 C C . LEU B 2 29 ? 99.295 97.653 7.680 1.00 31.62 29 LEU L C 1
ATOM 2824 O O . LEU B 2 29 ? 98.275 97.250 7.107 1.00 32.94 29 LEU L O 1
ATOM 2829 N N . VAL B 2 30 ? 100.214 98.395 7.065 1.00 30.78 30 VAL L N 1
ATOM 2830 C CA . VAL B 2 30 ? 100.054 98.796 5.669 1.00 35.28 30 VAL L CA 1
ATOM 2831 C C . VAL B 2 30 ? 100.454 97.627 4.777 1.00 37.39 30 VAL L C 1
ATOM 2832 O O . VAL B 2 30 ? 101.610 97.194 4.786 1.00 36.87 30 VAL L O 1
ATOM 2836 N N . HIS B 2 31 ? 99.495 97.105 4.013 1.00 38.93 31 HIS L N 1
ATOM 2837 C CA . HIS B 2 31 ? 99.785 96.035 3.071 1.00 43.87 31 HIS L CA 1
ATOM 2838 C C . HIS B 2 31 ? 100.568 96.587 1.881 1.00 48.71 31 HIS L C 1
ATOM 2839 O O . HIS B 2 31 ? 100.623 97.802 1.644 1.00 48.59 31 HIS L O 1
ATOM 2846 N N . ASN B 2 32 ? 101.194 95.676 1.130 1.00 48.14 32 ASN L N 1
ATOM 2847 C CA . ASN B 2 32 ? 101.967 96.111 -0.025 1.00 50.93 32 ASN L CA 1
ATOM 2848 C C . ASN B 2 32 ? 101.085 96.712 -1.116 1.00 53.49 32 ASN L C 1
ATOM 2849 O O . ASN B 2 32 ? 101.591 97.482 -1.938 1.00 55.16 32 ASN L O 1
ATOM 2854 N N . ASN B 2 33 ? 99.778 96.410 -1.134 1.00 49.40 33 ASN L N 1
ATOM 2855 C CA . ASN B 2 33 ? 98.857 97.103 -2.040 1.00 49.65 33 ASN L CA 1
ATOM 2856 C C . ASN B 2 33 ? 98.342 98.442 -1.463 1.00 48.51 33 ASN L C 1
ATOM 2857 O O . ASN B 2 33 ? 97.287 98.932 -1.874 1.00 50.55 33 ASN L O 1
ATOM 2862 N N . ALA B 2 34 ? 99.069 99.036 -0.515 1.00 48.83 34 ALA L N 1
ATOM 2863 C CA . ALA B 2 34 ? 98.766 100.310 0.137 1.00 46.90 34 ALA L CA 1
ATOM 2864 C C . ALA B 2 34 ? 97.466 100.305 0.937 1.00 43.30 34 ALA L C 1
ATOM 2865 O O . ALA B 2 34 ? 97.093 101.354 1.470 1.00 47.21 34 ALA L O 1
ATOM 2867 N N . ASN B 2 35 ? 96.784 99.172 1.074 1.00 39.10 35 ASN L N 1
ATOM 2868 C CA . ASN B 2 35 ? 95.632 99.089 1.960 1.00 38.36 35 ASN L CA 1
ATOM 2869 C C . ASN B 2 35 ? 96.079 98.768 3.382 1.00 37.53 35 ASN L C 1
ATOM 2870 O O . ASN B 2 35 ? 97.107 98.123 3.591 1.00 39.20 35 ASN L O 1
ATOM 2875 N N . THR B 2 36 ? 95.306 99.234 4.363 1.00 31.49 36 THR L N 1
ATOM 2876 C CA . THR B 2 36 ? 95.548 98.939 5.779 1.00 34.08 36 THR L CA 1
ATOM 2877 C C . THR B 2 36 ? 94.378 98.103 6.304 1.00 31.25 36 THR L C 1
ATOM 2878 O O . THR B 2 36 ? 93.311 98.643 6.605 1.00 29.79 36 THR L O 1
ATOM 2882 N N . TYR B 2 37 ? 94.564 96.787 6.423 1.00 27.63 37 TYR L N 1
ATOM 2883 C CA . TYR B 2 37 ? 93.462 95.884 6.774 1.00 26.29 37 TYR L CA 1
ATOM 2884 C C . TYR B 2 37 ? 93.296 95.802 8.293 1.00 24.17 37 TYR L C 1
ATOM 2885 O O . TYR B 2 37 ? 93.579 94.795 8.931 1.00 32.17 37 TYR L O 1
ATOM 2894 N N . LEU B 2 38 ? 92.810 96.890 8.876 1.00 26.19 38 LEU L N 1
ATOM 2895 C CA . LEU B 2 38 ? 92.499 96.935 10.298 1.00 24.37 38 LEU L CA 1
ATOM 2896 C C . LEU B 2 38 ? 90.985 96.947 10.448 1.00 25.66 38 LEU L C 1
ATOM 2897 O O . LEU B 2 38 ? 90.301 97.739 9.792 1.00 24.50 38 LEU L O 1
ATOM 2902 N N . SER B 2 39 ? 90.459 96.067 11.294 1.00 22.88 39 SER L N 1
ATOM 2903 C CA . SER B 2 39 ? 89.023 95.920 11.435 1.00 23.89 39 SER L CA 1
ATOM 2904 C C . SER B 2 39 ? 88.640 96.009 12.906 1.00 23.15 39 SER L C 1
ATOM 2905 O O . SER B 2 39 ? 89.448 95.744 13.796 1.00 21.83 39 SER L O 1
ATOM 2908 N N . TRP B 2 40 ? 87.389 96.375 13.162 1.00 21.26 40 TRP L N 1
ATOM 2909 C CA . TRP B 2 40 ? 86.866 96.459 14.521 1.00 21.23 40 TRP L CA 1
ATOM 2910 C C . TRP B 2 40 ? 85.609 95.613 14.630 1.00 21.14 40 TRP L C 1
ATOM 2911 O O . TRP B 2 40 ? 84.782 95.593 13.717 1.00 20.48 40 TRP L O 1
ATOM 2922 N N . TYR B 2 41 ? 85.480 94.929 15.765 1.00 21.24 41 TYR L N 1
ATOM 2923 C CA . TYR B 2 41 ? 84.431 93.958 16.015 1.00 23.16 41 TYR L CA 1
ATOM 2924 C C . TYR B 2 41 ? 83.859 94.183 17.404 1.00 22.59 41 TYR L C 1
ATOM 2925 O O . TYR B 2 41 ? 84.574 94.544 18.342 1.00 20.65 41 TYR L O 1
ATOM 2934 N N . LEU B 2 42 ? 82.564 93.944 17.530 1.00 20.55 42 LEU L N 1
ATOM 2935 C CA . LEU B 2 42 ? 81.884 93.940 18.814 1.00 22.11 42 LEU L CA 1
ATOM 2936 C C . LEU B 2 42 ? 81.364 92.536 19.076 1.00 21.75 42 LEU L C 1
ATOM 2937 O O . LEU B 2 42 ? 80.763 91.907 18.192 1.00 24.44 42 LEU L O 1
ATOM 2942 N N . GLN B 2 43 ? 81.568 92.063 20.291 1.00 21.08 43 GLN L N 1
ATOM 2943 C CA . GLN B 2 43 ? 81.006 90.796 20.737 1.00 24.37 43 GLN L CA 1
ATOM 2944 C C . GLN B 2 43 ? 80.138 91.088 21.957 1.00 27.18 43 GLN L C 1
ATOM 2945 O O . GLN B 2 43 ? 80.661 91.280 23.059 1.00 24.09 43 GLN L O 1
ATOM 2951 N N . LYS B 2 44 ? 78.818 91.141 21.743 1.00 29.69 44 LYS L N 1
ATOM 2952 C CA . LYS B 2 44 ? 77.862 91.321 22.828 1.00 30.20 44 LYS L CA 1
ATOM 2953 C C . LYS B 2 44 ? 77.881 90.095 23.738 1.00 32.35 44 LYS L C 1
ATOM 2954 O O . LYS B 2 44 ? 78.274 89.006 23.312 1.00 32.53 44 LYS L O 1
ATOM 2960 N N . PRO B 2 45 ? 77.482 90.244 25.003 1.00 36.10 45 PRO L N 1
ATOM 2961 C CA . PRO B 2 45 ? 77.653 89.129 25.957 1.00 39.27 45 PRO L CA 1
ATOM 2962 C C . PRO B 2 45 ? 76.911 87.876 25.510 1.00 36.57 45 PRO L C 1
ATOM 2963 O O . PRO B 2 45 ? 75.712 87.911 25.216 1.00 37.57 45 PRO L O 1
ATOM 2967 N N . GLY B 2 46 ? 77.652 86.771 25.421 1.00 32.58 46 GLY L N 1
ATOM 2968 C CA . GLY B 2 46 ? 77.118 85.489 24.995 1.00 37.96 46 GLY L CA 1
ATOM 2969 C C . GLY B 2 46 ? 76.826 85.314 23.515 1.00 39.47 46 GLY L C 1
ATOM 2970 O O . GLY B 2 46 ? 76.211 84.306 23.146 1.00 40.63 46 GLY L O 1
ATOM 2971 N N . GLN B 2 47 ? 77.248 86.234 22.650 1.00 35.35 47 GLN L N 1
ATOM 2972 C CA . GLN B 2 47 ? 76.907 86.170 21.231 1.00 31.45 47 GLN L CA 1
ATOM 2973 C C . GLN B 2 47 ? 78.163 86.085 20.374 1.00 29.91 47 GLN L C 1
ATOM 2974 O O . GLN B 2 47 ? 79.287 86.185 20.863 1.00 28.71 47 GLN L O 1
ATOM 2980 N N . SER B 2 48 ? 77.942 85.894 19.073 1.00 29.78 48 SER L N 1
ATOM 2981 C CA . SER B 2 48 ? 79.017 85.870 18.099 1.00 27.05 48 SER L CA 1
ATOM 2982 C C . SER B 2 48 ? 79.567 87.284 17.919 1.00 24.23 48 SER L C 1
ATOM 2983 O O . SER B 2 48 ? 78.851 88.261 18.124 1.00 24.44 48 SER L O 1
ATOM 2986 N N . PRO B 2 49 ? 80.833 87.418 17.538 1.00 21.76 49 PRO L N 1
ATOM 2987 C CA . PRO B 2 49 ? 81.340 88.728 17.123 1.00 24.92 49 PRO L CA 1
ATOM 2988 C C . PRO B 2 49 ? 80.543 89.238 15.935 1.00 26.44 49 PRO L C 1
ATOM 2989 O O . PRO B 2 49 ? 79.976 88.460 15.164 1.00 27.87 49 PRO L O 1
ATOM 2993 N N . GLN B 2 50 ? 80.483 90.562 15.808 1.00 24.77 50 GLN L N 1
ATOM 2994 C CA . GLN B 2 50 ? 79.907 91.200 14.638 1.00 24.56 50 GLN L CA 1
ATOM 2995 C C . GLN B 2 50 ? 80.853 92.289 14.169 1.00 24.58 50 GLN L C 1
ATOM 2996 O O . GLN B 2 50 ? 81.504 92.951 14.982 1.00 24.17 50 GLN L O 1
ATOM 3002 N N . SER B 2 51 ? 80.957 92.438 12.854 1.00 22.71 51 SER L N 1
ATOM 3003 C CA . SER B 2 51 ? 81.943 93.321 12.245 1.00 22.47 51 SER L CA 1
ATOM 3004 C C . SER B 2 51 ? 81.397 94.730 12.137 1.00 25.94 51 SER L C 1
ATOM 3005 O O . SER B 2 51 ? 80.278 94.938 11.653 1.00 24.42 51 SER L O 1
ATOM 3008 N N . LEU B 2 52 ? 82.192 95.691 12.587 1.00 24.23 52 LEU L N 1
ATOM 3009 C CA . LEU B 2 52 ? 81.800 97.091 12.553 1.00 27.54 52 LEU L CA 1
ATOM 3010 C C . LEU B 2 52 ? 82.535 97.864 11.470 1.00 26.20 52 LEU L C 1
ATOM 3011 O O . LEU B 2 52 ? 81.906 98.491 10.607 1.00 26.70 52 LEU L O 1
ATOM 3016 N N . ILE B 2 53 ? 83.861 97.827 11.501 1.00 23.39 53 ILE L N 1
ATOM 3017 C CA . ILE B 2 53 ? 84.713 98.678 10.685 1.00 23.60 53 ILE L CA 1
ATOM 3018 C C . ILE B 2 53 ? 85.697 97.796 9.933 1.00 24.62 53 ILE L C 1
ATOM 3019 O O . ILE B 2 53 ? 86.245 96.850 10.502 1.00 22.84 53 ILE L O 1
ATOM 3024 N N . TYR B 2 54 ? 85.935 98.109 8.664 1.00 24.35 54 TYR L N 1
ATOM 3025 C CA . TYR B 2 54 ? 87.026 97.504 7.915 1.00 23.36 54 TYR L CA 1
ATOM 3026 C C . TYR B 2 54 ? 87.933 98.602 7.364 1.00 28.19 54 TYR L C 1
ATOM 3027 O O . TYR B 2 54 ? 87.550 99.775 7.310 1.00 28.53 54 TYR L O 1
ATOM 3036 N N . LYS B 2 55 ? 89.142 98.210 6.964 1.00 26.23 55 LYS L N 1
ATOM 3037 C CA . LYS B 2 55 ? 90.156 99.126 6.430 1.00 30.19 55 LYS L CA 1
ATOM 3038 C C . LYS B 2 55 ? 90.155 100.447 7.194 1.00 27.59 55 LYS L C 1
ATOM 3039 O O . LYS B 2 55 ? 89.940 101.529 6.644 1.00 30.93 55 LYS L O 1
ATOM 3045 N N . VAL B 2 56 ? 90.351 100.319 8.504 1.00 25.79 56 VAL L N 1
ATOM 3046 C CA . VAL B 2 56 ? 90.558 101.427 9.434 1.00 26.03 56 VAL L CA 1
ATOM 3047 C C . VAL B 2 56 ? 89.287 102.215 9.712 1.00 24.82 56 VAL L C 1
ATOM 3048 O O . VAL B 2 56 ? 88.922 102.429 10.878 1.00 28.24 56 VAL L O 1
ATOM 3052 N N . SER B 2 57 ? 88.621 102.692 8.663 1.00 27.22 57 SER L N 1
ATOM 3053 C CA . SER B 2 57 ? 87.615 103.727 8.858 1.00 27.53 57 SER L CA 1
ATOM 3054 C C . SER B 2 57 ? 86.287 103.516 8.146 1.00 32.07 57 SER L C 1
ATOM 3055 O O . SER B 2 57 ? 85.422 104.396 8.238 1.00 33.14 57 SER L O 1
ATOM 3058 N N . ASN B 2 58 ? 86.088 102.410 7.437 1.00 27.57 58 ASN L N 1
ATOM 3059 C CA . ASN B 2 58 ? 84.865 102.205 6.673 1.00 30.04 58 ASN L CA 1
ATOM 3060 C C . ASN B 2 58 ? 83.877 101.372 7.482 1.00 30.99 58 ASN L C 1
ATOM 3061 O O . ASN B 2 58 ? 84.258 100.354 8.066 1.00 29.79 58 ASN L O 1
ATOM 3066 N N . ARG B 2 59 ? 82.613 101.807 7.520 1.00 29.45 59 ARG L N 1
ATOM 3067 C CA . ARG B 2 59 ? 81.567 101.036 8.185 1.00 28.28 59 ARG L CA 1
ATOM 3068 C C . ARG B 2 59 ? 80.987 99.999 7.234 1.00 28.98 59 ARG L C 1
ATOM 3069 O O . ARG B 2 59 ? 80.823 100.256 6.041 1.00 29.71 59 ARG L O 1
ATOM 3077 N N . PHE B 2 60 ? 80.716 98.805 7.763 1.00 27.49 60 PHE L N 1
ATOM 3078 C CA . PHE B 2 60 ? 79.943 97.819 7.017 1.00 30.67 60 PHE L CA 1
ATOM 3079 C C . PHE B 2 60 ? 78.472 98.258 6.941 1.00 31.71 60 PHE L C 1
ATOM 3080 O O . PHE B 2 60 ? 78.015 99.104 7.712 1.00 31.94 60 PHE L O 1
ATOM 3088 N N . SER B 2 61 ? 77.732 97.671 5.991 1.00 39.46 61 SER L N 1
ATOM 3089 C CA . SER B 2 61 ? 76.316 97.996 5.805 1.00 37.88 61 SER L CA 1
ATOM 3090 C C . SER B 2 61 ? 75.546 97.818 7.103 1.00 31.62 61 SER L C 1
ATOM 3091 O O . SER B 2 61 ? 75.714 96.823 7.808 1.00 37.31 61 SER L O 1
ATOM 3094 N N . GLY B 2 62 ? 74.705 98.792 7.422 1.00 38.38 62 GLY L N 1
ATOM 3095 C CA . GLY B 2 62 ? 73.887 98.713 8.614 1.00 41.27 62 GLY L CA 1
ATOM 3096 C C . GLY B 2 62 ? 74.579 99.086 9.906 1.00 37.38 62 GLY L C 1
ATOM 3097 O O . GLY B 2 62 ? 73.919 99.120 10.951 1.00 36.88 62 GLY L O 1
ATOM 3098 N N . VAL B 2 63 ? 75.879 99.344 9.889 1.00 34.72 63 VAL L N 1
ATOM 3099 C CA . VAL B 2 63 ? 76.554 99.724 11.131 1.00 34.02 63 VAL L CA 1
ATOM 3100 C C . VAL B 2 63 ? 76.223 101.182 11.429 1.00 33.43 63 VAL L C 1
ATOM 3101 O O . VAL B 2 63 ? 76.345 102.034 10.527 1.00 33.00 63 VAL L O 1
ATOM 3105 N N . PRO B 2 64 ? 75.781 101.490 12.646 1.00 29.38 64 PRO L N 1
ATOM 3106 C CA . PRO B 2 64 ? 75.332 102.851 12.947 1.00 32.72 64 PRO L CA 1
ATOM 3107 C C . PRO B 2 64 ? 76.459 103.863 12.838 1.00 34.70 64 PRO L C 1
ATOM 3108 O O . PRO B 2 64 ? 77.643 103.544 12.966 1.00 32.81 64 PRO L O 1
ATOM 3112 N N . ASP B 2 65 ? 76.059 105.114 12.618 1.00 33.54 65 ASP L N 1
ATOM 3113 C CA . ASP B 2 65 ? 77.011 106.186 12.375 1.00 36.67 65 ASP L CA 1
ATOM 3114 C C . ASP B 2 65 ? 77.809 106.552 13.619 1.00 32.33 65 ASP L C 1
ATOM 3115 O O . ASP B 2 65 ? 78.883 107.143 13.495 1.00 32.59 65 ASP L O 1
ATOM 3120 N N . ARG B 2 66 ? 77.324 106.202 14.808 1.00 28.86 66 ARG L N 1
ATOM 3121 C CA . ARG B 2 66 ? 78.025 106.547 16.041 1.00 31.31 66 ARG L CA 1
ATOM 3122 C C . ARG B 2 66 ? 79.330 105.769 16.240 1.00 35.02 66 ARG L C 1
ATOM 3123 O O . ARG B 2 66 ? 80.102 106.114 17.150 1.00 32.58 66 ARG L O 1
ATOM 3131 N N . PHE B 2 67 ? 79.610 104.753 15.424 1.00 25.33 67 PHE L N 1
ATOM 3132 C CA . PHE B 2 67 ? 80.902 104.070 15.443 1.00 31.97 67 PHE L CA 1
ATOM 3133 C C . PHE B 2 67 ? 81.802 104.677 14.375 1.00 32.57 67 PHE L C 1
ATOM 3134 O O . PHE B 2 67 ? 81.405 104.759 13.210 1.00 35.20 67 PHE L O 1
ATOM 3142 N N . SER B 2 68 ? 83.008 105.095 14.760 1.00 27.77 68 SER L N 1
ATOM 3143 C CA . SER B 2 68 ? 83.980 105.596 13.794 1.00 30.36 68 SER L CA 1
ATOM 3144 C C . SER B 2 68 ? 85.383 105.112 14.140 1.00 29.06 68 SER L C 1
ATOM 3145 O O . SER B 2 68 ? 85.757 105.022 15.310 1.00 32.10 68 SER L O 1
ATOM 3148 N N . GLY B 2 69 ? 86.160 104.810 13.115 1.00 27.44 69 GLY L N 1
ATOM 3149 C CA . GLY B 2 69 ? 87.524 104.360 13.294 1.00 29.49 69 GLY L CA 1
ATOM 3150 C C . GLY B 2 69 ? 88.488 105.296 12.598 1.00 27.34 69 GLY L C 1
ATOM 3151 O O . GLY B 2 69 ? 88.180 105.847 11.540 1.00 23.98 69 GLY L O 1
ATOM 3152 N N . SER B 2 70 ? 89.674 105.444 13.191 1.00 26.61 70 SER L N 1
ATOM 3153 C CA . SER B 2 70 ? 90.716 106.307 12.647 1.00 29.57 70 SER L CA 1
ATOM 3154 C C . SER B 2 70 ? 92.084 105.731 12.992 1.00 31.10 70 SER L C 1
ATOM 3155 O O . SER B 2 70 ? 92.206 104.732 13.709 1.00 28.68 70 SER L O 1
ATOM 3158 N N . GLY B 2 71 ? 93.116 106.381 12.485 1.00 31.21 71 GLY L N 1
ATOM 3159 C CA . GLY B 2 71 ? 94.482 106.016 12.779 1.00 30.50 71 GLY L CA 1
ATOM 3160 C C . GLY B 2 71 ? 95.188 105.504 11.541 1.00 34.77 71 GLY L C 1
ATOM 3161 O O . GLY B 2 71 ? 94.632 105.453 10.441 1.00 36.54 71 GLY L O 1
ATOM 3162 N N . SER B 2 72 ? 96.442 105.119 11.748 1.00 30.21 72 SER L N 1
ATOM 3163 C CA . SER B 2 72 ? 97.314 104.789 10.632 1.00 33.14 72 SER L CA 1
ATOM 3164 C C . SER B 2 72 ? 98.571 104.133 11.179 1.00 32.15 72 SER L C 1
ATOM 3165 O O . SER B 2 72 ? 98.952 104.367 12.331 1.00 33.96 72 SER L O 1
ATOM 3168 N N . GLY B 2 73 ? 99.214 103.320 10.340 1.00 34.95 73 GLY L N 1
ATOM 3169 C CA . GLY B 2 73 ? 100.494 102.734 10.698 1.00 32.43 73 GLY L CA 1
ATOM 3170 C C . GLY B 2 73 ? 100.397 101.666 11.769 1.00 31.02 73 GLY L C 1
ATOM 3171 O O . GLY B 2 73 ? 100.141 100.501 11.456 1.00 32.19 73 GLY L O 1
ATOM 3172 N N . THR B 2 74 ? 100.612 102.045 13.031 1.00 31.39 74 THR L N 1
ATOM 3173 C CA . THR B 2 74 ? 100.530 101.119 14.154 1.00 31.97 74 THR L CA 1
ATOM 3174 C C . THR B 2 74 ? 99.534 101.541 15.220 1.00 31.68 74 THR L C 1
ATOM 3175 O O . THR B 2 74 ? 99.339 100.792 16.183 1.00 31.80 74 THR L O 1
ATOM 3179 N N . ASP B 2 75 ? 98.923 102.719 15.110 1.00 30.39 75 ASP L N 1
ATOM 3180 C CA . ASP B 2 75 ? 98.048 103.238 16.161 1.00 31.17 75 ASP L CA 1
ATOM 3181 C C . ASP B 2 75 ? 96.659 103.491 15.593 1.00 28.73 75 ASP L C 1
ATOM 3182 O O . ASP B 2 75 ? 96.512 104.246 14.630 1.00 28.75 75 ASP L O 1
ATOM 3187 N N . PHE B 2 76 ? 95.644 102.880 16.201 1.00 27.17 76 PHE L N 1
ATOM 3188 C CA . PHE B 2 76 ? 94.281 102.963 15.702 1.00 26.62 76 PHE L CA 1
ATOM 3189 C C . PHE B 2 76 ? 93.330 103.167 16.863 1.00 26.73 76 PHE L C 1
ATOM 3190 O O . PHE B 2 76 ? 93.582 102.732 17.995 1.00 25.95 76 PHE L O 1
ATOM 3198 N N . THR B 2 77 ? 92.240 103.856 16.566 1.00 27.68 77 THR L N 1
ATOM 3199 C CA . THR B 2 77 ? 91.251 104.231 17.560 1.00 27.76 77 THR L CA 1
ATOM 3200 C C . THR B 2 77 ? 89.865 103.954 17.012 1.00 27.03 77 THR L C 1
ATOM 3201 O O . THR B 2 77 ? 89.587 104.210 15.836 1.00 26.68 77 THR L O 1
ATOM 3205 N N . LEU B 2 78 ? 88.996 103.440 17.873 1.00 27.00 78 LEU L N 1
ATOM 3206 C CA . LEU B 2 78 ? 87.569 103.366 17.599 1.00 26.28 78 LEU L CA 1
ATOM 3207 C C . LEU B 2 78 ? 86.878 104.303 18.575 1.00 28.10 78 LEU L C 1
ATOM 3208 O O . LEU B 2 78 ? 87.115 104.223 19.785 1.00 25.48 78 LEU L O 1
ATOM 3213 N N . LYS B 2 79 ? 86.074 105.215 18.047 1.00 29.47 79 LYS L N 1
ATOM 3214 C CA . LYS B 2 79 ? 85.280 106.130 18.855 1.00 31.07 79 LYS L CA 1
ATOM 3215 C C . LYS B 2 79 ? 83.827 105.699 18.791 1.00 28.15 79 LYS L C 1
ATOM 3216 O O . LYS B 2 79 ? 83.289 105.482 17.704 1.00 30.04 79 LYS L O 1
ATOM 3222 N N . ILE B 2 80 ? 83.189 105.592 19.941 1.00 28.69 80 ILE L N 1
ATOM 3223 C CA . ILE B 2 80 ? 81.746 105.437 20.009 1.00 32.23 80 ILE L CA 1
ATOM 3224 C C . ILE B 2 80 ? 81.222 106.744 20.580 1.00 32.63 80 ILE L C 1
ATOM 3225 O O . ILE B 2 80 ? 81.481 107.058 21.747 1.00 31.84 80 ILE L O 1
ATOM 3230 N N . SER B 2 81 ? 80.545 107.544 19.749 1.00 35.06 81 SER L N 1
ATOM 3231 C CA . SER B 2 81 ? 80.154 108.884 20.198 1.00 35.93 81 SER L CA 1
ATOM 3232 C C . SER B 2 81 ? 79.102 108.819 21.298 1.00 31.43 81 SER L C 1
ATOM 3233 O O . SER B 2 81 ? 79.103 109.644 22.215 1.00 32.36 81 SER L O 1
ATOM 3236 N N . ARG B 2 82 ? 78.222 107.832 21.252 1.00 32.03 82 ARG L N 1
ATOM 3237 C CA . ARG B 2 82 ? 77.231 107.646 22.301 1.00 36.03 82 ARG L CA 1
ATOM 3238 C C . ARG B 2 82 ? 77.114 106.155 22.550 1.00 35.89 82 ARG L C 1
ATOM 3239 O O . ARG B 2 82 ? 76.732 105.409 21.643 1.00 37.65 82 ARG L O 1
ATOM 3247 N N . VAL B 2 83 ? 77.423 105.718 23.767 1.00 35.61 83 VAL L N 1
ATOM 3248 C CA . VAL B 2 83 ? 77.299 104.307 24.111 1.00 32.77 83 VAL L CA 1
ATOM 3249 C C . VAL B 2 83 ? 75.851 104.040 24.499 1.00 39.42 83 VAL L C 1
ATOM 3250 O O . VAL B 2 83 ? 75.406 104.431 25.581 1.00 36.29 83 VAL L O 1
ATOM 3254 N N . GLU B 2 84 ? 75.118 103.362 23.619 1.00 42.33 84 GLU L N 1
ATOM 3255 C CA . GLU B 2 84 ? 73.746 102.966 23.897 1.00 38.54 84 GLU L CA 1
ATOM 3256 C C . GLU B 2 84 ? 73.726 101.595 24.565 1.00 41.23 84 GLU L C 1
ATOM 3257 O O . GLU B 2 84 ? 74.732 100.879 24.608 1.00 38.97 84 GLU L O 1
ATOM 3263 N N . ALA B 2 85 ? 72.553 101.227 25.090 1.00 41.62 85 ALA L N 1
ATOM 3264 C CA . ALA B 2 85 ? 72.446 100.021 25.906 1.00 39.27 85 ALA L CA 1
ATOM 3265 C C . ALA B 2 85 ? 72.823 98.762 25.137 1.00 39.09 85 ALA L C 1
ATOM 3266 O O . ALA B 2 85 ? 73.282 97.786 25.738 1.00 43.39 85 ALA L O 1
ATOM 3268 N N . GLU B 2 86 ? 72.635 98.748 23.822 1.00 39.53 86 GLU L N 1
ATOM 3269 C CA . GLU B 2 86 ? 72.965 97.567 23.037 1.00 44.25 86 GLU L CA 1
ATOM 3270 C C . GLU B 2 86 ? 74.386 97.611 22.475 1.00 41.98 86 GLU L C 1
ATOM 3271 O O . GLU B 2 86 ? 74.787 96.687 21.759 1.00 44.33 86 GLU L O 1
ATOM 3277 N N . ASP B 2 87 ? 75.168 98.637 22.815 1.00 37.53 87 ASP L N 1
ATOM 3278 C CA . ASP B 2 87 ? 76.576 98.714 22.441 1.00 33.88 87 ASP L CA 1
ATOM 3279 C C . ASP B 2 87 ? 77.513 98.087 23.468 1.00 29.10 87 ASP L C 1
ATOM 3280 O O . ASP B 2 87 ? 78.722 98.036 23.218 1.00 32.23 87 ASP L O 1
ATOM 3285 N N . VAL B 2 88 ? 77.005 97.609 24.611 1.00 29.35 88 VAL L N 1
ATOM 3286 C CA . VAL B 2 88 ? 77.893 97.039 25.619 1.00 29.88 88 VAL L CA 1
ATOM 3287 C C . VAL B 2 88 ? 78.372 95.661 25.169 1.00 32.87 88 VAL L C 1
ATOM 3288 O O . VAL B 2 88 ? 77.665 94.923 24.470 1.00 29.93 88 VAL L O 1
ATOM 3292 N N . GLY B 2 89 ? 79.588 95.326 25.559 1.00 28.72 89 GLY L N 1
ATOM 3293 C CA . GLY B 2 89 ? 80.229 94.082 25.181 1.00 27.39 89 GLY L CA 1
ATOM 3294 C C . GLY B 2 89 ? 81.731 94.274 25.121 1.00 27.03 89 GLY L C 1
ATOM 3295 O O . GLY B 2 89 ? 82.266 95.213 25.699 1.00 24.91 89 GLY L O 1
ATOM 3296 N N . VAL B 2 90 ? 82.395 93.373 24.403 1.00 23.78 90 VAL L N 1
ATOM 3297 C CA . VAL B 2 90 ? 83.840 93.402 24.230 1.00 22.62 90 VAL L CA 1
ATOM 3298 C C . VAL B 2 90 ? 84.132 93.777 22.788 1.00 21.62 90 VAL L C 1
ATOM 3299 O O . VAL B 2 90 ? 83.611 93.150 21.859 1.00 20.66 90 VAL L O 1
ATOM 3303 N N . TYR B 2 91 ? 84.946 94.814 22.602 1.00 19.30 91 TYR L N 1
ATOM 3304 C CA . TYR B 2 91 ? 85.379 95.266 21.292 1.00 20.61 91 TYR L CA 1
ATOM 3305 C C . TYR B 2 91 ? 86.766 94.711 21.002 1.00 21.57 91 TYR L C 1
ATOM 3306 O O . TYR B 2 91 ? 87.656 94.788 21.860 1.00 22.91 91 TYR L O 1
ATOM 3315 N N . TYR B 2 92 ? 86.959 94.206 19.783 1.00 19.74 92 TYR L N 1
ATOM 3316 C CA . TYR B 2 92 ? 88.224 93.625 19.344 1.00 23.75 92 TYR L CA 1
ATOM 3317 C C . TYR B 2 92 ? 88.673 94.312 18.072 1.00 23.10 92 TYR L C 1
ATOM 3318 O O . TYR B 2 92 ? 87.857 94.564 17.176 1.00 24.29 92 TYR L O 1
ATOM 3327 N N . CYS B 2 93 ? 89.964 94.621 17.991 1.00 21.08 93 CYS L N 1
ATOM 3328 C CA . CYS B 2 93 ? 90.533 94.975 16.706 1.00 21.90 93 CYS L CA 1
ATOM 3329 C C . CYS B 2 93 ? 91.119 93.715 16.079 1.00 20.96 93 CYS L C 1
ATOM 3330 O O . CYS B 2 93 ? 91.307 92.705 16.750 1.00 21.70 93 CYS L O 1
ATOM 3333 N N . GLY B 2 94 ? 91.374 93.764 14.776 1.00 21.18 94 GLY L N 1
ATOM 3334 C CA . GLY B 2 94 ? 92.013 92.640 14.110 1.00 21.64 94 GLY L CA 1
ATOM 3335 C C . GLY B 2 94 ? 92.697 93.090 12.841 1.00 22.15 94 GLY L C 1
ATOM 3336 O O . GLY B 2 94 ? 92.300 94.086 12.237 1.00 23.12 94 GLY L O 1
ATOM 3337 N N . GLN B 2 95 ? 93.731 92.346 12.425 1.00 21.56 95 GLN L N 1
ATOM 3338 C CA . GLN B 2 95 ? 94.515 92.689 11.246 1.00 22.27 95 GLN L CA 1
ATOM 3339 C C . GLN B 2 95 ? 94.491 91.548 10.238 1.00 25.49 95 GLN L C 1
ATOM 3340 O O . GLN B 2 95 ? 94.620 90.369 10.604 1.00 22.35 95 GLN L O 1
ATOM 3346 N N . GLY B 2 96 ? 94.329 91.916 8.969 1.00 22.99 96 GLY L N 1
ATOM 3347 C CA . GLY B 2 96 ? 94.405 90.975 7.867 1.00 25.47 96 GLY L CA 1
ATOM 3348 C C . GLY B 2 96 ? 95.519 91.324 6.900 1.00 27.28 96 GLY L C 1
ATOM 3349 O O . GLY B 2 96 ? 95.428 91.040 5.703 1.00 27.47 96 GLY L O 1
ATOM 3350 N N . THR B 2 97 ? 96.596 91.921 7.412 1.00 27.25 97 THR L N 1
ATOM 3351 C CA . THR B 2 97 ? 97.698 92.385 6.569 1.00 29.77 97 THR L CA 1
ATOM 3352 C C . THR B 2 97 ? 98.786 91.340 6.390 1.00 28.12 97 THR L C 1
ATOM 3353 O O . THR B 2 97 ? 99.342 91.210 5.292 1.00 29.32 97 THR L O 1
ATOM 3357 N N . GLN B 2 98 ? 99.096 90.583 7.442 1.00 25.05 98 GLN L N 1
ATOM 3358 C CA . GLN B 2 98 ? 100.172 89.607 7.381 1.00 28.82 98 GLN L CA 1
ATOM 3359 C C . GLN B 2 98 ? 99.753 88.319 8.080 1.00 26.95 98 GLN L C 1
ATOM 3360 O O . GLN B 2 98 ? 99.133 88.366 9.147 1.00 24.58 98 GLN L O 1
ATOM 3366 N N . TYR B 2 99 ? 100.088 87.167 7.468 1.00 27.36 99 TYR L N 1
ATOM 3367 C CA . TYR B 2 99 ? 99.835 85.868 8.098 1.00 28.34 99 TYR L CA 1
ATOM 3368 C C . TYR B 2 99 ? 100.828 85.640 9.236 1.00 27.03 99 TYR L C 1
ATOM 3369 O O . TYR B 2 99 ? 101.981 86.053 9.141 1.00 30.20 99 TYR L O 1
ATOM 3378 N N . PRO B 2 100 ? 100.406 85.003 10.337 1.00 30.69 100 PRO L N 1
ATOM 3379 C CA . PRO B 2 100 ? 99.013 84.639 10.634 1.00 26.43 100 PRO L CA 1
ATOM 3380 C C . PRO B 2 100 ? 98.169 85.856 11.042 1.00 24.87 100 PRO L C 1
ATOM 3381 O O . PRO B 2 100 ? 98.678 86.753 11.717 1.00 24.62 100 PRO L O 1
ATOM 3385 N N . PHE B 2 101 ? 96.904 85.898 10.632 1.00 24.59 101 PHE L N 1
ATOM 3386 C CA . PHE B 2 101 ? 96.022 86.967 11.086 1.00 24.89 101 PHE L CA 1
ATOM 3387 C C . PHE B 2 101 ? 95.837 86.899 12.599 1.00 23.67 101 PHE L C 1
ATOM 3388 O O . PHE B 2 101 ? 95.866 85.823 13.209 1.00 20.91 101 PHE L O 1
ATOM 3396 N N . THR B 2 102 ? 95.676 88.066 13.216 1.00 20.91 102 THR L N 1
ATOM 3397 C CA . THR B 2 102 ? 95.612 88.149 14.666 1.00 21.71 102 THR L CA 1
ATOM 3398 C C . THR B 2 102 ? 94.553 89.162 15.075 1.00 20.96 102 THR L C 1
ATOM 3399 O O . THR B 2 102 ? 94.157 90.034 14.295 1.00 23.23 102 THR L O 1
ATOM 3403 N N . PHE B 2 103 ? 94.122 89.041 16.324 1.00 19.19 103 PHE L N 1
ATOM 3404 C CA . PHE B 2 103 ? 93.120 89.899 16.936 1.00 23.65 103 PHE L CA 1
ATOM 3405 C C . PHE B 2 103 ? 93.709 90.536 18.193 1.00 24.36 103 PHE L C 1
ATOM 3406 O O . PHE B 2 103 ? 94.623 89.992 18.808 1.00 24.82 103 PHE L O 1
ATOM 3414 N N . GLY B 2 104 ? 93.169 91.694 18.581 1.00 23.80 104 GLY L N 1
ATOM 3415 C CA . GLY B 2 104 ? 93.557 92.308 19.837 1.00 25.74 104 GLY L CA 1
ATOM 3416 C C . GLY B 2 104 ? 93.004 91.574 21.045 1.00 26.24 104 GLY L C 1
ATOM 3417 O O . GLY B 2 104 ? 92.200 90.642 20.951 1.00 23.52 104 GLY L O 1
ATOM 3418 N N . SER B 2 105 ? 93.447 92.017 22.214 1.00 21.98 105 SER L N 1
ATOM 3419 C CA . SER B 2 105 ? 93.074 91.376 23.472 1.00 27.21 105 SER L CA 1
ATOM 3420 C C . SER B 2 105 ? 91.688 91.778 23.974 1.00 26.24 105 SER L C 1
ATOM 3421 O O . SER B 2 105 ? 91.244 91.238 24.990 1.00 29.08 105 SER L O 1
ATOM 3424 N N . GLY B 2 106 ? 91.004 92.710 23.314 1.00 24.92 106 GLY L N 1
ATOM 3425 C CA . GLY B 2 106 ? 89.663 93.075 23.736 1.00 27.98 106 GLY L CA 1
ATOM 3426 C C . GLY B 2 106 ? 89.571 94.192 24.762 1.00 26.43 106 GLY L C 1
ATOM 3427 O O . GLY B 2 106 ? 90.377 94.269 25.694 1.00 28.56 106 GLY L O 1
ATOM 3428 N N . THR B 2 107 ? 88.582 95.065 24.596 1.00 23.46 107 THR L N 1
ATOM 3429 C CA . THR B 2 107 ? 88.259 96.105 25.567 1.00 25.07 107 THR L CA 1
ATOM 3430 C C . THR B 2 107 ? 86.789 95.962 25.925 1.00 23.01 107 THR L C 1
ATOM 3431 O O . THR B 2 107 ? 85.936 96.009 25.039 1.00 22.90 107 THR L O 1
ATOM 3435 N N . LYS B 2 108 ? 86.499 95.759 27.202 1.00 21.08 108 LYS L N 1
ATOM 3436 C CA . LYS B 2 108 ? 85.127 95.606 27.656 1.00 25.89 108 LYS L CA 1
ATOM 3437 C C . LYS B 2 108 ? 84.514 96.978 27.915 1.00 28.17 108 LYS L C 1
ATOM 3438 O O . LYS B 2 108 ? 85.101 97.808 28.621 1.00 29.40 108 LYS L O 1
ATOM 3444 N N . VAL B 2 109 ? 83.337 97.209 27.349 1.00 25.14 109 VAL L N 1
ATOM 3445 C CA . VAL B 2 109 ? 82.611 98.466 27.502 1.00 30.15 109 VAL L CA 1
ATOM 3446 C C . VAL B 2 109 ? 81.324 98.151 28.242 1.00 33.60 109 VAL L C 1
ATOM 3447 O O . VAL B 2 109 ? 80.545 97.294 27.798 1.00 30.03 109 VAL L O 1
ATOM 3451 N N . GLU B 2 110 ? 81.107 98.828 29.370 1.00 30.93 110 GLU L N 1
ATOM 3452 C CA . GLU B 2 110 ? 79.930 98.605 30.195 1.00 35.30 110 GLU L CA 1
ATOM 3453 C C . GLU B 2 110 ? 79.309 99.939 30.581 1.00 36.46 110 GLU L C 1
ATOM 3454 O O . GLU B 2 110 ? 79.937 101.000 30.492 1.00 26.39 110 GLU L O 1
ATOM 3460 N N . ILE B 2 111 ? 78.056 99.867 31.016 1.00 32.91 111 ILE L N 1
ATOM 3461 C CA . ILE B 2 111 ? 77.316 101.036 31.462 1.00 37.97 111 ILE L CA 1
ATOM 3462 C C . ILE B 2 111 ? 77.249 100.997 32.977 1.00 40.74 111 ILE L C 1
ATOM 3463 O O . ILE B 2 111 ? 76.774 100.015 33.558 1.00 47.47 111 ILE L O 1
ATOM 3468 N N . LYS B 2 112 ? 77.753 102.053 33.612 1.00 45.09 112 LYS L N 1
ATOM 3469 C CA . LYS B 2 112 ? 77.731 102.177 35.063 1.00 46.97 112 LYS L CA 1
ATOM 3470 C C . LYS B 2 112 ? 76.479 102.943 35.455 1.00 61.28 112 LYS L C 1
ATOM 3471 O O . LYS B 2 112 ? 76.277 104.080 35.011 1.00 60.60 112 LYS L O 1
ATOM 3473 N N . GLY B 2 113 ? 75.629 102.309 36.255 1.00 78.62 113 GLY L N 1
ATOM 3474 C CA . GLY B 2 113 ? 74.428 102.950 36.752 1.00 83.73 113 GLY L CA 1
ATOM 3475 C C . GLY B 2 113 ? 74.487 103.131 38.253 1.00 93.83 113 GLY L C 1
ATOM 3476 O O .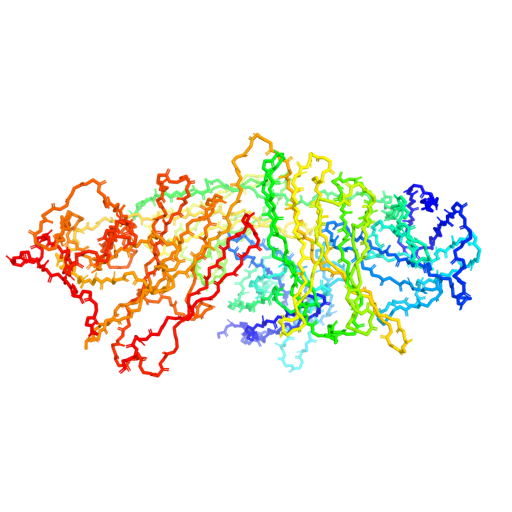 GLY B 2 113 ? 74.452 102.149 39.003 1.00 93.63 113 GLY L O 1
ATOM 3477 N N . GLN B 2 114 ? 74.601 104.382 38.700 1.00 100.64 114 GLN L N 1
ATOM 3478 C CA . GLN B 2 114 ? 74.651 104.653 40.135 1.00 106.32 114 GLN L CA 1
ATOM 3479 C C . GLN B 2 114 ? 73.425 104.136 40.890 1.00 107.80 114 GLN L C 1
ATOM 3480 O O . GLN B 2 114 ? 73.608 103.555 41.976 1.00 102.34 114 GLN L O 1
ATOM 3482 N N . PRO B 2 115 ? 72.185 104.294 40.405 1.00 109.75 115 PRO L N 1
ATOM 3483 C CA . PRO B 2 115 ? 71.042 103.705 41.124 1.00 106.81 115 PRO L CA 1
ATOM 3484 C C . PRO B 2 115 ? 70.951 102.195 40.917 1.00 103.09 115 PRO L C 1
ATOM 3485 O O . PRO B 2 115 ? 70.916 101.708 39.783 1.00 103.22 115 PRO L O 1
ATOM 3489 N N . LYS B 2 116 ? 70.909 101.458 42.027 1.00 95.00 116 LYS L N 1
ATOM 3490 C CA . LYS B 2 116 ? 70.614 100.030 42.034 1.00 88.46 116 LYS L CA 1
ATOM 3491 C C . LYS B 2 116 ? 69.211 99.822 42.591 1.00 86.25 116 LYS L C 1
ATOM 3492 O O . LYS B 2 116 ? 68.895 100.312 43.681 1.00 87.96 116 LYS L O 1
ATOM 3494 N N . ALA B 2 117 ? 68.374 99.101 41.848 1.00 79.75 117 ALA L N 1
ATOM 3495 C CA . ALA B 2 117 ? 66.972 98.931 42.204 1.00 72.07 117 ALA L CA 1
ATOM 3496 C C . ALA B 2 117 ? 66.761 97.694 43.083 1.00 62.73 117 ALA L C 1
ATOM 3497 O O . ALA B 2 117 ? 67.666 96.882 43.296 1.00 60.63 117 ALA L O 1
ATOM 3499 N N . ALA B 2 118 ? 65.546 97.562 43.610 1.00 58.14 118 ALA L N 1
ATOM 3500 C CA . ALA B 2 118 ? 65.178 96.320 44.270 1.00 48.76 118 ALA L CA 1
ATOM 3501 C C . ALA B 2 118 ? 65.196 95.188 43.244 1.00 41.81 118 ALA L C 1
ATOM 3502 O O . ALA B 2 118 ? 64.788 95.385 42.090 1.00 42.29 118 ALA L O 1
ATOM 3504 N N . PRO B 2 119 ? 65.676 94.004 43.610 1.00 38.33 119 PRO L N 1
ATOM 3505 C CA . PRO B 2 119 ? 65.695 92.901 42.647 1.00 34.58 119 PRO L CA 1
ATOM 3506 C C . PRO B 2 119 ? 64.283 92.492 42.247 1.00 32.60 119 PRO L C 1
ATOM 3507 O O . PRO B 2 119 ? 63.304 92.747 42.959 1.00 30.38 119 PRO L O 1
ATOM 3511 N N . ASP B 2 120 ? 64.192 91.873 41.065 1.00 30.15 120 ASP L N 1
ATOM 3512 C CA . ASP B 2 120 ? 62.944 91.268 40.605 1.00 32.43 120 ASP L CA 1
ATOM 3513 C C . ASP B 2 120 ? 62.417 90.293 41.652 1.00 31.98 120 ASP L C 1
ATOM 3514 O O . ASP B 2 120 ? 63.185 89.594 42.317 1.00 31.55 120 ASP L O 1
ATOM 3519 N N . ILE B 2 121 ? 61.100 90.245 41.805 1.00 29.13 121 ILE L N 1
ATOM 3520 C CA . ILE B 2 121 ? 60.519 89.322 42.771 1.00 27.66 121 ILE L CA 1
ATOM 3521 C C . ILE B 2 121 ? 60.492 87.934 42.148 1.00 29.21 121 ILE L C 1
ATOM 3522 O O . ILE B 2 121 ? 60.082 87.763 40.996 1.00 26.63 121 ILE L O 1
ATOM 3527 N N . GLN B 2 122 ? 60.954 86.942 42.896 1.00 28.12 122 GLN L N 1
ATOM 3528 C CA . GLN B 2 122 ? 60.983 85.560 42.431 1.00 26.65 122 GLN L CA 1
ATOM 3529 C C . GLN B 2 122 ? 59.841 84.777 43.058 1.00 25.93 122 GLN L C 1
ATOM 3530 O O . GLN B 2 122 ? 59.661 84.814 44.280 1.00 26.51 122 GLN L O 1
ATOM 3536 N N . MET B 2 123 ? 59.076 84.059 42.237 1.00 23.86 123 MET L N 1
ATOM 3537 C CA . MET B 2 123 ? 57.975 83.240 42.737 1.00 25.90 123 MET L CA 1
ATOM 3538 C C . MET B 2 123 ? 58.349 81.767 42.603 1.00 28.89 123 MET L C 1
ATOM 3539 O O . MET B 2 123 ? 58.720 81.320 41.516 1.00 21.98 123 MET L O 1
ATOM 3544 N N . THR B 2 124 ? 58.230 81.011 43.695 1.00 27.50 124 THR L N 1
ATOM 3545 C CA . THR B 2 124 ? 58.559 79.590 43.700 1.00 24.99 124 THR L CA 1
ATOM 3546 C C . THR B 2 124 ? 57.361 78.781 44.168 1.00 23.94 124 THR L C 1
ATOM 3547 O O . THR B 2 124 ? 56.902 78.948 45.302 1.00 26.08 124 THR L O 1
ATOM 3551 N N . GLN B 2 125 ? 56.892 77.879 43.323 1.00 21.39 125 GLN L N 1
ATOM 3552 C CA . GLN B 2 125 ? 55.699 77.093 43.606 1.00 25.57 125 GLN L CA 1
ATOM 3553 C C . GLN B 2 125 ? 56.053 75.693 44.092 1.00 25.08 125 GLN L C 1
ATOM 3554 O O . GLN B 2 125 ? 57.050 75.108 43.665 1.00 24.79 125 GLN L O 1
ATOM 3560 N N . SER B 2 126 ? 55.200 75.149 44.965 1.00 25.23 126 SER L N 1
ATOM 3561 C CA . SER B 2 126 ? 55.377 73.800 45.508 1.00 27.58 126 SER L CA 1
ATOM 3562 C C . SER B 2 126 ? 54.041 73.068 45.526 1.00 24.13 126 SER L C 1
ATOM 3563 O O . SER B 2 126 ? 53.001 73.689 45.798 1.00 26.78 126 SER L O 1
ATOM 3566 N N . PRO B 2 127 ? 54.020 71.756 45.214 1.00 27.42 127 PRO L N 1
ATOM 3567 C CA . PRO B 2 127 ? 55.129 70.940 44.696 1.00 28.16 127 PRO L CA 1
ATOM 3568 C C . PRO B 2 127 ? 55.352 71.228 43.207 1.00 27.05 127 PRO L C 1
ATOM 3569 O O . PRO B 2 127 ? 54.632 72.061 42.643 1.00 23.40 127 PRO L O 1
ATOM 3573 N N . SER B 2 128 ? 56.330 70.564 42.582 1.00 26.54 128 SER L N 1
ATOM 3574 C CA . SER B 2 128 ? 56.524 70.709 41.140 1.00 28.51 128 SER L CA 1
ATOM 3575 C C . SER B 2 128 ? 55.420 70.007 40.366 1.00 27.78 128 SER L C 1
ATOM 3576 O O . SER B 2 128 ? 54.923 70.525 39.362 1.00 23.67 128 SER L O 1
ATOM 3579 N N . SER B 2 129 ? 55.047 68.809 40.801 1.00 27.05 129 SER L N 1
ATOM 3580 C CA . SER B 2 129 ? 53.914 68.113 40.221 1.00 26.32 129 SER L CA 1
ATOM 3581 C C . SER B 2 129 ? 53.308 67.218 41.285 1.00 25.93 129 SER L C 1
ATOM 3582 O O . SER B 2 129 ? 53.941 66.886 42.292 1.00 25.78 129 SER L O 1
ATOM 3585 N N . LEU B 2 130 ? 52.054 66.862 41.070 1.00 25.48 130 LEU L N 1
ATOM 3586 C CA . LEU B 2 130 ? 51.357 66.011 42.012 1.00 27.94 130 LEU L CA 1
ATOM 3587 C C . LEU B 2 130 ? 50.310 65.233 41.241 1.00 27.46 130 LEU L C 1
ATOM 3588 O O . LEU B 2 130 ? 49.796 65.689 40.216 1.00 27.47 130 LEU L O 1
ATOM 3593 N N . SER B 2 131 ? 50.032 64.041 41.731 1.00 27.51 131 SER L N 1
ATOM 3594 C CA . SER B 2 131 ? 49.028 63.163 41.167 1.00 26.54 131 SER L CA 1
ATOM 3595 C C . SER B 2 131 ? 47.980 62.923 42.243 1.00 29.47 131 SER L C 1
ATOM 3596 O O . SER B 2 131 ? 48.326 62.570 43.375 1.00 30.95 131 SER L O 1
ATOM 3599 N N . ALA B 2 132 ? 46.708 63.136 41.913 1.00 28.81 132 ALA L N 1
ATOM 3600 C CA . ALA B 2 132 ? 45.664 63.078 42.930 1.00 31.09 132 ALA L CA 1
ATOM 3601 C C . ALA B 2 132 ? 44.437 62.391 42.346 1.00 30.18 132 ALA L C 1
ATOM 3602 O O . ALA B 2 132 ? 44.434 61.962 41.191 1.00 32.04 132 ALA L O 1
ATOM 3604 N N . SER B 2 133 ? 43.398 62.260 43.164 1.00 30.24 133 SER L N 1
ATOM 3605 C CA . SER B 2 133 ? 42.205 61.510 42.797 1.00 33.73 133 SER L CA 1
ATOM 3606 C C . SER B 2 133 ? 41.001 62.436 42.702 1.00 31.13 133 SER L C 1
ATOM 3607 O O . SER B 2 133 ? 40.886 63.407 43.458 1.00 30.66 133 SER L O 1
ATOM 3610 N N . VAL B 2 134 ? 40.082 62.108 41.786 1.00 32.41 134 VAL L N 1
ATOM 3611 C CA . VAL B 2 134 ? 38.809 62.817 41.735 1.00 28.13 134 VAL L CA 1
ATOM 3612 C C . VAL B 2 134 ? 38.191 62.825 43.120 1.00 31.49 134 VAL L C 1
ATOM 3613 O O . VAL B 2 134 ? 38.172 61.802 43.813 1.00 35.63 134 VAL L O 1
ATOM 3617 N N . GLY B 2 135 ? 37.710 63.990 43.546 1.00 29.20 135 GLY L N 1
ATOM 3618 C CA . GLY B 2 135 ? 37.147 64.152 44.864 1.00 28.54 135 GLY L CA 1
ATOM 3619 C C . GLY B 2 135 ? 38.116 64.591 45.943 1.00 32.74 135 GLY L C 1
ATOM 3620 O O . GLY B 2 135 ? 37.667 64.995 47.018 1.00 35.41 135 GLY L O 1
ATOM 3621 N N . ASP B 2 136 ? 39.428 64.508 45.707 1.00 30.65 136 ASP L N 1
ATOM 3622 C CA . ASP B 2 136 ? 40.391 64.917 46.726 1.00 30.44 136 ASP L CA 1
ATOM 3623 C C . ASP B 2 136 ? 40.371 66.427 46.920 1.00 35.77 136 ASP L C 1
ATOM 3624 O O . ASP B 2 136 ? 40.056 67.194 46.003 1.00 34.04 136 ASP L O 1
ATOM 3629 N N . ARG B 2 137 ? 40.715 66.846 48.133 1.00 29.50 137 ARG L N 1
ATOM 3630 C CA . ARG B 2 137 ? 41.063 68.230 48.404 1.00 33.65 137 ARG L CA 1
ATOM 3631 C C . ARG B 2 137 ? 42.549 68.411 48.114 1.00 34.67 137 ARG L C 1
ATOM 3632 O O . ARG B 2 137 ? 43.382 67.680 48.657 1.00 36.82 137 ARG L O 1
ATOM 3640 N N . VAL B 2 138 ? 42.878 69.363 47.246 1.00 32.53 138 VAL L N 1
ATOM 3641 C CA . VAL B 2 138 ? 44.243 69.579 46.781 1.00 32.74 138 VAL L CA 1
ATOM 3642 C C . VAL B 2 138 ? 44.644 71.004 47.141 1.00 34.57 138 VAL L C 1
ATOM 3643 O O . VAL B 2 138 ? 43.858 71.940 46.948 1.00 31.05 138 VAL L O 1
ATOM 3647 N N . THR B 2 139 ? 45.832 71.163 47.725 1.00 29.17 139 THR L N 1
ATOM 3648 C CA . THR B 2 139 ? 46.369 72.487 48.025 1.00 34.91 139 THR L CA 1
ATOM 3649 C C . THR B 2 139 ? 47.776 72.570 47.466 1.00 30.53 139 THR L C 1
ATOM 3650 O O . THR B 2 139 ? 48.571 71.642 47.634 1.00 31.36 139 THR L O 1
ATOM 3654 N N . ILE B 2 140 ? 48.061 73.663 46.771 1.00 29.60 140 ILE L N 1
ATOM 3655 C CA . ILE B 2 140 ? 49.381 73.932 46.224 1.00 25.92 140 ILE L CA 1
ATOM 3656 C C . ILE B 2 140 ? 49.776 75.308 46.728 1.00 26.19 140 ILE L C 1
ATOM 3657 O O . ILE B 2 140 ? 48.916 76.132 47.058 1.00 25.39 140 ILE L O 1
ATOM 3662 N N . THR B 2 141 ? 51.083 75.550 46.819 1.00 26.03 141 THR L N 1
ATOM 3663 C CA . THR B 2 141 ? 51.570 76.745 47.493 1.00 22.63 141 THR L CA 1
ATOM 3664 C C . THR B 2 141 ? 52.539 77.511 46.609 1.00 23.59 141 THR L C 1
ATOM 3665 O O . THR B 2 141 ? 53.144 76.974 45.682 1.00 23.37 141 THR L O 1
ATOM 3669 N N . CYS B 2 142 ? 52.687 78.786 46.936 1.00 22.88 142 CYS L N 1
ATOM 3670 C CA . CYS B 2 142 ? 53.547 79.702 46.216 1.00 24.35 142 CYS L CA 1
ATOM 3671 C C . CYS B 2 142 ? 54.288 80.505 47.277 1.00 26.46 142 CYS L C 1
ATOM 3672 O O . CYS B 2 142 ? 53.684 80.976 48.247 1.00 30.02 142 CYS L O 1
ATOM 3675 N N . GLN B 2 143 ? 55.595 80.649 47.111 1.00 25.17 143 GLN L N 1
ATOM 3676 C CA . GLN B 2 143 ? 56.396 81.474 48.000 1.00 28.44 143 GLN L CA 1
ATOM 3677 C C . GLN B 2 143 ? 57.065 82.589 47.209 1.00 26.73 143 GLN L C 1
ATOM 3678 O O . GLN B 2 143 ? 57.761 82.327 46.225 1.00 28.36 143 GLN L O 1
ATOM 3684 N N . ALA B 2 144 ? 56.857 83.830 47.641 1.00 23.52 144 ALA L N 1
ATOM 3685 C CA . ALA B 2 144 ? 57.445 85.003 47.002 1.00 24.53 144 ALA L CA 1
ATOM 3686 C C . ALA B 2 144 ? 58.708 85.439 47.741 1.00 24.25 144 ALA L C 1
ATOM 3687 O O . ALA B 2 144 ? 58.742 85.440 48.976 1.00 26.27 144 ALA L O 1
ATOM 3689 N N . SER B 2 145 ? 59.721 85.870 46.979 1.00 24.97 145 SER L N 1
ATOM 3690 C CA . SER B 2 145 ? 61.007 86.257 47.564 1.00 25.35 145 SER L CA 1
ATOM 3691 C C . SER B 2 145 ? 60.937 87.566 48.350 1.00 26.74 145 SER L C 1
ATOM 3692 O O . SER B 2 145 ? 61.799 87.813 49.200 1.00 25.65 145 SER L O 1
ATOM 3695 N N . GLN B 2 146 ? 59.938 88.405 48.093 1.00 25.72 146 GLN L N 1
ATOM 3696 C CA . GLN B 2 146 ? 59.676 89.598 48.884 1.00 27.06 146 GLN L CA 1
ATOM 3697 C C . GLN B 2 146 ? 58.239 89.569 49.401 1.00 26.02 146 GLN L C 1
ATOM 3698 O O . GLN B 2 146 ? 57.392 88.821 48.907 1.00 23.70 146 GLN L O 1
ATOM 3704 N N . ASN B 2 147 ? 57.967 90.381 50.419 1.00 23.71 147 ASN L N 1
ATOM 3705 C CA . ASN B 2 147 ? 56.596 90.505 50.905 1.00 31.75 147 ASN L CA 1
ATOM 3706 C C . ASN B 2 147 ? 55.762 91.242 49.857 1.00 26.44 147 ASN L C 1
ATOM 3707 O O . ASN B 2 147 ? 56.102 92.358 49.455 1.00 25.83 147 ASN L O 1
ATOM 3712 N N . ILE B 2 148 ? 54.708 90.599 49.371 1.00 23.58 148 ILE L N 1
ATOM 3713 C CA . ILE B 2 148 ? 53.865 91.194 48.342 1.00 25.74 148 ILE L CA 1
ATOM 3714 C C . ILE B 2 148 ? 52.444 91.407 48.849 1.00 24.34 148 ILE L C 1
ATOM 3715 O O . ILE B 2 148 ? 51.515 91.512 48.053 1.00 23.79 148 ILE L O 1
ATOM 3720 N N . TYR B 2 149 ? 52.272 91.442 50.171 1.00 24.58 149 TYR L N 1
ATOM 3721 C CA . TYR B 2 149 ? 50.981 91.695 50.797 1.00 26.00 149 TYR L CA 1
ATOM 3722 C C . TYR B 2 149 ? 49.934 90.729 50.249 1.00 27.18 149 TYR L C 1
ATOM 3723 O O . TYR B 2 149 ? 50.060 89.513 50.434 1.00 29.58 149 TYR L O 1
ATOM 3732 N N . VAL B 2 150 ? 48.913 91.235 49.551 1.00 24.79 150 VAL L N 1
ATOM 3733 C CA . VAL B 2 150 ? 47.921 90.361 48.943 1.00 24.93 150 VAL L CA 1
ATOM 3734 C C . VAL B 2 150 ? 47.948 90.420 47.418 1.00 24.47 150 VAL L C 1
ATOM 3735 O O . VAL B 2 150 ? 47.042 89.901 46.772 1.00 26.47 150 VAL L O 1
ATOM 3739 N N . TRP B 2 151 ? 48.961 91.045 46.819 1.00 22.45 151 TRP L N 1
ATOM 3740 C CA . TRP B 2 151 ? 48.963 91.253 45.368 1.00 23.67 151 TRP L CA 1
ATOM 3741 C C . TRP B 2 151 ? 49.453 89.994 44.654 1.00 24.63 151 TRP L C 1
ATOM 3742 O O . TRP B 2 151 ? 50.525 89.949 44.047 1.00 25.79 151 TRP L O 1
ATOM 3753 N N . LEU B 2 152 ? 48.611 88.970 44.693 1.00 24.18 152 LEU L N 1
ATOM 3754 C CA . LEU B 2 152 ? 48.969 87.669 44.149 1.00 21.79 152 LEU L CA 1
ATOM 3755 C C . LEU B 2 152 ? 47.779 87.048 43.433 1.00 23.70 152 LEU L C 1
ATOM 3756 O O . LEU B 2 152 ? 46.687 86.974 44.000 1.00 25.87 152 LEU L O 1
ATOM 3761 N N . ASN B 2 153 ? 47.999 86.588 42.201 1.00 21.37 153 ASN L N 1
ATOM 3762 C CA . ASN B 2 153 ? 46.975 85.961 41.379 1.00 23.96 153 ASN L CA 1
ATOM 3763 C C . ASN B 2 153 ? 47.356 84.519 41.066 1.00 22.22 153 ASN L C 1
ATOM 3764 O O . ASN B 2 153 ? 48.535 84.165 41.029 1.00 20.63 153 ASN L O 1
ATOM 3769 N N . TRP B 2 154 ? 46.347 83.697 40.780 1.00 21.28 154 TRP L N 1
ATOM 3770 C CA . TRP B 2 154 ? 46.561 82.316 40.368 1.00 20.16 154 TRP L CA 1
ATOM 3771 C C . TRP B 2 154 ? 45.930 82.070 39.005 1.00 20.69 154 TRP L C 1
ATOM 3772 O O . TRP B 2 154 ? 44.821 82.525 38.747 1.00 22.78 154 TRP L O 1
ATOM 3783 N N . TYR B 2 155 ? 46.615 81.308 38.149 1.00 22.84 155 TYR L N 1
ATOM 3784 C CA . TYR B 2 155 ? 46.115 80.991 36.814 1.00 20.57 155 TYR L CA 1
ATOM 3785 C C . TYR B 2 155 ? 46.131 79.489 36.589 1.00 23.00 155 TYR L C 1
ATOM 3786 O O . TYR B 2 155 ? 46.913 78.754 37.205 1.00 22.89 155 TYR L O 1
ATOM 3795 N N . GLN B 2 156 ? 45.262 79.041 35.681 1.00 21.74 156 GLN L N 1
ATOM 3796 C CA . GLN B 2 156 ? 45.234 77.658 35.228 1.00 23.03 156 GLN L CA 1
ATOM 3797 C C . GLN B 2 156 ? 45.533 77.616 33.739 1.00 21.85 156 GLN L C 1
ATOM 3798 O O . GLN B 2 156 ? 44.959 78.393 32.970 1.00 23.85 156 GLN L O 1
ATOM 3804 N N . GLN B 2 157 ? 46.417 76.712 33.326 1.00 20.29 157 GLN L N 1
ATOM 3805 C CA . GLN B 2 157 ? 46.690 76.554 31.906 1.00 25.84 157 GLN L CA 1
ATOM 3806 C C . GLN B 2 157 ? 46.697 75.078 31.542 1.00 25.88 157 GLN L C 1
ATOM 3807 O O . GLN B 2 157 ? 47.420 74.293 32.157 1.00 22.10 157 GLN L O 1
ATOM 3813 N N . LYS B 2 158 ? 45.910 74.715 30.539 1.00 24.04 158 LYS L N 1
ATOM 3814 C CA . LYS B 2 158 ? 45.872 73.393 29.943 1.00 26.97 158 LYS L CA 1
ATOM 3815 C C . LYS B 2 158 ? 46.720 73.360 28.676 1.00 35.28 158 LYS L C 1
ATOM 3816 O O . LYS B 2 158 ? 46.896 74.389 28.020 1.00 34.41 158 LYS L O 1
ATOM 3822 N N . PRO B 2 159 ? 47.280 72.206 28.300 1.00 40.87 159 PRO L N 1
ATOM 3823 C CA . PRO B 2 159 ? 48.231 72.189 27.175 1.00 41.32 159 PRO L CA 1
ATOM 3824 C C . PRO B 2 159 ? 47.602 72.723 25.893 1.00 36.85 159 PRO L C 1
ATOM 3825 O O . PRO B 2 159 ? 46.478 72.369 25.531 1.00 40.51 159 PRO L O 1
ATOM 3829 N N . GLY B 2 160 ? 48.332 73.609 25.223 1.00 39.29 160 GLY L N 1
ATOM 3830 C CA . GLY B 2 160 ? 47.865 74.203 23.992 1.00 40.03 160 GLY L CA 1
ATOM 3831 C C . GLY B 2 160 ? 46.929 75.378 24.150 1.00 39.10 160 GLY L C 1
ATOM 3832 O O . GLY B 2 160 ? 46.597 76.020 23.144 1.00 47.98 160 GLY L O 1
ATOM 3833 N N . LYS B 2 161 ? 46.506 75.706 25.364 1.00 38.21 161 LYS L N 1
ATOM 3834 C CA . LYS B 2 161 ? 45.573 76.799 25.593 1.00 33.55 161 LYS L CA 1
ATOM 3835 C C . LYS B 2 161 ? 46.221 77.935 26.378 1.00 33.40 161 LYS L C 1
ATOM 3836 O O . LYS B 2 161 ? 47.286 77.782 26.990 1.00 27.59 161 LYS L O 1
ATOM 3842 N N . ALA B 2 162 ? 45.549 79.096 26.358 1.00 30.76 162 ALA L N 1
ATOM 3843 C CA . ALA B 2 162 ? 46.015 80.240 27.123 1.00 27.85 162 ALA L CA 1
ATOM 3844 C C . ALA B 2 162 ? 45.671 80.076 28.601 1.00 28.86 162 ALA L C 1
ATOM 3845 O O . ALA B 2 162 ? 44.691 79.402 28.950 1.00 26.34 162 ALA L O 1
ATOM 3847 N N . PRO B 2 163 ? 46.446 80.707 29.484 1.00 28.13 163 PRO L N 1
ATOM 3848 C CA . PRO B 2 163 ? 46.089 80.703 30.906 1.00 27.25 163 PRO L CA 1
ATOM 3849 C C . PRO B 2 163 ? 44.721 81.330 31.143 1.00 26.31 163 PRO L C 1
ATOM 3850 O O . PRO B 2 163 ? 44.194 82.083 30.319 1.00 28.39 163 PRO L O 1
ATOM 3854 N N . LYS B 2 164 ? 44.148 80.999 32.301 1.00 24.63 164 LYS L N 1
ATOM 3855 C CA . LYS B 2 164 ? 42.833 81.464 32.721 1.00 24.98 164 LYS L CA 1
ATOM 3856 C C . LYS B 2 164 ? 42.952 81.919 34.168 1.00 26.20 164 LYS L C 1
ATOM 3857 O O . LYS B 2 164 ? 43.405 81.153 35.028 1.00 22.75 164 LYS L O 1
ATOM 3863 N N . LEU B 2 165 ? 42.589 83.173 34.430 1.00 22.83 165 LEU L N 1
ATOM 3864 C CA . LEU B 2 165 ? 42.623 83.672 35.794 1.00 25.50 165 LEU L CA 1
ATOM 3865 C C . LEU B 2 165 ? 41.642 82.901 36.661 1.00 25.77 165 LEU L C 1
ATOM 3866 O O . LEU B 2 165 ? 40.488 82.683 36.276 1.00 27.95 165 LEU L O 1
ATOM 3871 N N . LEU B 2 166 ? 42.110 82.460 37.825 1.00 21.91 166 LEU L N 1
ATOM 3872 C CA . LEU B 2 166 ? 41.248 81.791 38.793 1.00 24.84 166 LEU L CA 1
ATOM 3873 C C . LEU B 2 166 ? 40.959 82.666 39.994 1.00 26.45 166 LEU L C 1
ATOM 3874 O O . LEU B 2 166 ? 39.811 82.796 40.421 1.00 25.63 166 LEU L O 1
ATOM 3879 N N . ILE B 2 167 ? 41.999 83.263 40.545 1.00 23.42 167 ILE L N 1
ATOM 3880 C CA . ILE B 2 167 ? 41.917 83.992 41.792 1.00 22.26 167 ILE L CA 1
ATOM 3881 C C . ILE B 2 167 ? 42.799 85.213 41.666 1.00 24.34 167 ILE L C 1
ATOM 3882 O O . ILE B 2 167 ? 43.912 85.127 41.133 1.00 22.06 167 ILE L O 1
ATOM 3887 N N . TYR B 2 168 ? 42.290 86.359 42.125 1.00 24.25 168 TYR L N 1
ATOM 3888 C CA . TYR B 2 168 ? 43.065 87.583 42.114 1.00 25.71 168 TYR L CA 1
ATOM 3889 C C . TYR B 2 168 ? 43.074 88.201 43.503 1.00 26.14 168 TYR L C 1
ATOM 3890 O O . TYR B 2 168 ? 42.157 87.998 44.302 1.00 27.87 168 TYR L O 1
ATOM 3899 N N . LYS B 2 169 ? 44.148 88.933 43.787 1.00 27.04 169 LYS L N 1
ATOM 3900 C CA . LYS B 2 169 ? 44.355 89.579 45.086 1.00 29.72 169 LYS L CA 1
ATOM 3901 C C . LYS B 2 169 ? 44.278 88.560 46.225 1.00 30.21 169 LYS L C 1
ATOM 3902 O O . LYS B 2 169 ? 43.580 88.753 47.227 1.00 28.78 169 LYS L O 1
ATOM 3908 N N . ALA B 2 170 ? 44.999 87.450 46.036 1.00 26.60 170 ALA L N 1
ATOM 3909 C CA . ALA B 2 170 ? 45.234 86.402 47.025 1.00 24.37 170 ALA L CA 1
ATOM 3910 C C . ALA B 2 170 ? 44.001 85.548 47.305 1.00 27.69 170 ALA L C 1
ATOM 3911 O O . ALA B 2 170 ? 44.137 84.331 47.466 1.00 25.08 170 ALA L O 1
ATOM 3913 N N . SER B 2 171 ? 42.794 86.135 47.363 1.00 27.32 171 SER L N 1
ATOM 3914 C CA . SER B 2 171 ? 41.652 85.330 47.791 1.00 30.69 171 SER L CA 1
ATOM 3915 C C . SER B 2 171 ? 40.346 85.535 47.032 1.00 31.12 171 SER L C 1
ATOM 3916 O O . SER B 2 171 ? 39.351 84.895 47.398 1.00 31.48 171 SER L O 1
ATOM 3919 N N . ASN B 2 172 ? 40.302 86.368 45.992 1.00 27.53 172 ASN L N 1
ATOM 3920 C CA . ASN B 2 172 ? 39.049 86.699 45.320 1.00 30.20 172 ASN L CA 1
ATOM 3921 C C . ASN B 2 172 ? 38.839 85.806 44.104 1.00 30.60 172 ASN L C 1
ATOM 3922 O O . ASN B 2 172 ? 39.672 85.775 43.190 1.00 29.10 172 ASN L O 1
ATOM 3927 N N . LEU B 2 173 ? 37.711 85.104 44.095 1.00 32.77 173 LEU L N 1
ATOM 3928 C CA . LEU B 2 173 ? 37.343 84.249 42.979 1.00 33.19 173 LEU L CA 1
ATOM 3929 C C . LEU B 2 173 ? 36.888 85.096 41.799 1.00 31.89 173 LEU L C 1
ATOM 3930 O O . LEU B 2 173 ? 36.036 85.972 41.952 1.00 34.61 173 LEU L O 1
ATOM 3935 N N . HIS B 2 174 ? 37.456 84.844 40.625 1.00 28.18 174 HIS L N 1
ATOM 3936 C CA . HIS B 2 174 ? 37.043 85.550 39.419 1.00 31.93 174 HIS L CA 1
ATOM 3937 C C . HIS B 2 174 ? 35.708 85.009 38.918 1.00 35.05 174 HIS L C 1
ATOM 3938 O O . HIS B 2 174 ? 35.373 83.838 39.124 1.00 30.64 174 HIS L O 1
ATOM 3945 N N . THR B 2 175 ? 34.956 85.885 38.247 1.00 38.41 175 THR L N 1
ATOM 3946 C CA . THR B 2 175 ? 33.674 85.532 37.637 1.00 42.55 175 THR L CA 1
ATOM 3947 C C . THR B 2 175 ? 33.812 84.325 36.721 1.00 35.27 175 THR L C 1
ATOM 3948 O O . THR B 2 175 ? 34.730 84.254 35.895 1.00 37.92 175 THR L O 1
ATOM 3952 N N . GLY B 2 176 ? 32.883 83.381 36.858 1.00 35.27 176 GLY L N 1
ATOM 3953 C CA . GLY B 2 176 ? 32.859 82.202 36.021 1.00 37.82 176 GLY L CA 1
ATOM 3954 C C . GLY B 2 176 ? 33.690 81.036 36.519 1.00 37.89 176 GLY L C 1
ATOM 3955 O O . GLY B 2 176 ? 33.471 79.904 36.071 1.00 41.91 176 GLY L O 1
ATOM 3956 N N . VAL B 2 177 ? 34.624 81.270 37.432 1.00 34.13 177 VAL L N 1
ATOM 3957 C CA . VAL B 2 177 ? 35.444 80.189 37.991 1.00 34.53 177 VAL L CA 1
ATOM 3958 C C . VAL B 2 177 ? 34.614 79.423 39.019 1.00 30.72 177 VAL L C 1
ATOM 3959 O O . VAL B 2 177 ? 33.989 80.054 39.886 1.00 30.87 177 VAL L O 1
ATOM 3963 N N . PRO B 2 178 ? 34.592 78.086 38.980 1.00 31.21 178 PRO L N 1
ATOM 3964 C CA . PRO B 2 178 ? 33.798 77.344 39.971 1.00 30.83 178 PRO L CA 1
ATOM 3965 C C . PRO B 2 178 ? 34.249 77.647 41.390 1.00 34.19 178 PRO L C 1
ATOM 3966 O O . PRO B 2 178 ? 35.408 78.004 41.642 1.00 33.23 178 PRO L O 1
ATOM 3970 N N . SER B 2 179 ? 33.311 77.509 42.325 1.00 31.34 179 SER L N 1
ATOM 3971 C CA . SER B 2 179 ? 33.595 77.867 43.709 1.00 35.80 179 SER L CA 1
ATOM 3972 C C . SER B 2 179 ? 34.488 76.860 44.421 1.00 34.95 179 SER L C 1
ATOM 3973 O O . SER B 2 179 ? 34.919 77.140 45.545 1.00 39.14 179 SER L O 1
ATOM 3976 N N . ARG B 2 180 ? 34.791 75.708 43.815 1.00 34.01 180 ARG L N 1
ATOM 3977 C CA . ARG B 2 180 ? 35.717 74.810 44.488 1.00 34.05 180 ARG L CA 1
ATOM 3978 C C . ARG B 2 180 ? 37.134 75.379 44.541 1.00 31.42 180 ARG L C 1
ATOM 3979 O O . ARG B 2 180 ? 37.941 74.908 45.351 1.00 30.01 180 ARG L O 1
ATOM 3987 N N . PHE B 2 181 ? 37.446 76.404 43.742 1.00 31.12 181 PHE L N 1
ATOM 3988 C CA . PHE B 2 181 ? 38.726 77.092 43.868 1.00 29.38 181 PHE L CA 1
ATOM 3989 C C . PHE B 2 181 ? 38.650 78.197 44.918 1.00 33.64 181 PHE L C 1
ATOM 3990 O O . PHE B 2 181 ? 37.684 78.966 44.974 1.00 30.08 181 PHE L O 1
ATOM 3998 N N . SER B 2 182 ? 39.686 78.270 45.749 1.00 28.89 182 SER L N 1
ATOM 3999 C CA . SER B 2 182 ? 39.816 79.335 46.726 1.00 28.10 182 SER L CA 1
ATOM 4000 C C . SER B 2 182 ? 41.300 79.598 46.945 1.00 27.87 182 SER L C 1
ATOM 4001 O O . SER B 2 182 ? 42.148 78.741 46.692 1.00 27.18 182 SER L O 1
ATOM 4004 N N . GLY B 2 183 ? 41.605 80.807 47.386 1.00 26.47 183 GLY L N 1
ATOM 4005 C CA . GLY B 2 183 ? 42.972 81.185 47.665 1.00 27.62 183 GLY L CA 1
ATOM 4006 C C . GLY B 2 183 ? 43.071 81.785 49.048 1.00 29.83 183 GLY L C 1
ATOM 4007 O O . GLY B 2 183 ? 42.112 82.345 49.574 1.00 29.15 183 GLY L O 1
ATOM 4008 N N . SER B 2 184 ? 44.250 81.646 49.642 1.00 25.01 184 SER L N 1
ATOM 4009 C CA . SER B 2 184 ? 44.498 82.274 50.929 1.00 31.09 184 SER L CA 1
ATOM 4010 C C . SER B 2 184 ? 45.960 82.685 51.016 1.00 29.92 184 SER L C 1
ATOM 4011 O O . SER B 2 184 ? 46.810 82.252 50.226 1.00 23.37 184 SER L O 1
ATOM 4014 N N . GLY B 2 185 ? 46.244 83.533 51.995 1.00 30.80 185 GLY L N 1
ATOM 4015 C CA . GLY B 2 185 ? 47.621 83.882 52.254 1.00 29.42 185 GLY L CA 1
ATOM 4016 C C . GLY B 2 185 ? 47.863 85.366 52.126 1.00 29.92 185 GLY L C 1
ATOM 4017 O O . GLY B 2 185 ? 47.044 86.107 51.572 1.00 32.70 185 GLY L O 1
ATOM 4018 N N . SER B 2 186 ? 48.999 85.804 52.645 1.00 27.53 186 SER L N 1
ATOM 4019 C CA . SER B 2 186 ? 49.368 87.208 52.687 1.00 31.50 186 SER L CA 1
ATOM 4020 C C . SER B 2 186 ? 50.852 87.269 52.993 1.00 31.81 186 SER L C 1
ATOM 4021 O O . SER B 2 186 ? 51.350 86.435 53.743 1.00 35.81 186 SER L O 1
ATOM 4024 N N . GLY B 2 187 ? 51.553 88.232 52.396 1.00 31.27 187 GLY L N 1
ATOM 4025 C CA . GLY B 2 187 ? 52.969 88.392 52.676 1.00 28.34 187 GLY L CA 1
ATOM 4026 C C . GLY B 2 187 ? 53.874 87.681 51.697 1.00 26.08 187 GLY L C 1
ATOM 4027 O O . GLY B 2 187 ? 54.063 88.147 50.572 1.00 26.64 187 GLY L O 1
ATOM 4028 N N . THR B 2 188 ? 54.447 86.548 52.115 1.00 27.48 188 THR L N 1
ATOM 4029 C CA . THR B 2 188 ? 55.316 85.750 51.265 1.00 26.57 188 THR L CA 1
ATOM 4030 C C . THR B 2 188 ? 54.753 84.374 50.913 1.00 29.88 188 THR L C 1
ATOM 4031 O O . THR B 2 188 ? 55.296 83.727 50.014 1.00 31.51 188 THR L O 1
ATOM 4035 N N . ASP B 2 189 ? 53.718 83.886 51.605 1.00 29.86 189 ASP L N 1
ATOM 4036 C CA . ASP B 2 189 ? 53.288 82.492 51.486 1.00 29.65 189 ASP L CA 1
ATOM 4037 C C . ASP B 2 189 ? 51.823 82.430 51.084 1.00 29.25 189 ASP L C 1
ATOM 4038 O O . ASP B 2 189 ? 50.959 82.981 51.775 1.00 29.82 189 ASP L O 1
ATOM 4043 N N . PHE B 2 190 ? 51.539 81.755 49.978 1.00 26.07 190 PHE L N 1
ATOM 4044 C CA . PHE B 2 190 ? 50.187 81.741 49.434 1.00 24.24 190 PHE L CA 1
ATOM 4045 C C . PHE B 2 190 ? 49.757 80.318 49.116 1.00 23.92 190 PHE L C 1
ATOM 4046 O O . PHE B 2 190 ? 50.585 79.449 48.841 1.00 24.41 190 PHE L O 1
ATOM 4054 N N . THR B 2 191 ? 48.452 80.079 49.169 1.00 22.90 191 THR L N 1
ATOM 4055 C CA . THR B 2 191 ? 47.921 78.745 48.950 1.00 25.77 191 THR L CA 1
ATOM 4056 C C . THR B 2 191 ? 46.746 78.818 47.998 1.00 25.88 191 THR L C 1
ATOM 4057 O O . THR B 2 191 ? 45.898 79.706 48.118 1.00 27.69 191 THR L O 1
ATOM 4061 N N . LEU B 2 192 ? 46.733 77.919 47.024 1.00 24.24 192 LEU L N 1
ATOM 4062 C CA . LEU B 2 192 ? 45.569 77.662 46.196 1.00 26.95 192 LEU L CA 1
ATOM 4063 C C . LEU B 2 192 ? 44.998 76.296 46.573 1.00 27.27 192 LEU L C 1
ATOM 4064 O O . LEU B 2 192 ? 45.725 75.298 46.589 1.00 26.96 192 LEU L O 1
ATOM 4069 N N . THR B 2 193 ? 43.703 76.250 46.857 1.00 27.52 193 THR L N 1
ATOM 4070 C CA . THR B 2 193 ? 43.022 75.020 47.246 1.00 27.44 193 THR L CA 1
ATOM 4071 C C . THR B 2 193 ? 41.930 74.679 46.240 1.00 29.23 193 THR L C 1
ATOM 4072 O O . THR B 2 193 ? 41.175 75.555 45.796 1.00 28.15 193 THR L O 1
ATOM 4076 N N . ILE B 2 194 ? 41.856 73.409 45.869 1.00 27.37 194 ILE L N 1
ATOM 4077 C CA . ILE B 2 194 ? 40.717 72.870 45.133 1.00 30.61 194 ILE L CA 1
ATOM 4078 C C . ILE B 2 194 ? 39.936 71.994 46.101 1.00 32.63 194 ILE L C 1
ATOM 4079 O O . ILE B 2 194 ? 40.438 70.958 46.554 1.00 32.67 194 ILE L O 1
ATOM 4084 N N . SER B 2 195 ? 38.718 72.419 46.443 1.00 31.26 195 SER L N 1
ATOM 4085 C CA . SER B 2 195 ? 38.002 71.787 47.549 1.00 34.30 195 SER L CA 1
ATOM 4086 C C . SER B 2 195 ? 37.702 70.315 47.263 1.00 34.04 195 SER L C 1
ATOM 4087 O O . SER B 2 195 ? 37.811 69.475 48.163 1.00 36.40 195 SER L O 1
ATOM 4090 N N . SER B 2 196 ? 37.311 69.985 46.027 1.00 31.99 196 SER L N 1
ATOM 4091 C CA . SER B 2 196 ? 37.070 68.595 45.626 1.00 33.10 196 SER L CA 1
ATOM 4092 C C . SER B 2 196 ? 37.430 68.478 44.151 1.00 32.94 196 SER L C 1
ATOM 4093 O O . SER B 2 196 ? 36.752 69.063 43.300 1.00 35.36 196 SER L O 1
ATOM 4096 N N . LEU B 2 197 ? 38.493 67.730 43.855 1.00 36.42 197 LEU L N 1
ATOM 4097 C CA . LEU B 2 197 ? 39.076 67.693 42.516 1.00 32.80 197 LEU L CA 1
ATOM 4098 C C . LEU B 2 197 ? 38.132 67.058 41.504 1.00 34.01 197 LEU L C 1
ATOM 4099 O O . LEU B 2 197 ? 37.523 66.022 41.773 1.00 33.83 197 LEU L O 1
ATOM 4104 N N . GLN B 2 198 ? 38.043 67.662 40.317 1.00 31.04 198 GLN L N 1
ATOM 4105 C CA . GLN B 2 198 ? 37.249 67.128 39.218 1.00 32.99 198 GLN L CA 1
ATOM 4106 C C . GLN B 2 198 ? 38.146 66.833 38.023 1.00 34.44 198 GLN L C 1
ATOM 4107 O O . GLN B 2 198 ? 39.214 67.440 37.889 1.00 33.61 198 GLN L O 1
ATOM 4113 N N . PRO B 2 199 ? 37.756 65.895 37.146 1.00 36.77 199 PRO L N 1
ATOM 4114 C CA . PRO B 2 199 ? 38.654 65.527 36.036 1.00 38.08 199 PRO L CA 1
ATOM 4115 C C . PRO B 2 199 ? 39.071 66.696 35.158 1.00 33.03 199 PRO L C 1
ATOM 4116 O O . PRO B 2 199 ? 40.184 66.678 34.624 1.00 33.84 199 PRO L O 1
ATOM 4120 N N . GLU B 2 200 ? 38.235 67.720 34.992 1.00 33.00 200 GLU L N 1
ATOM 4121 C CA . GLU B 2 200 ? 38.634 68.819 34.119 1.00 33.52 200 GLU L CA 1
ATOM 4122 C C . GLU B 2 200 ? 39.683 69.736 34.747 1.00 34.75 200 GLU L C 1
ATOM 4123 O O . GLU B 2 200 ? 40.139 70.672 34.080 1.00 32.69 200 GLU L O 1
ATOM 4129 N N . ASP B 2 201 ? 40.085 69.496 35.994 1.00 30.69 201 ASP L N 1
ATOM 4130 C CA . ASP B 2 201 ? 41.090 70.319 36.653 1.00 29.38 201 ASP L CA 1
ATOM 4131 C C . ASP B 2 201 ? 42.528 69.891 36.353 1.00 28.91 201 ASP L C 1
ATOM 4132 O O . ASP B 2 201 ? 43.461 70.483 36.909 1.00 30.20 201 ASP L O 1
ATOM 4137 N N . ILE B 2 202 ? 42.737 68.870 35.521 1.00 30.09 202 ILE L N 1
ATOM 4138 C CA . ILE B 2 202 ? 44.088 68.529 35.081 1.00 25.37 202 ILE L CA 1
ATOM 4139 C C . ILE B 2 202 ? 44.670 69.700 34.306 1.00 29.78 202 ILE L C 1
ATOM 4140 O O . ILE B 2 202 ? 44.078 70.159 33.318 1.00 29.57 202 ILE L O 1
ATOM 4145 N N . ALA B 2 203 ? 45.855 70.168 34.729 1.00 24.03 203 ALA L N 1
ATOM 4146 C CA . ALA B 2 203 ? 46.442 71.403 34.213 1.00 24.38 203 ALA L CA 1
ATOM 4147 C C . ALA B 2 203 ? 47.724 71.774 34.951 1.00 24.77 203 ALA L C 1
ATOM 4148 O O . ALA B 2 203 ? 48.087 71.140 35.951 1.00 24.18 203 ALA L O 1
ATOM 4150 N N . THR B 2 204 ? 48.411 72.801 34.464 1.00 22.79 204 THR L N 1
ATOM 4151 C CA . THR B 2 204 ? 49.474 73.473 35.203 1.00 23.45 204 THR L CA 1
ATOM 4152 C C . THR B 2 204 ? 48.923 74.767 35.791 1.00 23.79 204 THR L C 1
ATOM 4153 O O . THR B 2 204 ? 48.158 75.480 35.139 1.00 23.95 204 THR L O 1
ATOM 4157 N N . TYR B 2 205 ? 49.261 75.029 37.046 1.00 23.36 205 TYR L N 1
ATOM 4158 C CA . TYR B 2 205 ? 48.772 76.182 37.780 1.00 21.97 205 TYR L CA 1
ATOM 4159 C C . TYR B 2 205 ? 49.938 77.117 38.051 1.00 23.73 205 TYR L C 1
ATOM 4160 O O . TYR B 2 205 ? 51.014 76.670 38.454 1.00 21.85 205 TYR L O 1
ATOM 4169 N N . TYR B 2 206 ? 49.722 78.415 37.842 1.00 24.37 206 TYR L N 1
ATOM 4170 C CA . TYR B 2 206 ? 50.774 79.408 38.012 1.00 23.71 206 TYR L CA 1
ATOM 4171 C C . TYR B 2 206 ? 50.321 80.488 38.983 1.00 23.87 206 TYR L C 1
ATOM 4172 O O . TYR B 2 206 ? 49.173 80.923 38.937 1.00 24.70 206 TYR L O 1
ATOM 4181 N N . CYS B 2 207 ? 51.213 80.929 39.858 1.00 21.55 207 CYS L N 1
ATOM 4182 C CA . CYS B 2 207 ? 50.979 82.148 40.612 1.00 23.36 207 CYS L CA 1
ATOM 4183 C C . CYS B 2 207 ? 51.675 83.321 39.945 1.00 24.89 207 CYS L C 1
ATOM 4184 O O . CYS B 2 207 ? 52.585 83.138 39.145 1.00 24.02 207 CYS L O 1
ATOM 4187 N N . GLN B 2 208 ? 51.240 84.534 40.281 1.00 23.11 208 GLN L N 1
ATOM 4188 C CA . GLN B 2 208 ? 51.832 85.734 39.688 1.00 23.77 208 GLN L CA 1
ATOM 4189 C C . GLN B 2 208 ? 51.722 86.871 40.690 1.00 22.38 208 GLN L C 1
ATOM 4190 O O . GLN B 2 208 ? 50.619 87.165 41.153 1.00 22.87 208 GLN L O 1
ATOM 4196 N N . GLN B 2 209 ? 52.843 87.499 41.047 1.00 21.70 209 GLN L N 1
ATOM 4197 C CA . GLN B 2 209 ? 52.790 88.677 41.907 1.00 23.46 209 GLN L CA 1
ATOM 4198 C C . GLN B 2 209 ? 52.453 89.912 41.069 1.00 23.20 209 GLN L C 1
ATOM 4199 O O . GLN B 2 209 ? 52.978 90.104 39.967 1.00 20.06 209 GLN L O 1
ATOM 4205 N N . GLY B 2 210 ? 51.542 90.724 41.584 1.00 22.55 210 GLY L N 1
ATOM 4206 C CA . GLY B 2 210 ? 51.166 91.955 40.924 1.00 27.22 210 GLY L CA 1
ATOM 4207 C C . GLY B 2 210 ? 51.498 93.164 41.768 1.00 28.06 210 GLY L C 1
ATOM 4208 O O . GLY B 2 210 ? 50.722 94.120 41.819 1.00 30.07 210 GLY L O 1
ATOM 4209 N N . GLN B 2 211 ? 52.637 93.142 42.453 1.00 28.13 211 GLN L N 1
ATOM 4210 C CA . GLN B 2 211 ? 52.944 94.279 43.305 1.00 31.11 211 GLN L CA 1
ATOM 4211 C C . GLN B 2 211 ? 53.853 95.299 42.641 1.00 30.77 211 GLN L C 1
ATOM 4212 O O . GLN B 2 211 ? 53.595 96.504 42.717 1.00 35.20 211 GLN L O 1
ATOM 4218 N N . THR B 2 212 ? 54.945 94.857 42.040 1.00 26.93 212 THR L N 1
ATOM 4219 C CA . THR B 2 212 ? 55.934 95.786 41.516 1.00 30.59 212 THR L CA 1
ATOM 4220 C C . THR B 2 212 ? 56.392 95.271 40.170 1.00 28.43 212 THR L C 1
ATOM 4221 O O . THR B 2 212 ? 56.542 94.062 39.996 1.00 24.99 212 THR L O 1
ATOM 4225 N N . TYR B 2 213 ? 56.642 96.188 39.233 1.00 29.70 213 TYR L N 1
ATOM 4226 C CA . TYR B 2 213 ? 57.245 95.798 37.973 1.00 30.63 213 TYR L CA 1
ATOM 4227 C C . TYR B 2 213 ? 58.656 95.280 38.218 1.00 30.76 213 TYR L C 1
ATOM 4228 O O . TYR B 2 213 ? 59.350 95.755 39.117 1.00 32.75 213 TYR L O 1
ATOM 4237 N N . PRO B 2 214 ? 59.101 94.295 37.439 1.00 28.58 214 PRO L N 1
ATOM 4238 C CA . PRO B 2 214 ? 58.297 93.575 36.439 1.00 26.35 214 PRO L CA 1
ATOM 4239 C C . PRO B 2 214 ? 57.392 92.540 37.105 1.00 26.26 214 PRO L C 1
ATOM 4240 O O . PRO B 2 214 ? 57.776 91.942 38.110 1.00 23.67 214 PRO L O 1
ATOM 4244 N N . TYR B 2 215 ? 56.181 92.378 36.578 1.00 24.74 215 TYR L N 1
ATOM 4245 C CA . TYR B 2 215 ? 55.290 91.347 37.078 1.00 23.01 215 TYR L CA 1
ATOM 4246 C C . TYR B 2 215 ? 55.892 89.985 36.767 1.00 24.13 215 TYR L C 1
ATOM 4247 O O . TYR B 2 215 ? 56.412 89.762 35.674 1.00 25.92 215 TYR L O 1
ATOM 4256 N N . THR B 2 216 ? 55.853 89.074 37.729 1.00 21.24 216 THR L N 1
ATOM 4257 C CA . THR B 2 216 ? 56.576 87.817 37.570 1.00 23.09 216 THR L CA 1
ATOM 4258 C C . THR B 2 216 ? 55.688 86.647 37.964 1.00 22.15 216 THR L C 1
ATOM 4259 O O . THR B 2 216 ? 54.810 86.765 38.826 1.00 22.75 216 THR L O 1
ATOM 4263 N N . PHE B 2 217 ? 55.922 85.519 37.312 1.00 20.28 217 PHE L N 1
ATOM 4264 C CA . PHE B 2 217 ? 55.157 84.303 37.541 1.00 22.88 217 PHE L CA 1
ATOM 4265 C C . PHE B 2 217 ? 56.014 83.263 38.244 1.00 21.95 217 PHE L C 1
ATOM 4266 O O . PHE B 2 217 ? 57.233 83.224 38.062 1.00 20.84 217 PHE L O 1
ATOM 4274 N N . GLY B 2 218 ? 55.357 82.367 38.984 1.00 23.10 218 GLY L N 1
ATOM 4275 C CA . GLY B 2 218 ? 56.026 81.158 39.435 1.00 22.43 218 GLY L CA 1
ATOM 4276 C C . GLY B 2 218 ? 56.245 80.179 38.304 1.00 23.83 218 GLY L C 1
ATOM 4277 O O . GLY B 2 218 ? 55.699 80.321 37.216 1.00 23.74 218 GLY L O 1
ATOM 4278 N N . GLN B 2 219 ? 57.042 79.143 38.579 1.00 23.20 219 GLN L N 1
ATOM 4279 C CA . GLN B 2 219 ? 57.442 78.213 37.529 1.00 22.86 219 GLN L CA 1
ATOM 4280 C C . GLN B 2 219 ? 56.381 77.166 37.209 1.00 24.33 219 GLN L C 1
ATOM 4281 O O . GLN B 2 219 ? 56.569 76.386 36.274 1.00 25.88 219 GLN L O 1
ATOM 4287 N N . GLY B 2 220 ? 55.268 77.134 37.929 1.00 23.88 220 GLY L N 1
ATOM 4288 C CA . GLY B 2 220 ? 54.220 76.196 37.593 1.00 23.31 220 GLY L CA 1
ATOM 4289 C C . GLY B 2 220 ? 54.210 74.940 38.448 1.00 27.44 220 GLY L C 1
ATOM 4290 O O . GLY B 2 220 ? 55.257 74.423 38.859 1.00 23.80 220 GLY L O 1
ATOM 4291 N N . THR B 2 221 ? 53.006 74.455 38.734 1.00 27.27 221 THR L N 1
ATOM 4292 C CA . THR B 2 221 ? 52.767 73.166 39.374 1.00 21.89 221 THR L CA 1
ATOM 4293 C C . THR B 2 221 ? 51.861 72.366 38.450 1.00 24.54 221 THR L C 1
ATOM 4294 O O . THR B 2 221 ? 50.762 72.822 38.112 1.00 21.26 221 THR L O 1
ATOM 4298 N N . LYS B 2 222 ? 52.302 71.168 38.061 1.00 23.67 222 LYS L N 1
ATOM 4299 C CA . LYS B 2 222 ? 51.497 70.297 37.214 1.00 24.20 222 LYS L CA 1
ATOM 4300 C C . LYS B 2 222 ? 50.620 69.406 38.087 1.00 24.25 222 LYS L C 1
ATOM 4301 O O . LYS B 2 222 ? 51.116 68.727 38.989 1.00 27.93 222 LYS L O 1
ATOM 4307 N N . LEU B 2 223 ? 49.322 69.415 37.822 1.00 22.81 223 LEU L N 1
ATOM 4308 C CA . LEU B 2 223 ? 48.361 68.603 38.547 1.00 23.95 223 LEU L CA 1
ATOM 4309 C C . LEU B 2 223 ? 47.873 67.500 37.615 1.00 28.26 223 LEU L C 1
ATOM 4310 O O . LEU B 2 223 ? 47.304 67.784 36.555 1.00 29.97 223 LEU L O 1
ATOM 4315 N N . GLU B 2 224 ? 48.120 66.249 38.001 1.00 25.97 224 GLU L N 1
ATOM 4316 C CA . GLU B 2 224 ? 47.730 65.073 37.236 1.00 29.24 224 GLU L CA 1
ATOM 4317 C C . GLU B 2 224 ? 46.688 64.264 38.001 1.00 30.55 224 GLU L C 1
ATOM 4318 O O . GLU B 2 224 ? 46.662 64.254 39.236 1.00 26.63 224 GLU L O 1
ATOM 4324 N N . ILE B 2 225 ? 45.810 63.597 37.261 1.00 32.47 225 ILE L N 1
ATOM 4325 C CA . ILE B 2 225 ? 44.943 62.568 37.826 1.00 37.28 225 ILE L CA 1
ATOM 4326 C C . ILE B 2 225 ? 45.144 61.294 37.018 1.00 40.88 225 ILE L C 1
ATOM 4327 O O . ILE B 2 225 ? 44.918 61.287 35.803 1.00 39.62 225 ILE L O 1
ATOM 4332 N N . LYS B 2 226 ? 45.570 60.224 37.685 1.00 46.99 226 LYS L N 1
ATOM 4333 C CA . LYS B 2 226 ? 45.672 58.921 37.036 1.00 57.42 226 LYS L CA 1
ATOM 4334 C C . LYS B 2 226 ? 44.300 58.258 36.967 1.00 61.24 226 LYS L C 1
ATOM 4335 O O . LYS B 2 226 ? 43.537 58.262 37.941 1.00 60.31 226 LYS L O 1
ATOM 4341 N N . THR B 2 227 ? 43.992 57.689 35.802 1.00 69.69 227 THR L N 1
ATOM 4342 C CA . THR B 2 227 ? 42.655 57.170 35.534 1.00 72.62 227 THR L CA 1
ATOM 4343 C C . THR B 2 227 ? 42.342 55.961 36.412 1.00 72.14 227 THR L C 1
ATOM 4344 O O . THR B 2 227 ? 43.156 55.040 36.536 1.00 73.15 227 THR L O 1
ATOM 4348 N N . LYS B 2 228 ? 41.151 55.966 37.015 1.00 72.70 228 LYS L N 1
ATOM 4349 C CA . LYS B 2 228 ? 40.693 54.855 37.844 1.00 75.71 228 LYS L CA 1
ATOM 4350 C C . LYS B 2 228 ? 39.583 54.080 37.139 1.00 75.05 228 LYS L C 1
ATOM 4351 O O . LYS B 2 228 ? 38.466 53.971 37.659 1.00 71.08 228 LYS L O 1
ATOM 4353 N N . GLY B 2 229 ? 39.884 53.548 35.953 1.00 71.62 229 GLY L N 1
ATOM 4354 C CA . GLY B 2 229 ? 38.942 52.754 35.203 1.00 65.43 229 GLY L CA 1
ATOM 4355 C C . GLY B 2 229 ? 39.453 51.344 34.968 1.00 67.95 229 GLY L C 1
ATOM 4356 O O . GLY B 2 229 ? 40.557 50.979 35.392 1.00 68.48 229 GLY L O 1
ATOM 4357 N N . PRO B 2 230 ? 38.661 50.525 34.283 1.00 63.45 230 PRO L N 1
ATOM 4358 C CA . PRO B 2 230 ? 39.079 49.154 33.972 1.00 61.22 230 PRO L CA 1
ATOM 4359 C C . PRO B 2 230 ? 40.120 49.139 32.854 1.00 61.10 230 PRO L C 1
ATOM 4360 O O . PRO B 2 230 ? 40.548 50.181 32.353 1.00 61.85 230 PRO L O 1
ATOM 4364 N N . SER B 2 231 ? 40.521 47.929 32.465 1.00 62.47 231 SER L N 1
ATOM 4365 C CA . SER B 2 231 ? 41.404 47.759 31.318 1.00 60.51 231 SER L CA 1
ATOM 4366 C C . SER B 2 231 ? 40.657 48.038 30.021 1.00 59.94 231 SER L C 1
ATOM 4367 O O . SER B 2 231 ? 39.440 47.848 29.921 1.00 61.20 231 SER L O 1
ATOM 4370 N N . ARG B 2 232 ? 41.401 48.500 29.022 1.00 54.96 232 ARG L N 1
ATOM 4371 C CA . ARG B 2 232 ? 40.824 48.620 27.698 1.00 52.45 232 ARG L CA 1
ATOM 4372 C C . ARG B 2 232 ? 40.649 47.232 27.082 1.00 51.74 232 ARG L C 1
ATOM 4373 O O . ARG B 2 232 ? 41.125 46.216 27.602 1.00 51.58 232 ARG L O 1
ATOM 4381 N N . THR B 2 233 ? 39.943 47.197 25.958 1.00 46.80 233 THR L N 1
ATOM 4382 C CA . THR B 2 233 ? 39.705 45.939 25.277 1.00 42.91 233 THR L CA 1
ATOM 4383 C C . THR B 2 233 ? 40.989 45.419 24.626 1.00 47.63 233 THR L C 1
ATOM 4384 O O . THR B 2 233 ? 41.913 46.180 24.316 1.00 45.47 233 THR L O 1
ATOM 4388 N N . VAL B 2 234 ? 41.051 44.095 24.439 1.00 44.48 234 VAL L N 1
ATOM 4389 C CA . VAL B 2 234 ? 42.223 43.497 23.812 1.00 41.85 234 VAL L CA 1
ATOM 4390 C C . VAL B 2 234 ? 42.361 44.041 22.398 1.00 38.93 234 VAL L C 1
ATOM 4391 O O . VAL B 2 234 ? 41.385 44.095 21.637 1.00 38.72 234 VAL L O 1
ATOM 4395 N N . ALA B 2 235 ? 43.578 44.473 22.050 1.00 36.61 235 ALA L N 1
ATOM 4396 C CA . ALA B 2 235 ? 43.898 44.995 20.725 1.00 35.07 235 ALA L CA 1
ATOM 4397 C C . ALA B 2 235 ? 45.073 44.219 20.148 1.00 36.64 235 ALA L C 1
ATOM 4398 O O . ALA B 2 235 ? 46.169 44.232 20.719 1.00 31.97 235 ALA L O 1
ATOM 4400 N N . ALA B 2 236 ? 44.842 43.553 19.019 1.00 33.58 236 ALA L N 1
ATOM 4401 C CA . ALA B 2 236 ? 45.899 42.827 18.341 1.00 34.21 236 ALA L CA 1
ATOM 4402 C C . ALA B 2 236 ? 46.897 43.809 17.731 1.00 36.59 236 ALA L C 1
ATOM 4403 O O . ALA B 2 236 ? 46.497 44.861 17.221 1.00 32.48 236 ALA L O 1
ATOM 4405 N N . PRO B 2 237 ? 48.197 43.499 17.764 1.00 34.23 237 PRO L N 1
ATOM 4406 C CA . PRO B 2 237 ? 49.169 44.370 17.094 1.00 30.70 237 PRO L CA 1
ATOM 4407 C C . PRO B 2 237 ? 49.083 44.200 15.590 1.00 31.17 237 PRO L C 1
ATOM 4408 O O . PRO B 2 237 ? 48.849 43.099 15.089 1.00 32.36 237 PRO L O 1
ATOM 4412 N N . SER B 2 238 ? 49.249 45.302 14.862 1.00 30.03 238 SER L N 1
ATOM 4413 C CA . SER B 2 238 ? 49.555 45.194 13.446 1.00 31.58 238 SER L CA 1
ATOM 4414 C C . SER B 2 238 ? 51.071 45.178 13.320 1.00 30.61 238 SER L C 1
ATOM 4415 O O . SER B 2 238 ? 51.770 45.890 14.047 1.00 30.59 238 SER L O 1
ATOM 4418 N N . VAL B 2 239 ? 51.571 44.322 12.433 1.00 27.65 239 VAL L N 1
ATOM 4419 C CA . VAL B 2 239 ? 52.977 43.944 12.387 1.00 29.42 239 VAL L CA 1
ATOM 4420 C C . VAL B 2 239 ? 53.542 44.311 11.023 1.00 28.02 239 VAL L C 1
ATOM 4421 O O . VAL B 2 239 ? 52.912 44.066 9.989 1.00 28.61 239 VAL L O 1
ATOM 4425 N N . PHE B 2 240 ? 54.732 44.903 11.027 1.00 22.34 240 PHE L N 1
ATOM 4426 C CA . PHE B 2 240 ? 55.417 45.338 9.818 1.00 25.40 240 PHE L CA 1
ATOM 4427 C C . PHE B 2 240 ? 56.880 44.931 9.941 1.00 27.84 240 PHE L C 1
ATOM 4428 O O . PHE B 2 240 ? 57.438 44.969 11.042 1.00 29.19 240 PHE L O 1
ATOM 4436 N N . ILE B 2 241 ? 57.500 44.527 8.833 1.00 26.84 241 ILE L N 1
ATOM 4437 C CA . ILE B 2 241 ? 58.923 44.200 8.823 1.00 26.07 241 ILE L CA 1
ATOM 4438 C C . ILE B 2 241 ? 59.601 45.066 7.774 1.00 28.38 241 ILE L C 1
ATOM 4439 O O . ILE B 2 241 ? 59.020 45.335 6.719 1.00 23.64 241 ILE L O 1
ATOM 4444 N N . PHE B 2 242 ? 60.813 45.531 8.082 1.00 24.70 242 PHE L N 1
ATOM 4445 C CA . PHE B 2 242 ? 61.551 46.454 7.215 1.00 27.13 242 PHE L CA 1
ATOM 4446 C C . PHE B 2 242 ? 62.923 45.855 6.957 1.00 26.45 242 PHE L C 1
ATOM 4447 O O . PHE B 2 242 ? 63.673 45.607 7.923 1.00 25.29 242 PHE L O 1
ATOM 4455 N N . PRO B 2 243 ? 63.310 45.630 5.704 1.00 28.52 243 PRO L N 1
ATOM 4456 C CA . PRO B 2 243 ? 64.697 45.241 5.419 1.00 26.91 243 PRO L CA 1
ATOM 4457 C C . PRO B 2 243 ? 65.645 46.405 5.652 1.00 26.03 243 PRO L C 1
ATOM 4458 O O . PRO B 2 243 ? 65.216 47.567 5.727 1.00 24.69 243 PRO L O 1
ATOM 4462 N N . PRO B 2 244 ? 66.938 46.133 5.808 1.00 27.47 244 PRO L N 1
ATOM 4463 C CA . PRO B 2 244 ? 67.906 47.228 5.918 1.00 27.39 244 PRO L CA 1
ATOM 4464 C C . PRO B 2 244 ? 67.919 48.026 4.628 1.00 30.84 244 PRO L C 1
ATOM 4465 O O . PRO B 2 244 ? 67.744 47.473 3.542 1.00 29.42 244 PRO L O 1
ATOM 4469 N N . SER B 2 245 ? 68.084 49.338 4.749 1.00 28.68 245 SER L N 1
ATOM 4470 C CA . SER B 2 245 ? 68.167 50.136 3.538 1.00 35.26 245 SER L CA 1
ATOM 4471 C C . SER B 2 245 ? 69.515 49.922 2.850 1.00 32.98 245 SER L C 1
ATOM 4472 O O . SER B 2 245 ? 70.502 49.504 3.463 1.00 31.76 245 SER L O 1
ATOM 4475 N N . ASP B 2 246 ? 69.546 50.206 1.547 1.00 37.93 246 ASP L N 1
ATOM 4476 C CA . ASP B 2 246 ? 70.800 50.079 0.811 1.00 40.20 246 ASP L CA 1
ATOM 4477 C C . ASP B 2 246 ? 71.816 51.116 1.266 1.00 38.21 246 ASP L C 1
ATOM 4478 O O . ASP B 2 246 ? 73.026 50.868 1.195 1.00 39.04 246 ASP L O 1
ATOM 4483 N N . GLU B 2 247 ? 71.341 52.262 1.761 1.00 36.55 247 GLU L N 1
ATOM 4484 C CA . GLU B 2 247 ? 72.216 53.212 2.439 1.00 39.47 247 GLU L CA 1
ATOM 4485 C C . GLU B 2 247 ? 72.979 52.543 3.579 1.00 37.21 247 GLU L C 1
ATOM 4486 O O . GLU B 2 247 ? 74.211 52.610 3.639 1.00 33.01 247 GLU L O 1
ATOM 4492 N N . GLN B 2 248 ? 72.264 51.867 4.486 1.00 33.85 248 GLN L N 1
ATOM 4493 C CA . GLN B 2 248 ? 72.949 51.261 5.627 1.00 32.63 248 GLN L CA 1
ATOM 4494 C C . GLN B 2 248 ? 73.871 50.122 5.204 1.00 37.65 248 GLN L C 1
ATOM 4495 O O . GLN B 2 248 ? 74.937 49.939 5.804 1.00 37.99 248 GLN L O 1
ATOM 4501 N N . LEU B 2 249 ? 73.491 49.341 4.188 1.00 32.96 249 LEU L N 1
ATOM 4502 C CA . LEU B 2 249 ? 74.374 48.266 3.745 1.00 36.48 249 LEU L CA 1
ATOM 4503 C C . LEU B 2 249 ? 75.741 48.798 3.315 1.00 40.75 249 LEU L C 1
ATOM 4504 O O . LEU B 2 249 ? 76.755 48.110 3.479 1.00 43.22 249 LEU L O 1
ATOM 4509 N N . LYS B 2 250 ? 75.797 50.031 2.811 1.00 43.46 250 LYS L N 1
ATOM 4510 C CA . LYS B 2 250 ? 77.055 50.703 2.493 1.00 44.66 250 LYS L CA 1
ATOM 4511 C C . LYS B 2 250 ? 77.913 50.995 3.725 1.00 48.34 250 LYS L C 1
ATOM 4512 O O . LYS B 2 250 ? 78.958 51.627 3.609 1.00 56.48 250 LYS L O 1
ATOM 4518 N N . SER B 2 251 ? 77.487 50.559 4.909 1.00 45.31 251 SER L N 1
ATOM 4519 C CA . SER B 2 251 ? 78.215 50.762 6.153 1.00 44.29 251 SER L CA 1
ATOM 4520 C C . SER B 2 251 ? 78.688 49.463 6.794 1.00 49.46 251 SER L C 1
ATOM 4521 O O . SER B 2 251 ? 79.287 49.509 7.876 1.00 47.71 251 SER L O 1
ATOM 4524 N N . GLY B 2 252 ? 78.461 48.314 6.157 1.00 44.62 252 GLY L N 1
ATOM 4525 C CA . GLY B 2 252 ? 78.914 47.038 6.674 1.00 40.31 252 GLY L CA 1
ATOM 4526 C C . GLY B 2 252 ? 78.007 46.388 7.700 1.00 41.71 252 GLY L C 1
ATOM 4527 O O . GLY B 2 252 ? 78.320 45.275 8.157 1.00 33.42 252 GLY L O 1
ATOM 4528 N N . THR B 2 253 ? 76.896 47.042 8.073 1.00 40.84 253 THR L N 1
ATOM 4529 C CA . THR B 2 253 ? 75.961 46.560 9.085 1.00 41.55 253 THR L CA 1
ATOM 4530 C C . THR B 2 253 ? 74.556 46.564 8.500 1.00 36.89 253 THR L C 1
ATOM 4531 O O . THR B 2 253 ? 74.217 47.437 7.700 1.00 37.70 253 THR L O 1
ATOM 4535 N N . ALA B 2 254 ? 73.748 45.573 8.873 1.00 35.56 254 ALA L N 1
ATOM 4536 C CA . ALA B 2 254 ? 72.353 45.505 8.454 1.00 33.87 254 ALA L CA 1
ATOM 4537 C C . ALA B 2 254 ? 71.468 45.421 9.692 1.00 33.38 254 ALA L C 1
ATOM 4538 O O . ALA B 2 254 ? 71.703 44.585 10.572 1.00 35.92 254 ALA L O 1
ATOM 4540 N N . SER B 2 255 ? 70.500 46.324 9.787 1.00 27.66 255 SER L N 1
ATOM 4541 C CA . SER B 2 255 ? 69.475 46.278 10.821 1.00 30.52 255 SER L CA 1
ATOM 4542 C C . SER B 2 255 ? 68.154 45.897 10.169 1.00 27.90 255 SER L C 1
ATOM 4543 O O . SER B 2 255 ? 67.751 46.518 9.182 1.00 31.05 255 SER L O 1
ATOM 4546 N N . VAL B 2 256 ? 67.494 44.870 10.704 1.00 27.56 256 VAL L N 1
ATOM 4547 C CA . VAL B 2 256 ? 66.146 44.483 10.295 1.00 23.56 256 VAL L CA 1
ATOM 4548 C C . VAL B 2 256 ? 65.185 44.846 11.418 1.00 26.07 256 VAL L C 1
ATOM 4549 O O . VAL B 2 256 ? 65.399 44.459 12.572 1.00 24.95 256 VAL L O 1
ATOM 4553 N N . VAL B 2 257 ? 64.124 45.579 11.090 1.00 22.28 257 VAL L N 1
ATOM 4554 C CA . VAL B 2 257 ? 63.222 46.133 12.092 1.00 24.95 257 VAL L CA 1
ATOM 4555 C C . VAL B 2 257 ? 61.859 45.468 11.940 1.00 27.71 257 VAL L C 1
ATOM 4556 O O . VAL B 2 257 ? 61.353 45.318 10.819 1.00 25.87 257 VAL L O 1
ATOM 4560 N N . CYS B 2 258 ? 61.301 45.027 13.066 1.00 27.00 258 CYS L N 1
ATOM 4561 C CA . CYS B 2 258 ? 59.941 44.510 13.176 1.00 28.57 258 CYS L CA 1
ATOM 4562 C C . CYS B 2 258 ? 59.148 45.468 14.054 1.00 26.57 258 CYS L C 1
ATOM 4563 O O . CYS B 2 258 ? 59.574 45.784 15.174 1.00 29.59 258 CYS L O 1
ATOM 4566 N N . LEU B 2 259 ? 58.010 45.940 13.553 1.00 22.87 259 LEU L N 1
ATOM 4567 C CA . LEU B 2 259 ? 57.156 46.868 14.284 1.00 23.98 259 LEU L CA 1
ATOM 4568 C C . LEU B 2 259 ? 55.858 46.176 14.694 1.00 27.03 259 LEU L C 1
ATOM 4569 O O . LEU B 2 259 ? 55.192 45.556 13.857 1.00 25.46 259 LEU L O 1
ATOM 4574 N N . LEU B 2 260 ? 55.502 46.282 15.978 1.00 25.16 260 LEU L N 1
ATOM 4575 C CA . LEU B 2 260 ? 54.207 45.827 16.492 1.00 29.06 260 LEU L CA 1
ATOM 4576 C C . LEU B 2 260 ? 53.458 47.067 16.966 1.00 29.88 260 LEU L C 1
ATOM 4577 O O . LEU B 2 260 ? 53.818 47.663 17.983 1.00 30.89 260 LEU L O 1
ATOM 4582 N N . ASN B 2 261 ? 52.407 47.439 16.259 1.00 27.93 261 ASN L N 1
ATOM 4583 C CA . ASN B 2 261 ? 51.790 48.742 16.435 1.00 29.73 261 ASN L CA 1
ATOM 4584 C C . ASN B 2 261 ? 50.464 48.612 17.177 1.00 33.92 261 ASN L C 1
ATOM 4585 O O . ASN B 2 261 ? 49.554 47.917 16.708 1.00 29.02 261 ASN L O 1
ATOM 4590 N N . ASN B 2 262 ? 50.370 49.266 18.341 1.00 31.76 262 ASN L N 1
ATOM 4591 C CA . ASN B 2 262 ? 49.098 49.573 19.015 1.00 37.12 262 ASN L CA 1
ATOM 4592 C C . ASN B 2 262 ? 48.366 48.301 19.462 1.00 34.61 262 ASN L C 1
ATOM 4593 O O . ASN B 2 262 ? 47.293 47.958 18.966 1.00 35.17 262 ASN L O 1
ATOM 4598 N N . PHE B 2 263 ? 48.954 47.631 20.450 1.00 32.76 263 PHE L N 1
ATOM 4599 C CA . PHE B 2 263 ? 48.389 46.394 20.963 1.00 34.35 263 PHE L CA 1
ATOM 4600 C C . PHE B 2 263 ? 48.111 46.503 22.460 1.00 35.47 263 PHE L C 1
ATOM 4601 O O . PHE B 2 263 ? 48.672 47.344 23.166 1.00 30.14 263 PHE L O 1
ATOM 4609 N N . TYR B 2 264 ? 47.233 45.620 22.945 1.00 34.24 264 TYR L N 1
ATOM 4610 C CA . TYR B 2 264 ? 46.939 45.527 24.372 1.00 33.53 264 TYR L CA 1
ATOM 4611 C C . TYR B 2 264 ? 46.422 44.128 24.649 1.00 35.46 264 TYR L C 1
ATOM 4612 O O . TYR B 2 264 ? 45.625 43.621 23.852 1.00 33.78 264 TYR L O 1
ATOM 4621 N N . PRO B 2 265 ? 46.846 43.468 25.736 1.00 33.49 265 PRO L N 1
ATOM 4622 C CA . PRO B 2 265 ? 47.777 43.880 26.799 1.00 39.60 265 PRO L CA 1
ATOM 4623 C C . PRO B 2 265 ? 49.271 43.929 26.413 1.00 39.16 265 PRO L C 1
ATOM 4624 O O . PRO B 2 265 ? 49.650 43.673 25.269 1.00 35.62 265 PRO L O 1
ATOM 4628 N N . ARG B 2 266 ? 50.106 44.254 27.405 1.00 40.47 266 ARG L N 1
ATOM 4629 C CA . ARG B 2 266 ? 51.525 44.490 27.159 1.00 40.13 266 ARG L CA 1
ATOM 4630 C C . ARG B 2 266 ? 52.260 43.218 26.736 1.00 42.32 266 ARG L C 1
ATOM 4631 O O . ARG B 2 266 ? 53.200 43.292 25.938 1.00 38.94 266 ARG L O 1
ATOM 4639 N N . GLU B 2 267 ? 51.849 42.049 27.228 1.00 39.46 267 GLU L N 1
ATOM 4640 C CA . GLU B 2 267 ? 52.588 40.827 26.927 1.00 42.85 267 GLU L CA 1
ATOM 4641 C C . GLU B 2 267 ? 52.542 40.512 25.435 1.00 40.64 267 GLU L C 1
ATOM 4642 O O . GLU B 2 267 ? 51.465 40.401 24.838 1.00 40.94 267 GLU L O 1
ATOM 4648 N N . ALA B 2 268 ? 53.723 40.386 24.836 1.00 38.47 268 ALA L N 1
ATOM 4649 C CA . ALA B 2 268 ? 53.869 40.013 23.440 1.00 38.17 268 ALA L CA 1
ATOM 4650 C C . ALA B 2 268 ? 55.222 39.334 23.273 1.00 38.39 268 ALA L C 1
ATOM 4651 O O . ALA B 2 268 ? 56.191 39.676 23.955 1.00 40.62 268 ALA L O 1
ATOM 4653 N N . LYS B 2 269 ? 55.280 38.356 22.380 1.00 33.22 269 LYS L N 1
ATOM 4654 C CA . LYS B 2 269 ? 56.527 37.660 22.100 1.00 33.03 269 LYS L CA 1
ATOM 4655 C C . LYS B 2 269 ? 56.871 37.884 20.633 1.00 35.51 269 LYS L C 1
ATOM 4656 O O . LYS B 2 269 ? 55.991 37.821 19.760 1.00 32.52 269 LYS L O 1
ATOM 4662 N N . VAL B 2 270 ? 58.146 38.183 20.375 1.00 30.97 270 VAL L N 1
ATOM 4663 C CA . VAL B 2 270 ? 58.671 38.364 19.027 1.00 31.32 270 VAL L CA 1
ATOM 4664 C C . VAL B 2 270 ? 59.870 37.446 18.856 1.00 32.49 270 VAL L C 1
ATOM 4665 O O . VAL B 2 270 ? 60.847 37.543 19.607 1.00 36.10 270 VAL L O 1
ATOM 4669 N N . GLN B 2 271 ? 59.796 36.559 17.876 1.00 29.25 271 GLN L N 1
ATOM 4670 C CA . GLN B 2 271 ? 60.896 35.692 17.502 1.00 31.10 271 GLN L CA 1
ATOM 4671 C C . GLN B 2 271 ? 61.324 36.046 16.087 1.00 30.68 271 GLN L C 1
ATOM 4672 O O . GLN B 2 271 ? 60.484 36.350 15.230 1.00 32.52 271 GLN L O 1
ATOM 4678 N N . TRP B 2 272 ? 62.624 36.014 15.852 1.00 27.04 272 TRP L N 1
ATOM 4679 C CA . TRP B 2 272 ? 63.197 36.198 14.529 1.00 25.82 272 TRP L CA 1
ATOM 4680 C C . TRP B 2 272 ? 63.627 34.856 13.956 1.00 30.82 272 TRP L C 1
ATOM 4681 O O . TRP B 2 272 ? 64.217 34.031 14.661 1.00 29.00 272 TRP L O 1
ATOM 4692 N N . LYS B 2 273 ? 63.356 34.659 12.665 1.00 28.50 273 LYS L N 1
ATOM 4693 C CA . LYS B 2 273 ? 63.791 33.481 11.925 1.00 29.70 273 LYS L CA 1
ATOM 4694 C C . LYS B 2 273 ? 64.504 33.943 10.667 1.00 30.28 273 LYS L C 1
ATOM 4695 O O . LYS B 2 273 ? 63.950 34.728 9.893 1.00 27.97 273 LYS L O 1
ATOM 4701 N N . VAL B 2 274 ? 65.725 33.461 10.467 1.00 31.26 274 VAL L N 1
ATOM 4702 C CA . VAL B 2 274 ? 66.487 33.722 9.257 1.00 32.02 274 VAL L CA 1
ATOM 4703 C C . VAL B 2 274 ? 66.654 32.396 8.526 1.00 32.91 274 VAL L C 1
ATOM 4704 O O . VAL B 2 274 ? 67.205 31.440 9.087 1.00 33.64 274 VAL L O 1
ATOM 4708 N N . ASP B 2 275 ? 66.176 32.335 7.281 1.00 31.23 275 ASP L N 1
ATOM 4709 C CA . ASP B 2 275 ? 66.132 31.077 6.530 1.00 32.88 275 ASP L CA 1
ATOM 4710 C C . ASP B 2 275 ? 65.475 29.983 7.365 1.00 36.72 275 ASP L C 1
ATOM 4711 O O . ASP B 2 275 ? 65.919 28.830 7.392 1.00 37.12 275 ASP L O 1
ATOM 4716 N N . ASN B 2 276 ? 64.415 30.380 8.068 1.00 30.90 276 ASN L N 1
ATOM 4717 C CA . ASN B 2 276 ? 63.626 29.543 8.962 1.00 35.65 276 ASN L CA 1
ATOM 4718 C C . ASN B 2 276 ? 64.441 28.934 10.096 1.00 36.90 276 ASN L C 1
ATOM 4719 O O . ASN B 2 276 ? 64.015 27.946 10.705 1.00 40.97 276 ASN L O 1
ATOM 4724 N N . ALA B 2 277 ? 65.586 29.527 10.427 1.00 34.63 277 ALA L N 1
ATOM 4725 C CA . ALA B 2 277 ? 66.333 29.180 11.632 1.00 33.73 277 ALA L CA 1
ATOM 4726 C C . ALA B 2 277 ? 66.040 30.223 12.706 1.00 33.55 277 ALA L C 1
ATOM 4727 O O . ALA B 2 277 ? 66.243 31.423 12.487 1.00 30.50 277 ALA L O 1
ATOM 4729 N N . LEU B 2 278 ? 65.553 29.766 13.856 1.00 34.47 278 LEU L N 1
ATOM 4730 C CA . LEU B 2 278 ? 65.277 30.663 14.971 1.00 36.09 278 LEU L CA 1
ATOM 4731 C C . LEU B 2 278 ? 66.555 31.340 15.457 1.00 34.54 278 LEU L C 1
ATOM 4732 O O . LEU B 2 278 ? 67.597 30.702 15.586 1.00 38.67 278 LEU L O 1
ATOM 4737 N N . GLN B 2 279 ? 66.473 32.645 15.721 1.00 38.31 279 GLN L N 1
ATOM 4738 C CA . GLN B 2 279 ? 67.597 33.446 16.193 1.00 36.70 279 GLN L CA 1
ATOM 4739 C C . GLN B 2 279 ? 67.480 33.709 17.689 1.00 41.31 279 GLN L C 1
ATOM 4740 O O . GLN B 2 279 ? 66.379 33.788 18.235 1.00 45.90 279 GLN L O 1
ATOM 4746 N N . SER B 2 280 ? 68.624 33.887 18.348 1.00 39.40 280 SER L N 1
ATOM 4747 C CA . SER B 2 280 ? 68.618 34.279 19.753 1.00 43.82 280 SER L CA 1
ATOM 4748 C C . SER B 2 280 ? 69.861 35.089 20.079 1.00 39.39 280 SER L C 1
ATOM 4749 O O . SER B 2 280 ? 70.975 34.714 19.700 1.00 37.56 280 SER L O 1
ATOM 4752 N N . GLY B 2 281 ? 69.657 36.195 20.801 1.00 37.89 281 GLY L N 1
ATOM 4753 C CA . GLY B 2 281 ? 70.743 36.990 21.321 1.00 35.70 281 GLY L CA 1
ATOM 4754 C C . GLY B 2 281 ? 71.222 38.097 20.416 1.00 38.00 281 GLY L C 1
ATOM 4755 O O . GLY B 2 281 ? 72.059 38.901 20.845 1.00 35.82 281 GLY L O 1
ATOM 4756 N N . ASN B 2 282 ? 70.708 38.181 19.184 1.00 37.47 282 ASN L N 1
ATOM 4757 C CA . ASN B 2 282 ? 71.130 39.204 18.235 1.00 35.34 282 ASN L CA 1
ATOM 4758 C C . ASN B 2 282 ? 69.994 40.159 17.876 1.00 34.34 282 ASN L C 1
ATOM 4759 O O . ASN B 2 282 ? 70.023 40.779 16.811 1.00 33.14 282 ASN L O 1
ATOM 4764 N N . SER B 2 283 ? 69.001 40.312 18.763 1.00 35.27 283 SER L N 1
ATOM 4765 C CA . SER B 2 283 ? 67.951 41.316 18.588 1.00 37.04 283 SER L CA 1
ATOM 4766 C C . SER B 2 283 ? 67.700 42.090 19.880 1.00 33.37 283 SER L C 1
ATOM 4767 O O . SER B 2 283 ? 67.889 41.568 20.977 1.00 32.77 283 SER L O 1
ATOM 4770 N N . GLN B 2 284 ? 67.264 43.349 19.736 1.00 33.80 284 GLN L N 1
ATOM 4771 C CA . GLN B 2 284 ? 66.950 44.231 20.855 1.00 35.47 284 GLN L CA 1
ATOM 4772 C C . GLN B 2 284 ? 65.525 44.755 20.724 1.00 38.32 284 GLN L C 1
ATOM 4773 O O . GLN B 2 284 ? 65.075 45.096 19.623 1.00 32.58 284 GLN L O 1
ATOM 4779 N N . GLU B 2 285 ? 64.837 44.865 21.857 1.00 33.61 285 GLU L N 1
ATOM 4780 C CA . GLU B 2 285 ? 63.451 45.296 21.907 1.00 34.20 285 GLU L CA 1
ATOM 4781 C C . GLU B 2 285 ? 63.336 46.656 22.586 1.00 35.41 285 GLU L C 1
ATOM 4782 O O . GLU B 2 285 ? 64.163 47.041 23.422 1.00 34.41 285 GLU L O 1
ATOM 4788 N N . SER B 2 286 ? 62.301 47.388 22.196 1.00 31.62 286 SER L N 1
ATOM 4789 C CA . SER B 2 286 ? 62.047 48.717 22.718 1.00 29.66 286 SER L CA 1
ATOM 4790 C C . SER B 2 286 ? 60.545 48.957 22.637 1.00 31.48 286 SER L C 1
ATOM 4791 O O . SER B 2 286 ? 59.913 48.612 21.638 1.00 32.10 286 SER L O 1
ATOM 4794 N N . VAL B 2 287 ? 59.976 49.517 23.703 1.00 34.10 287 VAL L N 1
ATOM 4795 C CA . VAL B 2 287 ? 58.529 49.611 23.879 1.00 34.43 287 VAL L CA 1
ATOM 4796 C C . VAL B 2 287 ? 58.154 51.048 24.226 1.00 32.18 287 VAL L C 1
ATOM 4797 O O . VAL B 2 287 ? 58.848 51.705 25.007 1.00 35.27 287 VAL L O 1
ATOM 4801 N N . THR B 2 288 ? 57.078 51.552 23.625 1.00 32.54 288 THR L N 1
ATOM 4802 C CA . THR B 2 288 ? 56.609 52.879 24.002 1.00 37.59 288 THR L CA 1
ATOM 4803 C C . THR B 2 288 ? 55.943 52.832 25.373 1.00 44.96 288 THR L C 1
ATOM 4804 O O . THR B 2 288 ? 55.582 51.765 25.888 1.00 40.83 288 THR L O 1
ATOM 4808 N N . GLU B 2 289 ? 55.799 54.010 25.975 1.00 41.29 289 GLU L N 1
ATOM 4809 C CA . GLU B 2 289 ? 54.910 54.137 27.117 1.00 45.29 289 GLU L CA 1
ATOM 4810 C C . GLU B 2 289 ? 53.468 53.993 26.653 1.00 44.74 289 GLU L C 1
ATOM 4811 O O . GLU B 2 289 ? 53.116 54.371 25.530 1.00 41.30 289 GLU L O 1
ATOM 4817 N N . GLN B 2 290 ? 52.641 53.411 27.525 1.00 44.71 290 GLN L N 1
ATOM 4818 C CA . GLN B 2 290 ? 51.228 53.209 27.229 1.00 45.77 290 GLN L CA 1
ATOM 4819 C C . GLN B 2 290 ? 50.608 54.497 26.705 1.00 46.56 290 GLN L C 1
ATOM 4820 O O . GLN B 2 290 ? 50.736 55.556 27.325 1.00 47.18 290 GLN L O 1
ATOM 4826 N N . ASP B 2 291 ? 49.972 54.411 25.538 1.00 45.96 291 ASP L N 1
ATOM 4827 C CA . ASP B 2 291 ? 49.543 55.616 24.846 1.00 47.52 291 ASP L CA 1
ATOM 4828 C C . ASP B 2 291 ? 48.569 56.409 25.709 1.00 56.74 291 ASP L C 1
ATOM 4829 O O . ASP B 2 291 ? 47.742 55.840 26.429 1.00 54.47 291 ASP L O 1
ATOM 4834 N N . SER B 2 292 ? 48.685 57.739 25.640 1.00 56.81 292 SER L N 1
ATOM 4835 C CA . SER B 2 292 ? 47.836 58.604 26.454 1.00 63.16 292 SER L CA 1
ATOM 4836 C C . SER B 2 292 ? 46.361 58.445 26.094 1.00 58.88 292 SER L C 1
ATOM 4837 O O . SER B 2 292 ? 45.494 58.493 26.974 1.00 59.43 292 SER L O 1
ATOM 4840 N N . LYS B 2 293 ? 46.059 58.222 24.813 1.00 58.91 293 LYS L N 1
ATOM 4841 C CA . LYS B 2 293 ? 44.697 58.367 24.304 1.00 59.47 293 LYS L CA 1
ATOM 4842 C C . LYS B 2 293 ? 43.951 57.044 24.144 1.00 58.99 293 LYS L C 1
ATOM 4843 O O . LYS B 2 293 ? 42.793 56.957 24.562 1.00 59.86 293 LYS L O 1
ATOM 4849 N N . ASP B 2 294 ? 44.571 56.0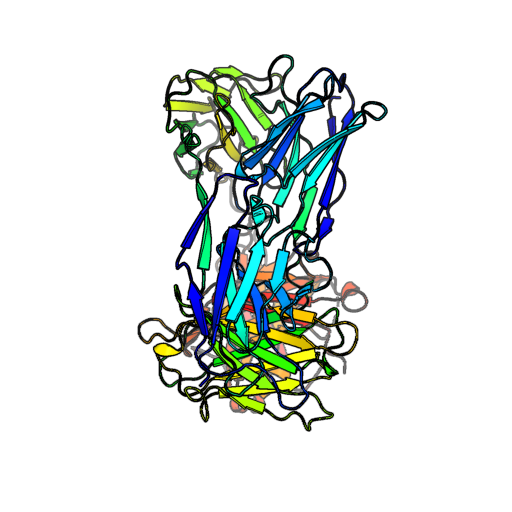15 23.547 1.00 57.08 294 ASP L N 1
ATOM 4850 C CA . ASP B 2 294 ? 43.933 54.708 23.400 1.00 50.44 294 ASP L CA 1
ATOM 4851 C C . ASP B 2 294 ? 44.510 53.637 24.322 1.00 48.19 294 ASP L C 1
ATOM 4852 O O . ASP B 2 294 ? 44.028 52.500 24.296 1.00 47.01 294 ASP L O 1
ATOM 4857 N N . SER B 2 295 ? 45.519 53.970 25.137 1.00 49.26 295 SER L N 1
ATOM 4858 C CA . SER B 2 295 ? 46.095 53.074 26.149 1.00 47.25 295 SER L CA 1
ATOM 4859 C C . SER B 2 295 ? 46.654 51.781 25.553 1.00 46.89 295 SER L C 1
ATOM 4860 O O . SER B 2 295 ? 46.693 50.745 26.224 1.00 45.78 295 SER L O 1
ATOM 4863 N N . THR B 2 296 ? 47.100 51.827 24.304 1.00 44.63 296 THR L N 1
ATOM 4864 C CA . THR B 2 296 ? 47.816 50.706 23.717 1.00 44.61 296 THR L CA 1
ATOM 4865 C C . THR B 2 296 ? 49.320 50.879 23.905 1.00 41.59 296 THR L C 1
ATOM 4866 O O . THR B 2 296 ? 49.805 51.923 24.341 1.00 39.48 296 THR L O 1
ATOM 4870 N N . TYR B 2 297 ? 50.065 49.832 23.559 1.00 41.22 297 TYR L N 1
ATOM 4871 C CA . TYR B 2 297 ? 51.516 49.882 23.515 1.00 38.24 297 TYR L CA 1
ATOM 4872 C C . TYR B 2 297 ? 51.980 49.684 22.080 1.00 37.42 297 TYR L C 1
ATOM 4873 O O . TYR B 2 297 ? 51.237 49.202 21.222 1.00 35.60 297 TYR L O 1
ATOM 4882 N N . SER B 2 298 ? 53.238 50.024 21.836 1.00 33.97 298 SER L N 1
ATOM 4883 C CA . SER B 2 298 ? 53.859 49.768 20.548 1.00 33.95 298 SER L CA 1
ATOM 4884 C C . SER B 2 298 ? 55.246 49.219 20.818 1.00 28.46 298 SER L C 1
ATOM 4885 O O . SER B 2 298 ? 55.836 49.498 21.861 1.00 29.85 298 SER L O 1
ATOM 4888 N N . LEU B 2 299 ? 55.763 48.426 19.882 1.00 30.71 299 LEU L N 1
ATOM 4889 C CA . LEU B 2 299 ? 57.011 47.724 20.130 1.00 28.99 299 LEU L CA 1
ATOM 4890 C C . LEU B 2 299 ? 57.819 47.608 18.843 1.00 31.16 299 LEU L C 1
ATOM 4891 O O . LEU B 2 299 ? 57.276 47.289 17.784 1.00 26.88 299 LEU L O 1
ATOM 4896 N N . SER B 2 300 ? 59.120 47.867 18.943 1.00 30.90 300 SER L N 1
ATOM 4897 C CA . SER B 2 300 ? 60.058 47.563 17.871 1.00 27.63 300 SER L CA 1
ATOM 4898 C C . SER B 2 300 ? 61.032 46.490 18.331 1.00 29.03 300 SER L C 1
ATOM 4899 O O . SER B 2 300 ? 61.496 46.501 19.476 1.00 30.18 300 SER L O 1
ATOM 4902 N N . SER B 2 301 ? 61.335 45.567 17.429 1.00 28.20 301 SER L N 1
ATOM 4903 C CA . SER B 2 301 ? 62.381 44.577 17.611 1.00 27.46 301 SER L CA 1
ATOM 4904 C C . SER B 2 301 ? 63.346 44.752 16.453 1.00 30.33 301 SER L C 1
ATOM 4905 O O . SER B 2 301 ? 62.922 44.813 15.291 1.00 27.71 301 SER L O 1
ATOM 4908 N N . THR B 2 302 ? 64.629 44.880 16.771 1.00 29.42 302 THR L N 1
ATOM 4909 C CA . THR B 2 302 ? 65.657 45.174 15.781 1.00 26.12 302 THR L CA 1
ATOM 4910 C C . THR B 2 302 ? 66.658 44.035 15.781 1.00 30.03 302 THR L C 1
ATOM 4911 O O . THR B 2 302 ? 67.228 43.711 16.826 1.00 27.39 302 THR L O 1
ATOM 4915 N N . LEU B 2 303 ? 66.824 43.397 14.629 1.00 27.29 303 LEU L N 1
ATOM 4916 C CA . LEU B 2 303 ? 67.803 42.339 14.450 1.00 27.45 303 LEU L CA 1
ATOM 4917 C C . LEU B 2 303 ? 69.023 42.924 13.760 1.00 29.23 303 LEU L C 1
ATOM 4918 O O . LEU B 2 303 ? 68.883 43.586 12.726 1.00 30.42 303 LEU L O 1
ATOM 4923 N N . THR B 2 304 ? 70.211 42.684 14.324 1.00 28.21 304 THR L N 1
ATOM 4924 C CA . THR B 2 304 ? 71.454 43.218 13.778 1.00 30.20 304 THR L CA 1
ATOM 4925 C C . THR B 2 304 ? 72.354 42.093 13.277 1.00 33.61 304 THR L C 1
ATOM 4926 O O . THR B 2 304 ? 72.557 41.092 13.972 1.00 37.35 304 THR L O 1
ATOM 4930 N N . LEU B 2 305 ? 72.871 42.258 12.058 1.00 32.22 305 LEU L N 1
ATOM 4931 C CA . LEU B 2 305 ? 73.812 41.331 11.450 1.00 34.40 305 LEU L CA 1
ATOM 4932 C C . LEU B 2 305 ? 74.827 42.126 10.654 1.00 35.83 305 LEU L C 1
ATOM 4933 O O . LEU B 2 305 ? 74.589 43.279 10.284 1.00 32.66 305 LEU L O 1
ATOM 4938 N N . SER B 2 306 ? 75.957 41.485 10.366 1.00 34.29 306 SER L N 1
ATOM 4939 C CA . SER B 2 306 ? 76.893 42.058 9.415 1.00 36.21 306 SER L CA 1
ATOM 4940 C C . SER B 2 306 ? 76.292 42.004 8.013 1.00 36.81 306 SER L C 1
ATOM 4941 O O . SER B 2 306 ? 75.447 41.155 7.706 1.00 34.53 306 SER L O 1
ATOM 4944 N N . LYS B 2 307 ? 76.726 42.935 7.163 1.00 33.91 307 LYS L N 1
ATOM 4945 C CA . LYS B 2 307 ? 76.328 42.892 5.761 1.00 32.48 307 LYS L CA 1
ATOM 4946 C C . LYS B 2 307 ? 76.657 41.542 5.147 1.00 34.07 307 LYS L C 1
ATOM 4947 O O . LYS B 2 307 ? 75.865 40.998 4.372 1.00 34.42 307 LYS L O 1
ATOM 4953 N N . ALA B 2 308 ? 77.826 40.990 5.482 1.00 31.43 308 ALA L N 1
ATOM 4954 C CA . ALA B 2 308 ? 78.226 39.692 4.943 1.00 37.16 308 ALA L CA 1
ATOM 4955 C C . ALA B 2 308 ? 77.244 38.601 5.334 1.00 35.83 308 ALA L C 1
ATOM 4956 O O . ALA B 2 308 ? 76.869 37.770 4.501 1.00 37.04 308 ALA L O 1
ATOM 4958 N N . ASP B 2 309 ? 76.821 38.583 6.601 1.00 36.51 309 ASP L N 1
ATOM 4959 C CA . ASP B 2 309 ? 75.857 37.585 7.040 1.00 35.08 309 ASP L CA 1
ATOM 4960 C C . ASP B 2 309 ? 74.494 37.835 6.401 1.00 34.54 309 ASP L C 1
ATOM 4961 O O . ASP B 2 309 ? 73.837 36.893 5.946 1.00 33.95 309 ASP L O 1
ATOM 4966 N N . TYR B 2 310 ? 74.064 39.101 6.352 1.00 32.81 310 TYR L N 1
ATOM 4967 C CA . TYR B 2 310 ? 72.795 39.446 5.712 1.00 30.63 310 TYR L CA 1
ATOM 4968 C C . TYR B 2 310 ? 72.736 38.942 4.268 1.00 35.28 310 TYR L C 1
ATOM 4969 O O . TYR B 2 310 ? 71.732 38.351 3.846 1.00 30.29 310 TYR L O 1
ATOM 4978 N N . GLU B 2 311 ? 73.811 39.137 3.501 1.00 32.97 311 GLU L N 1
ATOM 4979 C CA . GLU B 2 311 ? 73.784 38.764 2.089 1.00 35.40 311 GLU L CA 1
ATOM 4980 C C . GLU B 2 311 ? 73.844 37.262 1.868 1.00 35.48 311 GLU L C 1
ATOM 4981 O O . GLU B 2 311 ? 73.600 36.816 0.742 1.00 39.27 311 GLU L O 1
ATOM 4987 N N . LYS B 2 312 ? 74.161 36.469 2.892 1.00 32.56 312 LYS L N 1
ATOM 4988 C CA . LYS B 2 312 ? 74.236 35.028 2.707 1.00 37.45 312 LYS L CA 1
ATOM 4989 C C . LYS B 2 312 ? 72.895 34.339 2.881 1.00 35.86 312 LYS L C 1
ATOM 4990 O O . LYS B 2 312 ? 72.757 33.182 2.478 1.00 35.54 312 LYS L O 1
ATOM 4996 N N . HIS B 2 313 ? 71.910 35.015 3.455 1.00 37.25 313 HIS L N 1
ATOM 4997 C CA . HIS B 2 313 ? 70.619 34.408 3.727 1.00 38.01 313 HIS L CA 1
ATOM 4998 C C . HIS B 2 313 ? 69.530 35.056 2.879 1.00 33.26 313 HIS L C 1
ATOM 4999 O O . HIS B 2 313 ? 69.656 36.194 2.423 1.00 35.00 313 HIS L O 1
ATOM 5006 N N . LYS B 2 314 ? 68.451 34.303 2.669 1.00 37.42 314 LYS L N 1
ATOM 5007 C CA . LYS B 2 314 ? 67.389 34.675 1.740 1.00 34.77 314 LYS L CA 1
ATOM 5008 C C . LYS B 2 314 ? 66.178 35.307 2.422 1.00 30.27 314 LYS L C 1
ATOM 5009 O O . LYS B 2 314 ? 65.768 36.401 2.038 1.00 31.20 314 LYS L O 1
ATOM 5015 N N . VAL B 2 315 ? 65.587 34.650 3.419 1.00 28.16 315 VAL L N 1
ATOM 5016 C CA . VAL B 2 315 ? 64.278 35.049 3.928 1.00 29.02 315 VAL L CA 1
ATOM 5017 C C . VAL B 2 315 ? 64.429 35.476 5.381 1.00 26.94 315 VAL L C 1
ATOM 5018 O O . VAL B 2 315 ? 65.102 34.804 6.166 1.00 28.71 315 VAL L O 1
ATOM 5022 N N . TYR B 2 316 ? 63.831 36.611 5.723 1.00 25.60 316 TYR L N 1
ATOM 5023 C CA . TYR B 2 316 ? 63.910 37.197 7.052 1.00 26.54 316 TYR L CA 1
ATOM 5024 C C . TYR B 2 316 ? 62.497 37.344 7.580 1.00 27.19 316 TYR L C 1
ATOM 5025 O O . TYR B 2 316 ? 61.638 37.896 6.889 1.00 25.31 316 TYR L O 1
ATOM 5034 N N . ALA B 2 317 ? 62.244 36.844 8.791 1.00 26.95 317 ALA L N 1
ATOM 5035 C CA . ALA B 2 317 ? 60.882 36.865 9.301 1.00 23.68 317 ALA L CA 1
ATOM 5036 C C . ALA B 2 317 ? 60.850 37.166 10.789 1.00 25.97 317 ALA L C 1
ATOM 5037 O O . ALA B 2 317 ? 61.701 36.693 11.542 1.00 23.78 317 ALA L O 1
ATOM 5039 N N . CYS B 2 318 ? 59.842 37.928 11.212 1.00 21.49 318 CYS L N 1
ATOM 5040 C CA . CYS B 2 318 ? 59.508 38.028 12.619 1.00 23.91 318 CYS L CA 1
ATOM 5041 C C . CYS B 2 318 ? 58.129 37.423 12.849 1.00 29.26 318 CYS L C 1
ATOM 5042 O O . CYS B 2 318 ? 57.189 37.646 12.066 1.00 26.84 318 CYS L O 1
ATOM 5045 N N . GLU B 2 319 ? 58.043 36.597 13.885 1.00 26.95 319 GLU L N 1
ATOM 5046 C CA . GLU B 2 319 ? 56.837 35.885 14.264 1.00 30.02 319 GLU L CA 1
ATOM 5047 C C . GLU B 2 319 ? 56.356 36.457 15.587 1.00 32.62 319 GLU L C 1
ATOM 5048 O O . GLU B 2 319 ? 57.107 36.484 16.571 1.00 29.93 319 GLU L O 1
ATOM 5054 N N . VAL B 2 320 ? 55.109 36.903 15.611 1.00 26.09 320 VAL L N 1
ATOM 5055 C CA . VAL B 2 320 ? 54.547 37.597 16.757 1.00 27.08 320 VAL L CA 1
ATOM 5056 C C . VAL B 2 320 ? 53.459 36.745 17.387 1.00 26.81 320 VAL L C 1
ATOM 5057 O O . VAL B 2 320 ? 52.497 36.357 16.712 1.00 30.51 320 VAL L O 1
ATOM 5061 N N . THR B 2 321 ? 53.585 36.502 18.689 1.00 25.69 321 THR L N 1
ATOM 5062 C CA . THR B 2 321 ? 52.562 35.842 19.489 1.00 30.29 321 THR L CA 1
ATOM 5063 C C . THR B 2 321 ? 51.941 36.868 20.425 1.00 31.33 321 THR L C 1
ATOM 5064 O O . THR B 2 321 ? 52.647 37.487 21.225 1.00 29.61 321 THR L O 1
ATOM 5068 N N . HIS B 2 322 ? 50.624 37.035 20.329 1.00 29.28 322 HIS L N 1
ATOM 5069 C CA . HIS B 2 322 ? 49.899 37.962 21.181 1.00 33.38 322 HIS L CA 1
ATOM 5070 C C . HIS B 2 322 ? 48.481 37.445 21.385 1.00 33.63 322 HIS L C 1
ATOM 5071 O O . HIS B 2 322 ? 47.898 36.822 20.495 1.00 30.83 322 HIS L O 1
ATOM 5078 N N . GLN B 2 323 ? 47.930 37.744 22.563 1.00 32.28 323 GLN L N 1
ATOM 5079 C CA . GLN B 2 323 ? 46.608 37.247 22.942 1.00 40.54 323 GLN L CA 1
ATOM 5080 C C . GLN B 2 323 ? 45.511 37.677 21.962 1.00 41.77 323 GLN L C 1
ATOM 5081 O O . GLN B 2 323 ? 44.546 36.929 21.746 1.00 36.77 323 GLN L O 1
ATOM 5087 N N . GLY B 2 324 ? 45.628 38.867 21.361 1.00 36.04 324 GLY L N 1
ATOM 5088 C CA . GLY B 2 324 ? 44.624 39.322 20.408 1.00 32.52 324 GLY L CA 1
ATOM 5089 C C . GLY B 2 324 ? 44.687 38.672 19.041 1.00 35.37 324 GLY L C 1
ATOM 5090 O O . GLY B 2 324 ? 43.829 38.947 18.195 1.00 37.18 324 GLY L O 1
ATOM 5091 N N . LEU B 2 325 ? 45.693 37.837 18.804 1.00 33.78 325 LEU L N 1
ATOM 5092 C CA . LEU B 2 325 ? 45.852 37.091 17.562 1.00 34.43 325 LEU L CA 1
ATOM 5093 C C . LEU B 2 325 ? 45.429 35.649 17.803 1.00 32.67 325 LEU L C 1
ATOM 5094 O O . LEU B 2 325 ? 45.860 35.036 18.785 1.00 34.75 325 LEU L O 1
ATOM 5099 N N . SER B 2 326 ? 44.603 35.106 16.909 1.00 28.69 326 SER L N 1
ATOM 5100 C CA . SER B 2 326 ? 44.147 33.727 17.076 1.00 33.77 326 SER L CA 1
ATOM 5101 C C . SER B 2 326 ? 45.292 32.727 16.927 1.00 32.51 326 SER L C 1
ATOM 5102 O O . SER B 2 326 ? 45.275 31.677 17.577 1.00 30.87 326 SER L O 1
ATOM 5105 N N . SER B 2 327 ? 46.286 33.030 16.099 1.00 34.18 327 SER L N 1
ATOM 5106 C CA . SER B 2 327 ? 47.508 32.243 15.998 1.00 34.78 327 SER L CA 1
ATOM 5107 C C . SER B 2 327 ? 48.670 33.178 15.776 1.00 33.70 327 SER L C 1
ATOM 5108 O O . SER B 2 327 ? 48.476 34.363 15.442 1.00 29.29 327 SER L O 1
ATOM 5111 N N . PRO B 2 328 ? 49.913 32.726 15.996 1.00 31.21 328 PRO L N 1
ATOM 5112 C CA . PRO B 2 328 ? 51.078 33.582 15.754 1.00 32.16 328 PRO L CA 1
ATOM 5113 C C . PRO B 2 328 ? 51.123 34.094 14.314 1.00 33.63 328 PRO L C 1
ATOM 5114 O O . PRO B 2 328 ? 50.869 33.355 13.361 1.00 37.32 328 PRO L O 1
ATOM 5118 N N . VAL B 2 329 ? 51.459 35.374 14.169 1.00 32.31 329 VAL L N 1
ATOM 5119 C CA . VAL B 2 329 ? 51.492 36.061 12.878 1.00 32.32 329 VAL L CA 1
ATOM 5120 C C . VAL B 2 329 ? 52.941 36.198 12.421 1.00 33.14 329 VAL L C 1
ATOM 5121 O O . VAL B 2 329 ? 53.812 36.598 13.209 1.00 30.60 329 VAL L O 1
ATOM 5125 N N . THR B 2 330 ? 53.201 35.888 11.151 1.00 27.59 330 THR L N 1
ATOM 5126 C CA . THR B 2 330 ? 54.536 35.992 10.580 1.00 30.80 330 THR L CA 1
ATOM 5127 C C . THR B 2 330 ? 54.561 37.069 9.506 1.00 29.75 330 THR L C 1
ATOM 5128 O O . THR B 2 330 ? 53.741 37.051 8.582 1.00 29.55 330 THR L O 1
ATOM 5132 N N . LYS B 2 331 ? 55.495 38.002 9.633 1.00 25.29 331 LYS L N 1
ATOM 5133 C CA . LYS B 2 331 ? 55.806 38.967 8.584 1.00 27.18 331 LYS L CA 1
ATOM 5134 C C . LYS B 2 331 ? 57.221 38.710 8.092 1.00 26.05 331 LYS L C 1
ATOM 5135 O O . LYS B 2 331 ? 58.151 38.618 8.905 1.00 24.76 331 LYS L O 1
ATOM 5141 N N . SER B 2 332 ? 57.398 38.629 6.774 1.00 21.96 332 SER L N 1
ATOM 5142 C CA . SER B 2 332 ? 58.713 38.305 6.249 1.00 24.13 332 SER L CA 1
ATOM 5143 C C . SER B 2 332 ? 59.025 39.094 4.977 1.00 21.29 332 SER L C 1
ATOM 5144 O O . SER B 2 332 ? 58.183 39.789 4.399 1.00 23.25 332 SER L O 1
ATOM 5147 N N . PHE B 2 333 ? 60.278 39.014 4.565 1.00 23.90 333 PHE L N 1
ATOM 5148 C CA . PHE B 2 333 ? 60.662 39.490 3.250 1.00 23.46 333 PHE L CA 1
ATOM 5149 C C . PHE B 2 333 ? 61.719 38.542 2.727 1.00 25.08 333 PHE L C 1
ATOM 5150 O O . PHE B 2 333 ? 62.354 37.805 3.486 1.00 25.03 333 PHE L O 1
ATOM 5158 N N . ASN B 2 334 ? 61.879 38.538 1.417 1.00 26.09 334 ASN L N 1
ATOM 5159 C CA . ASN B 2 334 ? 62.883 37.719 0.758 1.00 28.04 334 ASN L CA 1
ATOM 5160 C C . ASN B 2 334 ? 63.883 38.692 0.158 1.00 32.35 334 ASN L C 1
ATOM 5161 O O . ASN B 2 334 ? 63.514 39.513 -0.691 1.00 28.97 334 ASN L O 1
ATOM 5166 N N . ARG B 2 335 ? 65.122 38.647 0.647 1.00 30.96 335 ARG L N 1
ATOM 5167 C CA . ARG B 2 335 ? 66.144 39.579 0.182 1.00 35.99 335 ARG L CA 1
ATOM 5168 C C . ARG B 2 335 ? 66.251 39.532 -1.339 1.00 37.75 335 ARG L C 1
ATOM 5169 O O . ARG B 2 335 ? 66.314 38.457 -1.935 1.00 35.39 335 ARG L O 1
ATOM 5177 N N . GLY B 2 336 ? 66.225 40.709 -1.966 1.00 40.66 336 GLY L N 1
ATOM 5178 C CA . GLY B 2 336 ? 66.391 40.786 -3.403 1.00 43.81 336 GLY L CA 1
ATOM 5179 C C . GLY B 2 336 ? 65.116 41.001 -4.196 1.00 50.63 336 GLY L C 1
ATOM 5180 O O . GLY B 2 336 ? 65.133 41.710 -5.207 1.00 52.20 336 GLY L O 1
ATOM 5181 N N . GLU B 2 337 ? 64.006 40.388 -3.787 1.00 50.76 337 GLU L N 1
ATOM 5182 C CA . GLU B 2 337 ? 62.770 40.705 -4.483 1.00 48.88 337 GLU L CA 1
ATOM 5183 C C . GLU B 2 337 ? 62.268 42.067 -4.010 1.00 53.35 337 GLU L C 1
ATOM 5184 O O . GLU B 2 337 ? 62.813 42.673 -3.084 1.00 57.33 337 GLU L O 1
ATOM 5190 N N . CYS B 2 338 ? 61.251 42.577 -4.695 1.00 61.35 338 CYS L N 1
ATOM 5191 C CA . CYS B 2 338 ? 60.674 43.874 -4.351 1.00 66.63 338 CYS L CA 1
ATOM 5192 C C . CYS B 2 338 ? 59.524 43.709 -3.358 1.00 65.84 338 CYS L C 1
ATOM 5193 O O . CYS B 2 338 ? 58.381 43.451 -3.747 1.00 68.93 338 CYS L O 1
#

Nearest PDB structures (foldseek):
  6o89-assembly1_H  TM=1.003E+00  e=4.609E-66  Homo sapiens
  5fhx-assembly1_H  TM=6.597E-01  e=2.991E-47  Homo sapiens
  8qxc-assembly2_A  TM=5.442E-01  e=6.472E-31  Mus musculus
  6dzr-assembly1_H  TM=5.384E-01  e=5.316E-31  Homo sapiens
  8sdg-assembly2_A  TM=5.365E-01  e=3.647E-29  Homo sapiens

Solvent-accessible surface area: 31451 Å² total; per-residue (Å²): 181,66,80,7,82,28,40,54,82,69,98,15,105,41,56,26,54,6,110,2,29,0,84,2,33,56,38,86,8,50,38,42,70,0,0,0,0,10,22,28,101,91,127,25,16,53,3,0,0,3,3,57,2,46,79,90,89,54,65,40,6,143,113,0,105,70,47,6,68,6,55,30,52,70,100,86,29,8,0,44,0,61,0,27,93,4,43,90,94,0,31,2,43,1,10,0,0,20,0,51,147,63,32,18,33,0,0,22,24,28,0,185,20,3,63,1,53,13,14,67,78,88,23,75,0,41,5,43,8,5,13,28,5,54,64,52,157,59,22,134,0,21,1,46,11,52,74,33,72,3,55,74,0,93,0,5,0,0,30,23,31,102,87,136,55,0,83,10,1,0,3,6,27,17,136,92,56,97,93,35,54,63,37,16,120,65,0,133,70,24,4,70,4,44,28,45,31,105,135,60,18,0,38,0,56,0,55,56,3,106,65,126,1,30,1,44,0,12,0,17,0,10,57,49,61,178,75,31,17,8,63,23,1,91,19,9,91,0,40,9,25,47,205,75,60,44,24,85,22,14,39,3,26,17,5,26,1,86,100,99,91,11,3,0,0,0,5,0,16,35,0,41,44,72,82,17,73,28,42,2,27,104,39,94,38,101,93,30,40,23,58,3,69,22,43,86,31,132,77,35,32,45,17,16,4,0,1,0,29,7,74,51,101,24,31,72,131,91,61,12,55,0,29,3,32,0,152,41,4,58,30,136,30,95,73,114,3,93,53,78,116,129,108,1,84,7,72,17,88,46,156,47,32,64,21,79,89,32,94,82,8,55,1,45,1,97,2,67,81,57,0,79,64,158,82,86,47,24,31,0,5,0,4,4,20,34,101,92,94,25,4,74,15,3,0,28,55,17,61,63,94,16,114,81,24,52,120,34,4,46,9,53,42,84,24,37,76,2,35,0,102,0,57,123,0,58,78,57,3,37,8,41,0,10,0,3,7,30,22,66,79,19,25,25,11,0,56,6,0,100,2,68,54,47,55,108,124,103,97,82,104,91,3,125,11,70,4,58,57,86,61,38,61,19,63,90,43,58,174,9,64,4,58,2,104,3,71,54,100,0,132,30,66,0,0,0,0,14,18,54,126,89,121,22,5,96,2,1,0,47,81,2,67,64,71,21,110,77,10,48,99,35,7,57,12,64,35,65,8,48,80,1,36,1,15,3,58,49,1,67,82,88,2,75,4,32,1,12,0,0,0,5,65,59,98,29,11,30,20,1,97,7,0,111,2,46,25,132,137,114,55,137,85,78,98,69,18,46,7,55,10,38,20,4,39,10,18,106,81,2,18,179,70,40,41,0,2,0,0,0,0,0,6,51,0,40,27,87,130,25,66,22,62,4,52,6,44,122,55,110,48,111,83,50,51,80,81,17,48,17,155,84,44,101,180,63,40,6,40,0,1,5,2,26,0,61,22,49,85,70,78,9,69,161,66,123,32,0,11,0,39,0,58,8,132,31,33,129,70,72,44,74,84,56,28,63,81,78,127,88

B-factor: mean 33.42, std 10.17, range [16.51, 109.75]